Protein AF-A0A9D2D618-F1 (afdb_monomer_lite)

pLDDT: mean 86.27, std 17.92, range [31.86, 98.94]

InterPro domains:
  IPR006626 Parallel beta-helix repeat [SM00710] (247-271)
  IPR006626 Parallel beta-helix repeat [SM00710] (276-297)
  IPR006626 Parallel beta-helix repeat [SM00710] (299-325)
  IPR006626 Parallel beta-helix repeat [SM00710] (326-348)
  IPR011050 Pectin lyase fold/virulence factor [SSF51126] (237-393)
  IPR012334 Pectin lyase fold [G3DSA:2.160.20.10] (155-409)
  IPR039448 Right handed beta helix domain [PF13229] (243-393)

Sequence (414 aa):
MAENDGIAHGVLLPAGAEEAAGAAVGEVAACVVLHMQESAGNEYQGAFVGEGGFAVVLKATQNVEGAENELKTGVAVSGLAGMEGQTFATVEEAYEAGRQILLAAGVDDGDTLGQGPISDDEEFDALYTDGGILTWTIYGEQTLNEGVRYLTFGRASNRYSSRRSVTEINVVGGNSGARLELGDVALPYAWWNDAEDALTVTFSGLKLVSLRADEDIRCSRAYGAPLNVAFDGCDIQGRIYHYFNGEGSIAVSNCNFTDDGNVGYAFFVQGSETDPLNIVFTDNTVTGYTRGINIQQRTAVVTVTGNVIRSTNNEPDRGALQLTDCATALVENNVIDVNAGNALWFHEAAKNTEVQYTIRGNTFIAPYLANDDTSFGIQSHIVSSGNDVSGITYPGMCMEKEATEASESTVTLG

Foldseek 3Di:
DDDPPRDDFDDDDDPPDDDDPPDDGDDDDDDDDDDDDPPCACVCQQPADDPDDDGDHDPDHDDDPPVVLQPDAFKQKAQFPPRPPDGDNALVRSLQSLLVLCVVLQQACPDPQLQGDDADVVSVCNGGVPQLAMEMEGHAEYEDDPPAQSQNSRRQAQDHHPQGGNAETEYEYSHQRAEYEYAENEDHADDPQDPNQHHEYEYEPYAYAHNDPQGEDEYDYPHYDDYEYEYYLYEYEYAHEYEEAAEYEYEYENYEYDYQQPAAENYEYYYHQPHEYEYYAELYEHENHNAYYAYHHAAYEEEAYNYEQEHADAPAAHENYEDAHYQEYEAAQYEQAYEHFEPYEHACNYPPPNYAYEHENYEYAYQHHYDHNHPNACQVRYDAYHYHPVNHNDPQWGHHHPDPDIDGDPHDHD

Secondary structure (DSSP, 8-state):
---TTS------PPTTPPPPTT---------------TT-TTTTTT--SSSSS-----------TTHHHHT--EEEEESSTTTTT--BSSHHHHHHHHHHHHHHTT--TTSTTS--S---HHHHHHH-TTTTEEEEEEESEEEE-TT--GGGTT-SBSBSSSS-B--EEEEEESSTT-EEEESEEEPPB-SS--GGG-EEEEEES-EEEESSTT-EEEEE-SS-S-EEEEEES-EEESEEEEEESSSEEEEEES-EEE--S--S-SEEEEE-SSS-EEEEEES-EEES-SS-EEEE-TT-EEEEES-EEEE-S--TT-EEEEEEE-SEEEEES-EEEESSSEEEEE-TT---TT-EEEEES-EEEESEEEEE--SS-SGGGEEEES-EEEEESSTTEE--TT-SS-EE------

Structure (mmCIF, N/CA/C/O backbone):
data_AF-A0A9D2D618-F1
#
_entry.id   AF-A0A9D2D618-F1
#
loop_
_atom_site.group_PDB
_atom_site.id
_atom_site.type_symbol
_atom_site.label_atom_id
_atom_site.label_alt_id
_atom_site.label_comp_id
_atom_site.label_asym_id
_atom_site.label_entity_id
_atom_site.label_seq_id
_atom_site.pdbx_PDB_ins_code
_atom_site.Cartn_x
_atom_site.Cartn_y
_atom_site.Cartn_z
_atom_site.occupancy
_atom_site.B_iso_or_equiv
_atom_site.auth_seq_id
_atom_site.auth_comp_id
_atom_site.auth_asym_id
_atom_site.auth_atom_id
_atom_site.pdbx_PDB_model_num
ATOM 1 N N . MET A 1 1 ? -24.294 35.336 -9.040 1.00 32.50 1 MET A N 1
ATOM 2 C CA . MET A 1 1 ? -22.985 34.670 -8.885 1.00 32.50 1 MET A CA 1
ATOM 3 C C . MET A 1 1 ? -23.113 33.832 -7.636 1.00 32.50 1 MET A C 1
ATOM 5 O O . MET A 1 1 ? -23.521 34.393 -6.631 1.00 32.50 1 MET A O 1
ATOM 9 N N . ALA A 1 2 ? -22.939 32.518 -7.735 1.00 31.86 2 ALA A N 1
ATOM 10 C CA . ALA A 1 2 ? -22.974 31.667 -6.551 1.00 31.86 2 ALA A CA 1
ATOM 11 C C . ALA A 1 2 ? -21.685 31.914 -5.761 1.00 31.86 2 ALA A C 1
ATOM 13 O O . ALA A 1 2 ? -20.603 31.878 -6.350 1.00 31.86 2 ALA A O 1
ATOM 14 N N . GLU A 1 3 ? -21.809 32.233 -4.477 1.00 35.06 3 GLU A N 1
ATOM 15 C CA . GLU A 1 3 ? -20.679 32.183 -3.555 1.00 35.06 3 GLU A CA 1
ATOM 16 C C . GLU A 1 3 ? -20.516 30.739 -3.044 1.00 35.06 3 GLU A C 1
ATOM 18 O O . GLU A 1 3 ? -21.370 29.878 -3.268 1.00 35.06 3 GLU A O 1
ATOM 23 N N . ASN A 1 4 ? -19.369 30.449 -2.425 1.00 38.59 4 ASN A N 1
ATOM 24 C CA . ASN A 1 4 ? -18.913 29.101 -2.046 1.00 38.59 4 ASN A CA 1
ATOM 25 C C . ASN A 1 4 ? -19.741 28.416 -0.931 1.00 38.59 4 ASN A C 1
ATOM 27 O O . ASN A 1 4 ? -19.278 27.443 -0.342 1.00 38.59 4 ASN A O 1
ATOM 31 N N . ASP A 1 5 ? -20.944 28.900 -0.629 1.00 42.31 5 ASP A N 1
ATOM 32 C CA . ASP A 1 5 ? -21.875 28.319 0.344 1.00 42.31 5 ASP A CA 1
ATOM 33 C C . ASP A 1 5 ? -23.011 27.505 -0.305 1.00 42.31 5 ASP A C 1
ATOM 35 O O . ASP A 1 5 ? -23.811 26.885 0.394 1.00 42.31 5 ASP A O 1
ATOM 39 N N . GLY A 1 6 ? -23.085 27.475 -1.641 1.00 38.22 6 GLY A N 1
ATOM 40 C CA . GLY A 1 6 ? -24.135 26.762 -2.371 1.00 38.22 6 GLY A CA 1
ATOM 41 C C . GLY A 1 6 ? -25.493 27.473 -2.369 1.00 38.22 6 GLY A C 1
ATOM 42 O O . GLY A 1 6 ? -26.479 26.889 -2.826 1.00 38.22 6 GLY A O 1
ATOM 43 N N . ILE A 1 7 ? -25.567 28.726 -1.904 1.00 39.91 7 ILE A N 1
ATOM 44 C CA . ILE A 1 7 ? -26.799 29.515 -1.850 1.00 39.91 7 ILE A CA 1
ATOM 45 C C . ILE A 1 7 ? -26.830 30.510 -3.019 1.00 39.91 7 ILE A C 1
ATOM 47 O O . ILE A 1 7 ? -25.946 31.342 -3.227 1.00 39.91 7 ILE A O 1
ATOM 51 N N . ALA A 1 8 ? -27.885 30.430 -3.833 1.00 41.94 8 ALA A N 1
ATOM 52 C CA . ALA A 1 8 ? -28.117 31.385 -4.909 1.00 41.94 8 ALA A CA 1
ATOM 53 C C . ALA A 1 8 ? -28.825 32.636 -4.365 1.00 41.94 8 ALA A C 1
ATOM 55 O O . ALA A 1 8 ? -30.027 32.617 -4.103 1.00 41.94 8 ALA A O 1
ATOM 56 N N . HIS A 1 9 ? -28.092 33.744 -4.240 1.00 43.03 9 HIS A N 1
ATOM 57 C CA . HIS A 1 9 ? -28.661 35.048 -3.896 1.00 43.03 9 HIS A CA 1
ATOM 58 C C . HIS A 1 9 ? -29.122 35.793 -5.159 1.00 43.03 9 HIS A C 1
ATOM 60 O O . HIS A 1 9 ? -28.346 35.984 -6.100 1.00 43.03 9 HIS A O 1
ATOM 66 N N . GLY A 1 10 ? -30.383 36.235 -5.192 1.00 51.38 10 GLY A N 1
ATOM 67 C CA . GLY A 1 10 ? -30.927 37.004 -6.311 1.00 51.38 10 GLY A CA 1
ATOM 68 C C . GLY A 1 10 ? -32.309 37.597 -6.034 1.00 51.38 10 GLY A C 1
ATOM 69 O O . GLY A 1 10 ? -33.014 37.173 -5.122 1.00 51.38 10 GLY A O 1
ATOM 70 N N . VAL A 1 11 ? -32.698 38.586 -6.842 1.00 51.78 11 VAL A N 1
ATOM 71 C CA . VAL A 1 11 ? -34.022 39.220 -6.803 1.00 51.78 11 VAL A CA 1
ATOM 72 C C . VAL A 1 11 ? -34.855 38.669 -7.962 1.00 51.78 11 VAL A C 1
ATOM 74 O O . VAL A 1 11 ? -34.519 38.876 -9.127 1.00 51.78 11 VAL A O 1
ATOM 77 N N . LEU A 1 12 ? -35.945 37.956 -7.667 1.00 51.25 12 LEU A N 1
ATOM 78 C CA . LEU A 1 12 ? -36.894 37.521 -8.697 1.00 51.25 12 LEU A CA 1
ATOM 79 C C . LEU A 1 12 ? -37.794 38.695 -9.091 1.00 51.25 12 LEU A C 1
ATOM 81 O O . LEU A 1 12 ? -38.624 39.146 -8.300 1.00 51.25 12 LEU A O 1
ATOM 85 N N . LEU A 1 13 ? -37.642 39.176 -10.324 1.00 51.12 13 LEU A N 1
ATOM 86 C CA . LEU A 1 13 ? -38.474 40.236 -10.887 1.00 51.12 13 LEU A CA 1
ATOM 87 C C . LEU A 1 13 ? -39.541 39.654 -11.830 1.00 51.12 13 LEU A C 1
ATOM 89 O O . LEU A 1 13 ? -39.260 38.707 -12.569 1.00 51.12 13 LEU A O 1
ATOM 93 N N . PRO A 1 14 ? -40.766 40.215 -11.854 1.00 46.09 14 PRO A N 1
ATOM 94 C CA . PRO A 1 14 ? -41.749 39.900 -12.885 1.00 46.09 14 PRO A CA 1
ATOM 95 C C . PRO A 1 14 ? -41.194 40.165 -14.290 1.00 46.09 14 PRO A C 1
ATOM 97 O O . PRO A 1 14 ? -40.387 41.074 -14.490 1.00 46.09 14 PRO A O 1
ATOM 100 N N . ALA A 1 15 ? -41.667 39.405 -15.280 1.00 43.41 15 ALA A N 1
ATOM 101 C CA . ALA A 1 15 ? -41.231 39.560 -16.665 1.00 43.41 15 ALA A CA 1
ATOM 102 C C . ALA A 1 15 ? -41.422 41.009 -17.159 1.00 43.41 15 ALA A C 1
ATOM 104 O O . ALA A 1 15 ? -42.542 41.521 -17.189 1.00 43.41 15 ALA A O 1
ATOM 105 N N . GLY A 1 16 ? -40.319 41.654 -17.554 1.00 56.59 16 GLY A N 1
ATOM 106 C CA . GLY A 1 16 ? -40.297 43.033 -18.055 1.00 56.59 16 GLY A CA 1
ATOM 107 C C . GLY A 1 16 ? -40.018 44.119 -17.010 1.00 56.59 16 GLY A C 1
ATOM 108 O O . GLY A 1 16 ? -40.099 45.296 -17.354 1.00 56.59 16 GLY A O 1
ATOM 109 N N . ALA A 1 17 ? -39.696 43.764 -15.763 1.00 57.75 17 ALA A N 1
ATOM 110 C CA . ALA A 1 17 ? -39.264 44.722 -14.744 1.00 57.75 17 ALA A CA 1
ATOM 111 C C . ALA A 1 17 ? -37.728 44.828 -14.664 1.00 57.75 17 ALA A C 1
ATOM 113 O O . ALA A 1 17 ? -37.026 43.826 -14.789 1.00 57.75 17 ALA A O 1
ATOM 114 N N . GLU A 1 18 ? -37.223 46.041 -14.423 1.00 61.97 18 GLU A N 1
ATOM 115 C CA . GLU A 1 18 ? -35.805 46.311 -14.153 1.00 61.97 18 GLU A CA 1
ATOM 116 C C . GLU A 1 18 ? -35.559 46.496 -12.650 1.00 61.97 18 GLU A C 1
ATOM 118 O O . GLU A 1 18 ? -36.421 46.984 -11.913 1.00 61.97 18 GLU A O 1
ATOM 123 N N . GLU A 1 19 ? -34.374 46.096 -12.194 1.00 59.12 19 GLU A N 1
ATOM 124 C CA . GLU A 1 19 ? -33.970 46.194 -10.794 1.00 59.12 19 GLU A CA 1
ATOM 125 C C . GLU A 1 19 ? -33.787 47.663 -10.384 1.00 59.12 19 GLU A C 1
ATOM 127 O O . GLU A 1 19 ? -32.987 48.401 -10.962 1.00 59.12 19 GLU A O 1
ATOM 132 N N . ALA A 1 20 ? -34.536 48.112 -9.374 1.00 62.09 20 ALA A N 1
ATOM 133 C CA . ALA A 1 20 ? -34.365 49.452 -8.827 1.00 62.09 20 ALA A CA 1
ATOM 134 C C . ALA A 1 20 ? -33.089 49.509 -7.973 1.00 62.09 20 ALA A C 1
ATOM 136 O O . ALA A 1 20 ? -32.919 48.714 -7.047 1.00 62.09 20 ALA A O 1
ATOM 137 N N . ALA A 1 21 ? -32.212 50.480 -8.245 1.00 49.84 21 ALA A N 1
ATOM 138 C CA . ALA A 1 21 ? -30.980 50.672 -7.484 1.00 49.84 21 ALA A CA 1
ATOM 139 C C . ALA A 1 21 ? -31.282 50.862 -5.982 1.00 49.84 21 ALA A C 1
ATOM 141 O O . ALA A 1 21 ? -31.873 51.867 -5.583 1.00 49.84 21 ALA A O 1
ATOM 142 N N . GLY A 1 22 ? -30.872 49.890 -5.158 1.00 58.00 22 GLY A N 1
ATOM 143 C CA . GLY A 1 22 ? -31.074 49.890 -3.704 1.00 58.00 22 GLY A CA 1
ATOM 144 C C . GLY A 1 22 ? -32.267 49.071 -3.193 1.00 58.00 22 GLY A C 1
ATOM 145 O O . GLY A 1 22 ? -32.648 49.241 -2.034 1.00 58.00 22 GLY A O 1
ATOM 146 N N . ALA A 1 23 ? -32.871 48.203 -4.012 1.00 55.59 23 ALA A N 1
ATOM 147 C CA . ALA A 1 23 ? -33.875 47.250 -3.536 1.00 55.59 23 ALA A CA 1
ATOM 148 C C . ALA A 1 23 ? -33.270 46.281 -2.499 1.00 55.59 23 ALA A C 1
ATOM 150 O O . ALA A 1 23 ? -32.191 45.729 -2.702 1.00 55.59 23 ALA A O 1
ATOM 151 N N . ALA A 1 24 ? -33.957 46.083 -1.370 1.00 49.97 24 ALA A N 1
ATOM 152 C CA . ALA A 1 24 ? -33.517 45.143 -0.343 1.00 49.97 24 ALA A CA 1
ATOM 153 C C . ALA A 1 24 ? -33.631 43.702 -0.867 1.00 49.97 24 ALA A C 1
ATOM 155 O O . ALA A 1 24 ? -34.719 43.266 -1.247 1.00 49.97 24 ALA A O 1
ATOM 156 N N . VAL A 1 25 ? -32.516 42.970 -0.875 1.00 48.84 25 VAL A N 1
ATOM 157 C CA . VAL A 1 25 ? -32.479 41.545 -1.223 1.00 48.84 25 VAL A CA 1
ATOM 158 C C . VAL A 1 25 ? -33.099 40.767 -0.062 1.00 48.84 25 VAL A C 1
ATOM 160 O O . VAL A 1 25 ? -32.548 40.745 1.036 1.00 48.84 25 VAL A O 1
ATOM 163 N N . GLY A 1 26 ? -34.284 40.194 -0.273 1.00 49.31 26 GLY A N 1
ATOM 164 C CA . GLY A 1 26 ? -34.910 39.278 0.682 1.00 49.31 26 GLY A CA 1
ATOM 165 C C . GLY A 1 26 ? -34.484 37.833 0.424 1.00 49.31 26 GLY A C 1
ATOM 166 O O . GLY A 1 26 ? -34.250 37.456 -0.723 1.00 49.31 26 GLY A O 1
ATOM 167 N N . GLU A 1 27 ? -34.419 37.014 1.473 1.00 42.81 27 GLU A N 1
ATOM 168 C CA . GLU A 1 27 ? -34.295 35.560 1.335 1.00 42.81 27 GLU A CA 1
ATOM 169 C C . GLU A 1 27 ? -35.622 34.974 0.845 1.00 42.81 27 GLU A C 1
ATOM 171 O O . GLU A 1 27 ? -36.665 35.128 1.484 1.00 42.81 27 GLU A O 1
ATOM 176 N N . VAL A 1 28 ? -35.590 34.282 -0.293 1.00 44.47 28 VAL A N 1
ATOM 177 C CA . VAL A 1 28 ? -36.714 33.476 -0.770 1.00 44.47 28 VAL A CA 1
ATOM 178 C C . VAL A 1 28 ? -36.265 32.024 -0.769 1.00 44.47 28 VAL A C 1
ATOM 180 O O . VAL A 1 28 ? -35.454 31.617 -1.595 1.00 44.47 28 VAL A O 1
ATOM 183 N N . ALA A 1 29 ? -36.803 31.230 0.155 1.00 41.75 29 ALA A N 1
ATOM 184 C CA . ALA A 1 29 ? -36.644 29.785 0.111 1.00 41.75 29 ALA A CA 1
ATOM 185 C C . ALA A 1 29 ? -37.494 29.224 -1.041 1.00 41.75 29 ALA A C 1
ATOM 187 O O . ALA A 1 29 ? -38.723 29.315 -1.020 1.00 41.75 29 ALA A O 1
ATOM 188 N N . ALA A 1 30 ? -36.850 28.645 -2.054 1.00 45.41 30 ALA A N 1
ATOM 189 C CA . ALA A 1 30 ? -37.532 27.841 -3.060 1.00 45.41 30 ALA A CA 1
ATOM 190 C C . ALA A 1 30 ? -37.651 26.399 -2.545 1.00 45.41 30 ALA A C 1
ATOM 192 O O . ALA A 1 30 ? -36.649 25.751 -2.257 1.00 45.41 30 ALA A O 1
ATOM 193 N N . CYS A 1 31 ? -38.878 25.890 -2.425 1.00 39.06 31 CYS A N 1
ATOM 194 C CA . CYS A 1 31 ? -39.128 24.480 -2.138 1.00 39.06 31 CYS A CA 1
ATOM 195 C C . CYS A 1 31 ? -39.426 23.759 -3.455 1.00 39.06 31 CYS A C 1
ATOM 197 O O . CYS A 1 31 ? -40.399 24.086 -4.136 1.00 39.06 31 CYS A O 1
ATOM 199 N N . VAL A 1 32 ? -38.592 22.785 -3.817 1.00 51.12 32 VAL A N 1
ATOM 200 C CA . VAL A 1 32 ? -38.869 21.874 -4.931 1.00 51.12 32 VAL A CA 1
ATOM 201 C C . VAL A 1 32 ? -39.509 20.620 -4.344 1.00 51.12 32 VAL A C 1
ATOM 203 O O . VAL A 1 32 ? -38.846 19.840 -3.666 1.00 51.12 32 VAL A O 1
ATOM 206 N N . VAL A 1 33 ? -40.806 20.431 -4.589 1.00 45.56 33 VAL A N 1
ATOM 207 C CA . VAL A 1 33 ? -41.518 19.202 -4.216 1.00 45.56 33 VAL A CA 1
ATOM 208 C C . VAL A 1 33 ? -41.568 18.299 -5.438 1.00 45.56 33 VAL A C 1
ATOM 210 O O . VAL A 1 33 ? -42.243 18.606 -6.420 1.00 45.56 33 VAL A O 1
ATOM 213 N N . LEU A 1 34 ? -40.842 17.188 -5.378 1.00 55.00 34 LEU A N 1
ATOM 214 C CA . LEU A 1 34 ? -40.833 16.172 -6.424 1.00 55.00 34 LEU A CA 1
ATOM 215 C C . LEU A 1 34 ? -41.740 15.022 -5.999 1.00 55.00 34 LEU A C 1
ATOM 217 O O . LEU A 1 34 ? -41.584 14.468 -4.914 1.00 55.00 34 LEU A O 1
ATOM 221 N N . HIS A 1 35 ? -42.692 14.671 -6.859 1.00 53.66 35 HIS A N 1
ATOM 222 C CA . HIS A 1 35 ? -43.563 13.519 -6.671 1.00 53.66 35 HIS A CA 1
ATOM 223 C C . HIS A 1 35 ? -43.273 12.509 -7.781 1.00 53.66 35 HIS A C 1
ATOM 225 O O . HIS A 1 35 ? -43.524 12.789 -8.954 1.00 53.66 35 HIS A O 1
ATOM 231 N N . MET A 1 36 ? -42.710 11.357 -7.415 1.00 60.22 36 MET A N 1
ATOM 232 C CA . MET A 1 36 ? -42.484 10.246 -8.339 1.00 60.22 36 MET A CA 1
ATOM 233 C C . MET A 1 36 ? -43.732 9.365 -8.395 1.00 60.22 36 MET A C 1
ATOM 235 O O . MET A 1 36 ? -44.350 9.096 -7.367 1.00 60.22 36 MET A O 1
ATOM 239 N N . GLN A 1 37 ? -44.099 8.895 -9.588 1.00 67.81 37 GLN A N 1
ATOM 240 C CA . GLN A 1 37 ? -45.161 7.898 -9.718 1.00 67.81 37 GLN A CA 1
ATOM 241 C C . GLN A 1 37 ? -44.676 6.546 -9.180 1.00 67.81 37 GLN A C 1
ATOM 243 O O . GLN A 1 37 ? -43.623 6.058 -9.586 1.00 67.81 37 GLN A O 1
ATOM 248 N N . GLU A 1 38 ? -45.469 5.915 -8.310 1.00 64.25 38 GLU A N 1
ATOM 249 C CA . GLU A 1 38 ? -45.112 4.657 -7.629 1.00 64.25 38 GLU A CA 1
ATOM 250 C C . GLU A 1 38 ? -44.830 3.486 -8.595 1.00 64.25 38 GLU A C 1
ATOM 252 O O . GLU A 1 38 ? -44.119 2.544 -8.245 1.00 64.25 38 GLU A O 1
ATOM 257 N N . SER A 1 39 ? -45.345 3.550 -9.828 1.00 72.31 39 SER A N 1
ATOM 258 C CA . SER A 1 39 ? -45.189 2.519 -10.863 1.00 72.31 39 SER A CA 1
ATOM 259 C C . SER A 1 39 ? -44.130 2.821 -11.931 1.00 72.31 39 SER A C 1
ATOM 261 O O . SER A 1 39 ? -44.035 2.069 -12.897 1.00 72.31 39 SER A O 1
ATOM 263 N N . ALA A 1 40 ? -43.369 3.913 -11.815 1.00 63.84 40 ALA A N 1
ATOM 264 C CA . ALA A 1 40 ? -42.492 4.388 -12.893 1.00 63.84 40 ALA A CA 1
ATOM 265 C C . ALA A 1 40 ? -41.198 3.572 -13.091 1.00 63.84 40 ALA A C 1
ATOM 267 O O . ALA A 1 40 ? -40.521 3.715 -14.108 1.00 63.84 40 ALA A O 1
ATOM 268 N N . GLY A 1 41 ? -40.811 2.718 -12.138 1.00 67.06 41 GLY A N 1
ATOM 269 C CA . GLY A 1 41 ? -39.533 2.000 -12.208 1.00 67.06 41 GLY A CA 1
ATOM 270 C C . GLY A 1 41 ? -38.345 2.962 -12.382 1.00 67.06 41 GLY A C 1
ATOM 271 O O . GLY A 1 41 ? -38.224 3.935 -11.641 1.00 67.06 41 GLY A O 1
ATOM 272 N N . ASN A 1 42 ? -37.494 2.720 -13.388 1.00 62.66 42 ASN A N 1
ATOM 273 C CA . ASN A 1 42 ? -36.296 3.531 -13.675 1.00 62.66 42 ASN A CA 1
ATOM 274 C C . ASN A 1 42 ? -36.542 4.698 -14.652 1.00 62.66 42 ASN A C 1
ATOM 276 O O . ASN A 1 42 ? -35.588 5.303 -15.136 1.00 62.66 42 ASN A O 1
ATOM 280 N N . GLU A 1 43 ? -37.796 5.020 -14.975 1.00 65.38 43 GLU A N 1
ATOM 281 C CA . GLU A 1 43 ? -38.148 6.006 -16.010 1.00 65.38 43 GLU A CA 1
ATOM 282 C C . GLU A 1 43 ? -37.546 7.401 -15.768 1.00 65.38 43 GLU A C 1
ATOM 284 O O . GLU A 1 43 ? -37.246 8.123 -16.716 1.00 65.38 43 GLU A O 1
ATOM 289 N N . TYR A 1 44 ? -37.314 7.769 -14.506 1.00 63.12 44 TYR A N 1
ATOM 290 C CA . TYR A 1 44 ? -36.776 9.080 -14.134 1.00 63.12 44 TYR A CA 1
ATOM 291 C C . TYR A 1 44 ? -35.251 9.108 -13.944 1.00 63.12 44 TYR A C 1
ATOM 293 O O . TYR A 1 44 ? -34.700 10.155 -13.596 1.00 63.12 44 TYR A O 1
ATOM 301 N N . GLN A 1 45 ? -34.542 7.994 -14.155 1.00 58.66 45 GLN A N 1
ATOM 302 C CA . GLN A 1 45 ? -33.090 7.950 -13.984 1.00 58.66 45 GLN A CA 1
ATOM 303 C C . GLN A 1 45 ? -32.397 8.847 -15.023 1.00 58.66 45 GLN A C 1
ATOM 305 O O . GLN A 1 45 ? -32.552 8.663 -16.227 1.00 58.66 45 GLN A O 1
ATOM 310 N N . GLY A 1 46 ? -31.621 9.828 -14.554 1.00 55.62 46 GLY A N 1
ATOM 311 C CA . GLY A 1 46 ? -30.951 10.803 -15.424 1.00 55.62 46 GLY A CA 1
ATOM 312 C C . GLY A 1 46 ? -31.865 11.908 -15.970 1.00 55.62 46 GLY A C 1
ATOM 313 O O . GLY A 1 46 ? -31.427 12.683 -16.818 1.00 55.62 46 GLY A O 1
ATOM 314 N N . ALA A 1 47 ? -33.113 12.002 -15.498 1.00 58.44 47 ALA A N 1
ATOM 315 C CA . ALA A 1 47 ? -34.000 13.112 -15.824 1.00 58.44 47 ALA A CA 1
ATOM 316 C C . ALA A 1 47 ? -33.597 14.386 -15.061 1.00 58.44 47 ALA A C 1
ATOM 318 O O . ALA A 1 47 ? -33.162 14.335 -13.910 1.00 58.44 47 ALA A O 1
ATOM 319 N N . PHE A 1 48 ? -33.778 15.539 -15.705 1.00 57.88 48 PHE A N 1
ATOM 320 C CA . PHE A 1 48 ? -33.449 16.849 -15.147 1.00 57.88 48 PHE A CA 1
ATOM 321 C C . PHE A 1 48 ? -34.719 17.616 -14.787 1.00 57.88 48 PHE A C 1
ATOM 323 O O . PHE A 1 48 ? -35.713 17.584 -15.516 1.00 57.88 48 PHE A O 1
ATOM 330 N N . VAL A 1 49 ? -34.675 18.345 -13.674 1.00 56.44 49 VAL A N 1
ATOM 331 C CA . VAL A 1 49 ? -35.730 19.292 -13.306 1.00 56.44 49 VAL A CA 1
ATOM 332 C C . VAL A 1 49 ? -35.372 20.655 -13.894 1.00 56.44 49 VAL A C 1
ATOM 334 O O . VAL A 1 49 ? -34.527 21.365 -13.359 1.00 56.44 49 VAL A O 1
ATOM 337 N N . GLY A 1 50 ? -36.036 21.009 -14.995 1.00 54.31 50 GLY A N 1
ATOM 338 C CA . GLY A 1 50 ? -35.859 22.280 -15.703 1.00 54.31 50 GLY A CA 1
ATOM 339 C C . GLY A 1 50 ? -34.878 22.211 -16.879 1.00 54.31 50 GLY A C 1
ATOM 340 O O . GLY A 1 50 ? -33.966 21.389 -16.911 1.00 54.31 50 GLY A O 1
ATOM 341 N N . GLU A 1 51 ? -35.070 23.091 -17.865 1.00 51.62 51 GLU A N 1
ATOM 342 C CA . GLU A 1 51 ? -34.121 23.287 -18.965 1.00 51.62 51 GLU A CA 1
ATOM 343 C C . GLU A 1 51 ? -33.105 24.383 -18.595 1.00 51.62 51 GLU A C 1
ATOM 345 O O . GLU A 1 51 ? -33.469 25.540 -18.390 1.00 51.62 51 GLU A O 1
ATOM 350 N N . GLY A 1 52 ? -31.816 24.024 -18.543 1.00 52.75 52 GLY A N 1
ATOM 351 C CA . GLY A 1 52 ? -30.717 24.965 -18.794 1.00 52.75 52 GLY A CA 1
ATOM 352 C C . GLY A 1 52 ? -30.261 25.914 -17.675 1.00 52.75 52 GLY A C 1
ATOM 353 O O . GLY A 1 52 ? -29.791 26.999 -18.011 1.00 52.75 52 GLY A O 1
ATOM 354 N N . GLY A 1 53 ? -30.318 25.561 -16.381 1.00 49.16 53 GLY A N 1
ATOM 355 C CA . GLY A 1 53 ? -29.796 26.492 -15.357 1.00 49.16 53 GLY A CA 1
ATOM 356 C C . GLY A 1 53 ? -29.390 25.960 -13.982 1.00 49.16 53 GLY A C 1
ATOM 357 O O . GLY A 1 53 ? -28.564 26.593 -13.332 1.00 49.16 53 GLY A O 1
ATOM 358 N N . PHE A 1 54 ? -29.899 24.814 -13.529 1.00 46.25 54 PHE A N 1
ATOM 359 C CA . PHE A 1 54 ? -29.441 24.173 -12.293 1.00 46.25 54 PHE A CA 1
ATOM 360 C C . PHE A 1 54 ? -29.633 22.658 -12.411 1.00 46.25 54 PHE A C 1
ATOM 362 O O . PHE A 1 54 ? -30.718 22.183 -12.739 1.00 46.25 54 PHE A O 1
ATOM 369 N N . ALA A 1 55 ? -28.564 21.888 -12.217 1.00 45.84 55 ALA A N 1
ATOM 370 C CA . ALA A 1 55 ? -28.615 20.434 -12.302 1.00 45.84 55 ALA A CA 1
ATOM 371 C C . ALA A 1 55 ? -28.898 19.857 -10.910 1.00 45.84 55 ALA A C 1
ATOM 373 O O . ALA A 1 55 ? -28.000 19.778 -10.078 1.00 45.84 55 ALA A O 1
ATOM 374 N N . VAL A 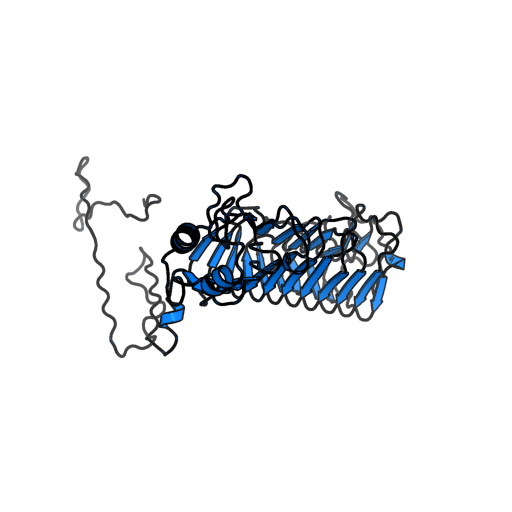1 56 ? -30.138 19.437 -10.653 1.00 46.72 56 VAL A N 1
ATOM 375 C CA . VAL A 1 56 ? -30.419 18.489 -9.564 1.00 46.72 56 VAL A CA 1
ATOM 376 C C . VAL A 1 56 ? -30.328 17.095 -10.166 1.00 46.72 56 VAL A C 1
ATOM 378 O O . VAL A 1 56 ? -31.197 16.696 -10.939 1.00 46.72 56 VAL A O 1
ATOM 381 N N . VAL A 1 57 ? -29.259 16.365 -9.852 1.00 43.25 57 VAL A N 1
ATOM 382 C CA . VAL A 1 57 ? -29.121 14.964 -10.266 1.00 43.25 57 VAL A CA 1
ATOM 383 C C . VAL A 1 57 ? -29.906 14.107 -9.281 1.00 43.25 57 VAL A C 1
ATOM 385 O O . VAL A 1 57 ? -29.464 13.879 -8.156 1.00 43.25 57 VAL A O 1
ATOM 388 N N . LEU A 1 58 ? -31.080 13.631 -9.696 1.00 40.47 58 LEU A N 1
ATOM 389 C CA . LEU A 1 58 ? -31.845 12.668 -8.911 1.00 40.47 58 LEU A CA 1
ATOM 390 C C . LEU A 1 58 ? -31.184 11.284 -9.019 1.00 40.47 58 LEU A C 1
ATOM 392 O O . LEU A 1 58 ? -31.236 10.643 -10.070 1.00 40.47 58 LEU A O 1
ATOM 396 N N . LYS A 1 59 ? -30.574 10.808 -7.931 1.00 41.50 59 LYS A N 1
ATOM 397 C CA . LYS A 1 59 ? -30.185 9.399 -7.770 1.00 41.50 59 LYS A CA 1
ATOM 398 C C . LYS A 1 59 ? -31.263 8.694 -6.949 1.00 41.50 59 LYS A C 1
ATOM 400 O O . LYS A 1 59 ? -31.149 8.594 -5.734 1.00 41.50 59 LYS A O 1
ATOM 405 N N . ALA A 1 60 ? -32.342 8.277 -7.605 1.00 42.53 60 ALA A N 1
ATOM 406 C CA . ALA A 1 60 ? -33.404 7.498 -6.975 1.00 42.53 60 ALA A CA 1
ATOM 407 C C . ALA A 1 60 ? -33.337 6.050 -7.468 1.00 42.53 60 ALA A C 1
ATOM 409 O O . ALA A 1 60 ? -33.393 5.805 -8.672 1.00 42.53 60 ALA A O 1
ATOM 410 N N . THR A 1 61 ? -33.247 5.109 -6.532 1.00 42.03 61 THR A N 1
ATOM 411 C CA . THR A 1 61 ? -33.351 3.670 -6.793 1.00 42.03 61 THR A CA 1
ATOM 412 C C . THR A 1 61 ? -34.601 3.175 -6.076 1.00 42.03 61 THR A C 1
ATOM 414 O O . THR A 1 61 ? -34.774 3.439 -4.887 1.00 42.03 61 THR A O 1
ATOM 417 N N . GLN A 1 62 ? -35.505 2.497 -6.786 1.00 42.78 62 GLN A N 1
ATOM 418 C CA . GLN A 1 62 ? -36.653 1.858 -6.143 1.00 42.78 62 GLN A CA 1
ATOM 419 C C . GLN A 1 62 ? -36.136 0.714 -5.261 1.00 42.78 62 GLN A C 1
ATOM 421 O O . GLN A 1 62 ? -35.250 -0.022 -5.687 1.00 42.78 62 GLN A O 1
ATOM 426 N N . ASN A 1 63 ? -36.657 0.612 -4.035 1.00 44.69 63 ASN A N 1
ATOM 427 C CA . ASN A 1 63 ? -36.175 -0.271 -2.971 1.00 44.69 63 ASN A CA 1
ATOM 428 C C . ASN A 1 63 ? -36.264 -1.759 -3.388 1.00 44.69 63 ASN A C 1
ATOM 430 O O . ASN A 1 63 ? -37.256 -2.440 -3.133 1.00 44.69 63 ASN A O 1
ATOM 434 N N . VAL A 1 64 ? -35.244 -2.251 -4.092 1.00 50.09 64 VAL A N 1
ATOM 435 C CA . VAL A 1 64 ? -34.923 -3.677 -4.206 1.00 50.09 64 VAL A CA 1
ATOM 436 C C . VAL A 1 64 ? -34.165 -4.066 -2.944 1.00 50.09 64 VAL A C 1
ATOM 438 O O . VAL A 1 64 ? -33.365 -3.283 -2.441 1.00 50.09 64 VAL A O 1
ATOM 441 N N . GLU A 1 65 ? -34.437 -5.253 -2.416 1.00 47.00 65 GLU A N 1
ATOM 442 C CA . GLU A 1 65 ? -33.763 -5.815 -1.241 1.00 47.00 65 GLU A CA 1
ATOM 443 C C . GLU A 1 65 ? -32.232 -5.607 -1.355 1.00 47.00 65 GLU A C 1
ATOM 445 O O . GLU A 1 65 ? -31.611 -6.096 -2.297 1.00 47.00 65 GLU A O 1
ATOM 450 N N . GLY A 1 66 ? -31.645 -4.792 -0.463 1.00 51.69 66 GLY A N 1
ATOM 451 C CA . GLY A 1 66 ? -30.231 -4.368 -0.505 1.00 51.69 66 GLY A CA 1
ATOM 452 C C . GLY A 1 66 ? -29.965 -2.895 -0.872 1.00 51.69 66 GLY A C 1
ATOM 453 O O . GLY A 1 66 ? -28.902 -2.377 -0.535 1.00 51.69 66 GLY A O 1
ATOM 454 N N . ALA A 1 67 ? -30.921 -2.176 -1.473 1.00 58.16 67 ALA A N 1
ATOM 455 C CA . ALA A 1 67 ? -30.759 -0.768 -1.872 1.00 58.16 67 ALA A CA 1
ATOM 456 C C . ALA A 1 67 ? -30.640 0.210 -0.685 1.00 58.16 67 ALA A C 1
ATOM 458 O O . ALA A 1 67 ? -29.976 1.238 -0.800 1.00 58.16 67 ALA A O 1
ATOM 459 N N . GLU A 1 68 ? -31.232 -0.116 0.470 1.00 64.50 68 GLU A N 1
ATOM 460 C CA . GLU A 1 68 ? -31.097 0.692 1.693 1.00 64.50 68 GLU A CA 1
ATOM 461 C C . GLU A 1 68 ? -29.646 0.757 2.179 1.00 64.50 68 GLU A C 1
ATOM 463 O O . GLU A 1 68 ? -29.201 1.794 2.670 1.00 64.50 68 GLU A O 1
ATOM 468 N N . ASN A 1 69 ? -28.886 -0.329 1.999 1.00 73.88 69 ASN A N 1
ATOM 469 C CA . ASN A 1 69 ? -27.487 -0.376 2.404 1.00 73.88 69 ASN A CA 1
ATOM 470 C C . ASN A 1 69 ? -26.603 0.477 1.482 1.00 73.88 69 ASN A C 1
ATOM 472 O O . ASN A 1 69 ? -25.690 1.147 1.955 1.00 73.88 69 ASN A O 1
ATOM 476 N N . GLU A 1 70 ? -26.921 0.533 0.186 1.00 81.25 70 GLU A N 1
ATOM 477 C CA . GLU A 1 70 ? -26.209 1.370 -0.792 1.00 81.25 70 GLU A CA 1
ATOM 478 C C . GLU A 1 70 ? -26.404 2.876 -0.581 1.00 81.25 70 GLU A C 1
ATOM 480 O O . GLU A 1 70 ? -25.549 3.672 -0.959 1.00 81.25 70 GLU A O 1
ATOM 485 N N . LEU A 1 71 ? -27.505 3.279 0.056 1.00 79.25 71 LEU A N 1
ATOM 486 C CA . LEU A 1 71 ? -27.778 4.678 0.408 1.00 79.25 71 LEU A CA 1
ATOM 487 C C . LEU A 1 71 ? -27.334 5.042 1.825 1.00 79.25 71 LEU A C 1
ATOM 489 O O . LEU A 1 71 ? -27.410 6.209 2.213 1.00 79.25 71 LEU A O 1
ATOM 493 N N . LYS A 1 72 ? -26.898 4.055 2.612 1.00 86.00 72 LYS A N 1
ATOM 494 C CA . LYS A 1 72 ? -26.439 4.282 3.976 1.00 86.00 72 LYS A CA 1
ATOM 495 C C . LYS A 1 72 ? -25.221 5.206 3.960 1.00 86.00 72 LYS A C 1
ATOM 497 O O . LYS A 1 72 ? -24.329 5.081 3.121 1.00 86.00 72 LYS A O 1
ATOM 502 N N . THR A 1 73 ? -25.179 6.114 4.925 1.00 93.19 73 THR A N 1
ATOM 503 C CA . THR A 1 73 ? -24.018 6.956 5.219 1.00 93.19 73 THR A CA 1
ATOM 504 C C . THR A 1 73 ? -23.698 6.861 6.701 1.00 93.19 73 THR A C 1
ATOM 506 O O . THR A 1 73 ? -24.610 6.701 7.516 1.00 93.19 73 THR A O 1
ATOM 509 N N . GLY A 1 74 ? -22.425 6.985 7.052 1.00 95.81 74 GLY A N 1
ATOM 510 C CA . GLY A 1 74 ? -21.951 6.947 8.426 1.00 95.81 74 GLY A CA 1
ATOM 511 C C . GLY A 1 74 ? -20.988 5.798 8.681 1.00 95.81 74 GLY A C 1
ATOM 512 O O . GLY A 1 74 ? -20.377 5.248 7.767 1.00 95.81 74 GLY A O 1
ATOM 513 N N . VAL A 1 75 ? -20.844 5.437 9.949 1.00 98.31 75 VAL A N 1
ATOM 514 C CA . VAL A 1 75 ? -19.826 4.496 10.416 1.00 98.31 75 VAL A CA 1
ATOM 515 C C . VAL A 1 75 ? -20.442 3.531 11.409 1.00 98.31 75 VAL A C 1
ATOM 517 O O . VAL A 1 75 ? -21.160 3.946 12.313 1.00 98.31 75 VAL A O 1
ATOM 520 N N . ALA A 1 76 ? -20.157 2.245 11.264 1.00 98.19 76 ALA A N 1
ATOM 521 C CA . ALA A 1 76 ? -20.446 1.247 12.287 1.00 98.19 76 ALA A CA 1
ATOM 522 C C . ALA A 1 76 ? -19.132 0.666 12.805 1.00 98.19 76 ALA A C 1
ATOM 524 O O . ALA A 1 76 ? -18.193 0.500 12.027 1.00 98.19 76 ALA A O 1
ATOM 525 N N . VAL A 1 77 ? -19.070 0.350 14.098 1.00 98.50 77 VAL A N 1
ATOM 526 C CA . VAL A 1 77 ? -17.892 -0.281 14.699 1.00 98.50 77 VAL A CA 1
ATOM 527 C C . VAL A 1 77 ? -18.311 -1.526 15.467 1.00 98.50 77 VAL A C 1
ATOM 529 O O . VAL A 1 77 ? -19.250 -1.466 16.260 1.00 98.50 77 VAL A O 1
ATOM 532 N N . SER A 1 78 ? -17.618 -2.636 15.234 1.00 98.38 78 SER A N 1
ATOM 533 C CA . SER A 1 78 ? -17.773 -3.889 15.980 1.00 98.38 78 SER A CA 1
ATOM 534 C C . SER A 1 78 ? -16.456 -4.307 16.631 1.00 98.38 78 SER A C 1
ATOM 536 O O . SER A 1 78 ? -15.383 -3.831 16.246 1.00 98.38 78 SER A O 1
ATOM 538 N N . GLY A 1 79 ? -16.545 -5.192 17.622 1.00 97.38 79 GLY A N 1
ATOM 539 C CA . GLY A 1 79 ? -15.408 -5.645 18.426 1.00 97.38 79 GLY A CA 1
ATOM 540 C C . GLY A 1 79 ? -15.215 -4.866 19.730 1.00 97.38 79 GLY A C 1
ATOM 541 O O . GLY A 1 79 ? -14.307 -5.183 20.496 1.00 97.38 79 GLY A O 1
ATOM 542 N N . LEU A 1 80 ? -16.071 -3.873 20.007 1.00 96.44 80 LEU A N 1
ATOM 543 C CA . LEU A 1 80 ? -16.122 -3.140 21.275 1.00 96.44 80 LEU A CA 1
ATOM 544 C C . LEU A 1 80 ? -17.538 -3.215 21.862 1.00 96.44 80 LEU A C 1
ATOM 546 O O . LEU A 1 80 ? -18.515 -2.766 21.250 1.00 96.44 80 LEU A O 1
ATOM 550 N N . ALA A 1 81 ? -17.649 -3.747 23.077 1.00 96.19 81 ALA A N 1
ATOM 551 C CA . ALA A 1 81 ? -18.902 -3.833 23.809 1.00 96.19 81 ALA A CA 1
ATOM 552 C C . ALA A 1 81 ? -19.536 -2.443 23.950 1.00 96.19 81 ALA A C 1
ATOM 554 O O . ALA A 1 81 ? -18.906 -1.492 24.403 1.00 96.19 81 ALA A O 1
ATOM 555 N N . GLY A 1 82 ? -20.807 -2.328 23.566 1.00 95.69 82 GLY A N 1
ATOM 556 C CA . GLY A 1 82 ? -21.527 -1.055 23.577 1.00 95.69 82 GLY A CA 1
ATOM 557 C C . GLY A 1 82 ? -21.463 -0.263 22.270 1.00 95.69 82 GLY A C 1
ATOM 558 O O . GLY A 1 82 ? -22.196 0.712 22.170 1.00 95.69 82 GLY A O 1
ATOM 559 N N . MET A 1 83 ? -20.690 -0.691 21.264 1.00 97.31 83 MET A N 1
ATOM 560 C CA . MET A 1 83 ? -20.745 -0.149 19.891 1.00 97.31 83 MET A CA 1
ATOM 561 C C . MET A 1 83 ? -21.572 -1.029 18.939 1.00 97.31 83 MET A C 1
ATOM 563 O O . MET A 1 83 ? -22.066 -0.558 17.915 1.00 97.31 83 MET A O 1
ATOM 567 N N . GLU A 1 84 ? -21.762 -2.301 19.298 1.00 96.19 84 GLU A N 1
ATOM 568 C CA . GLU A 1 84 ? -22.371 -3.317 18.436 1.00 96.19 84 GLU A CA 1
ATOM 569 C C . GLU A 1 84 ? -23.763 -2.932 17.917 1.00 96.19 84 GLU A C 1
ATOM 571 O O . GLU A 1 84 ? -24.652 -2.528 18.672 1.00 96.19 84 GLU A O 1
ATOM 576 N N . GLY A 1 85 ? -23.959 -3.094 16.605 1.00 91.00 85 GLY A N 1
ATOM 577 C CA . GLY A 1 85 ? -25.224 -2.806 15.925 1.00 91.00 85 GLY A CA 1
ATOM 578 C C . GLY A 1 85 ? -25.574 -1.319 15.807 1.00 91.00 85 GLY A C 1
ATOM 579 O O . GLY A 1 85 ? -26.647 -0.995 15.297 1.00 91.00 85 GLY A O 1
ATOM 580 N N . GLN A 1 86 ? -24.699 -0.412 16.249 1.00 95.12 86 GLN A N 1
ATOM 581 C CA . GLN A 1 86 ? -24.911 1.029 16.130 1.00 95.12 86 GLN A CA 1
ATOM 582 C C . GLN A 1 86 ? -24.328 1.577 14.829 1.00 95.12 86 GLN A C 1
ATOM 584 O O . GLN A 1 86 ? -23.461 0.987 14.184 1.00 95.12 86 GLN A O 1
ATOM 589 N N . THR A 1 87 ? -24.851 2.721 14.402 1.00 95.25 87 THR A N 1
ATOM 590 C CA . THR A 1 87 ? -24.293 3.502 13.299 1.00 95.25 87 THR A CA 1
ATOM 591 C C . THR A 1 87 ? -24.235 4.957 13.737 1.00 95.25 87 THR A C 1
ATOM 593 O O . THR A 1 87 ? -25.217 5.492 14.248 1.00 95.25 87 THR A O 1
ATOM 596 N N . PHE A 1 88 ? -23.080 5.569 13.531 1.00 97.69 88 PHE A N 1
ATOM 597 C CA . PHE A 1 88 ? -22.759 6.955 13.847 1.00 97.69 88 PHE A CA 1
ATOM 598 C C . PHE A 1 88 ? -22.730 7.765 12.555 1.00 97.69 88 PHE A C 1
ATOM 600 O O . PHE A 1 88 ? -22.450 7.204 11.493 1.00 97.69 88 PHE A O 1
ATOM 607 N N . ALA A 1 89 ? -23.012 9.067 12.610 1.00 96.69 89 ALA A N 1
ATOM 608 C CA . ALA A 1 89 ? -23.024 9.878 11.395 1.00 96.69 89 ALA A CA 1
ATOM 609 C C . ALA A 1 89 ? -21.608 10.079 10.838 1.00 96.69 89 ALA A C 1
ATOM 611 O O . ALA A 1 89 ? -21.430 10.171 9.621 1.00 96.69 89 ALA A O 1
ATOM 612 N N . THR A 1 90 ? -20.603 10.112 11.719 1.00 98.00 90 THR A N 1
ATOM 613 C CA . THR A 1 90 ? -19.205 10.331 11.345 1.00 98.00 90 THR A CA 1
ATOM 614 C C . THR A 1 90 ? -18.236 9.407 12.083 1.00 98.00 90 THR A C 1
ATOM 616 O O . THR A 1 90 ? -18.553 8.860 13.144 1.00 98.00 90 THR A O 1
ATOM 619 N N . VAL A 1 91 ? -17.016 9.271 11.550 1.00 98.06 91 VAL A N 1
ATOM 620 C CA . VAL A 1 91 ? -15.901 8.615 12.258 1.00 98.06 91 VAL A CA 1
ATOM 621 C C . VAL A 1 91 ? -15.608 9.310 13.591 1.00 98.06 91 VAL A C 1
ATOM 623 O O . VAL A 1 91 ? -15.315 8.635 14.572 1.00 98.06 91 VAL A O 1
ATOM 626 N N . GLU A 1 92 ? -15.726 10.638 13.664 1.00 97.56 92 GLU A N 1
ATOM 627 C CA . GLU A 1 92 ? -15.484 11.395 14.898 1.00 97.56 92 GLU A CA 1
ATOM 628 C C . GLU A 1 92 ? -16.518 11.097 15.991 1.00 97.56 92 GLU A C 1
ATOM 630 O O . GLU A 1 92 ? -16.149 10.907 17.150 1.00 97.56 92 GLU A O 1
ATOM 635 N N . GLU A 1 93 ? -17.795 10.964 15.628 1.00 98.12 93 GLU A N 1
ATOM 636 C CA . GLU A 1 93 ? -18.837 10.549 16.571 1.00 98.12 93 GLU A CA 1
ATOM 637 C C . GLU A 1 93 ? -18.618 9.116 17.072 1.00 98.12 93 GLU A C 1
ATOM 639 O O . GLU A 1 93 ? -18.710 8.865 18.274 1.00 98.12 93 GLU A O 1
ATOM 644 N N . ALA A 1 94 ? -18.288 8.183 16.171 1.00 98.44 94 ALA A N 1
ATOM 645 C CA . ALA A 1 94 ? -17.963 6.805 16.543 1.00 98.44 94 ALA A CA 1
ATOM 646 C C . ALA A 1 94 ? -16.724 6.739 17.453 1.00 98.44 94 ALA A C 1
ATOM 648 O O . ALA A 1 94 ? -16.702 5.994 18.434 1.00 98.44 94 ALA A O 1
ATOM 649 N N . TYR A 1 95 ? -15.707 7.545 17.147 1.00 97.75 95 TYR A N 1
ATOM 650 C CA . TYR A 1 95 ? -14.503 7.690 17.953 1.00 97.75 95 TYR A CA 1
ATOM 651 C C . TYR A 1 95 ? -14.819 8.166 19.367 1.00 97.75 95 TYR A C 1
ATOM 653 O O . TYR A 1 95 ? -14.380 7.537 20.327 1.00 97.75 95 TYR A O 1
ATOM 661 N N . GLU A 1 96 ? -15.596 9.240 19.512 1.00 96.88 96 GLU A N 1
ATOM 662 C CA . GLU A 1 96 ? -15.910 9.792 20.828 1.00 96.88 96 GLU A CA 1
ATOM 663 C C . GLU A 1 96 ? -16.802 8.833 21.628 1.00 96.88 96 GLU A C 1
ATOM 665 O O . GLU A 1 96 ? -16.573 8.643 22.820 1.00 96.88 96 GLU A O 1
ATOM 670 N N . ALA A 1 97 ? -17.751 8.145 20.984 1.00 97.62 97 ALA A N 1
ATOM 671 C CA . ALA A 1 97 ? -18.562 7.115 21.635 1.00 97.62 97 ALA A CA 1
ATOM 672 C C . ALA A 1 97 ? -17.705 5.959 22.182 1.00 97.62 97 ALA A C 1
ATOM 674 O O . ALA A 1 97 ? -17.807 5.620 23.364 1.00 97.62 97 ALA A O 1
ATOM 675 N N . GLY A 1 98 ? -16.813 5.396 21.358 1.00 96.12 98 GLY A N 1
ATOM 676 C CA . GLY A 1 98 ? -15.894 4.343 21.793 1.00 96.12 98 GLY A CA 1
ATOM 677 C C . GLY A 1 98 ? -14.919 4.827 22.866 1.00 96.12 98 GLY A C 1
ATOM 678 O O . GLY A 1 98 ? -14.664 4.124 23.842 1.00 96.12 98 GLY A O 1
ATOM 679 N N . ARG A 1 99 ? -14.450 6.073 22.770 1.00 93.81 99 ARG A N 1
ATOM 680 C CA . ARG A 1 99 ? -13.582 6.688 23.779 1.00 93.81 99 ARG A CA 1
ATOM 681 C C . ARG A 1 99 ? -14.282 6.816 25.129 1.00 93.81 99 ARG A C 1
ATOM 683 O O . ARG A 1 99 ? -13.677 6.511 26.151 1.00 93.81 99 ARG A O 1
ATOM 690 N N . GLN A 1 100 ? -15.555 7.212 25.159 1.00 93.19 100 GLN A N 1
ATOM 691 C CA . GLN A 1 100 ? -16.328 7.262 26.404 1.00 93.19 100 GLN A CA 1
ATOM 692 C C . GLN A 1 100 ? -16.523 5.872 27.022 1.00 93.19 100 GLN A C 1
ATOM 694 O O . GLN A 1 100 ? -16.491 5.744 28.246 1.00 93.19 100 GLN A O 1
ATOM 699 N N . ILE A 1 101 ? -16.667 4.826 26.201 1.00 92.88 101 ILE A N 1
ATOM 700 C CA . ILE A 1 101 ? -16.702 3.435 26.675 1.00 92.88 101 ILE A CA 1
ATOM 701 C C . ILE A 1 101 ? -15.368 3.061 27.337 1.00 92.88 101 ILE A C 1
ATOM 703 O O . ILE A 1 101 ? -15.371 2.553 28.459 1.00 92.88 101 ILE A O 1
ATOM 707 N N . LEU A 1 102 ? -14.234 3.368 26.694 1.00 89.69 102 LEU A N 1
ATOM 708 C CA . LEU A 1 102 ? -12.904 3.117 27.261 1.00 89.69 102 LEU A CA 1
ATOM 709 C C . LEU A 1 102 ? -12.694 3.871 28.586 1.00 89.69 102 LEU A C 1
ATOM 711 O O . LEU A 1 102 ? -12.290 3.266 29.580 1.00 89.69 102 LEU A O 1
ATOM 715 N N . LEU A 1 103 ? -13.058 5.156 28.641 1.00 86.75 103 LEU A N 1
ATOM 716 C CA . LEU A 1 103 ? -12.968 5.971 29.857 1.00 86.75 103 LEU A CA 1
ATOM 717 C C . LEU A 1 103 ? -13.838 5.419 30.994 1.00 86.75 103 LEU A C 1
ATOM 719 O O . LEU A 1 103 ? -13.397 5.366 32.142 1.00 86.75 103 LEU A O 1
ATOM 723 N N . ALA A 1 104 ? -15.063 4.981 30.692 1.00 86.50 104 ALA A N 1
ATOM 724 C CA . ALA A 1 104 ? -15.961 4.380 31.677 1.00 86.50 104 ALA A CA 1
ATOM 725 C C . ALA A 1 104 ? -15.435 3.036 32.211 1.00 86.50 104 ALA A C 1
ATOM 727 O O . ALA A 1 104 ? -15.679 2.706 33.372 1.00 86.50 104 ALA A O 1
ATOM 728 N N . ALA A 1 105 ? -14.685 2.297 31.391 1.00 82.81 105 ALA A N 1
ATOM 729 C CA . ALA A 1 105 ? -13.981 1.079 31.784 1.00 82.81 105 ALA A CA 1
ATOM 730 C C . ALA A 1 105 ? -12.673 1.352 32.556 1.00 82.81 105 ALA A C 1
ATOM 732 O O . ALA A 1 105 ? -11.964 0.417 32.911 1.00 82.81 105 ALA A O 1
ATOM 733 N N . GLY A 1 106 ? -12.335 2.619 32.828 1.00 77.81 106 GLY A N 1
ATOM 734 C CA . GLY A 1 106 ? -11.099 2.996 33.518 1.00 77.81 106 GLY A CA 1
ATOM 735 C C . GLY A 1 106 ? -9.852 2.958 32.631 1.00 77.81 106 GLY A C 1
ATOM 736 O O . GLY A 1 106 ? -8.750 3.165 33.133 1.00 77.81 106 GLY A O 1
ATOM 737 N N . VAL A 1 107 ? -10.010 2.747 31.322 1.00 72.12 107 VAL A N 1
ATOM 738 C CA . VAL A 1 107 ? -8.941 2.845 30.323 1.00 72.12 107 VAL A CA 1
ATOM 739 C C . VAL A 1 107 ? -8.807 4.312 29.928 1.00 72.12 107 VAL A C 1
ATOM 741 O O . VAL A 1 107 ? -9.379 4.762 28.938 1.00 72.12 107 VAL A O 1
ATOM 744 N N . ASP A 1 108 ? -8.096 5.083 30.743 1.00 63.84 108 ASP A N 1
ATOM 745 C CA . ASP A 1 108 ? -7.761 6.473 30.427 1.00 63.84 108 ASP A CA 1
ATOM 746 C C . ASP A 1 108 ? -6.316 6.585 29.919 1.00 63.84 108 ASP A C 1
ATOM 748 O O . ASP A 1 108 ? -5.411 5.928 30.436 1.00 63.84 108 ASP A O 1
ATOM 752 N N . ASP A 1 109 ? -6.091 7.493 28.967 1.00 58.47 109 ASP A N 1
ATOM 753 C CA . ASP A 1 109 ? -4.759 7.948 28.546 1.00 58.47 109 ASP A CA 1
ATOM 754 C C . ASP A 1 109 ? -4.104 8.868 29.604 1.00 58.47 109 ASP A C 1
ATOM 756 O O . ASP A 1 109 ? -3.094 9.520 29.349 1.00 58.47 109 ASP A O 1
ATOM 760 N N . GLY A 1 110 ? -4.693 8.962 30.800 1.00 52.31 110 GLY A N 1
ATOM 761 C CA . GLY A 1 110 ? -4.257 9.820 31.899 1.00 52.31 110 GLY A CA 1
ATOM 762 C C . GLY A 1 110 ? -2.937 9.407 32.558 1.00 52.31 110 GLY A C 1
ATOM 763 O O . GLY A 1 110 ? -2.403 10.168 33.371 1.00 52.31 110 GLY A O 1
ATOM 764 N N . ASP A 1 111 ? -2.384 8.235 32.224 1.00 56.34 111 ASP A N 1
ATOM 765 C CA . ASP A 1 111 ? -0.989 7.922 32.536 1.00 56.34 111 ASP A CA 1
ATOM 766 C C . ASP A 1 111 ? -0.038 8.492 31.471 1.00 56.34 111 ASP A C 1
ATOM 768 O O . ASP A 1 111 ? -0.397 8.738 30.324 1.00 56.34 111 ASP A O 1
ATOM 772 N N . THR A 1 112 ? 1.224 8.716 31.837 1.00 54.25 112 THR A N 1
ATOM 773 C CA . THR A 1 112 ? 2.226 9.297 30.924 1.00 54.25 112 THR A CA 1
ATOM 774 C C . THR A 1 112 ? 2.498 8.466 29.664 1.00 54.25 112 THR A C 1
ATOM 776 O O . THR A 1 112 ? 3.239 8.923 28.796 1.00 54.25 112 THR A O 1
ATOM 779 N N . LEU A 1 113 ? 1.974 7.240 29.580 1.00 55.88 113 LEU A N 1
ATOM 780 C CA . LEU A 1 113 ? 2.226 6.279 28.514 1.00 55.88 113 LEU A CA 1
ATOM 781 C C . LEU A 1 113 ? 0.977 6.010 27.652 1.00 55.88 113 LEU A C 1
ATOM 783 O O . LEU A 1 113 ? 1.101 5.302 26.653 1.00 55.88 113 LEU A O 1
ATOM 787 N N . GLY A 1 114 ? -0.194 6.559 27.986 1.00 58.78 114 GLY A N 1
ATOM 788 C CA . GLY A 1 114 ? -1.459 6.249 27.316 1.00 58.78 114 GLY A CA 1
ATOM 789 C C . GLY A 1 114 ? -1.824 4.759 27.379 1.00 58.78 114 GLY A C 1
ATOM 790 O O . GLY A 1 114 ? -2.254 4.180 26.377 1.00 58.78 114 GLY A O 1
ATOM 791 N N . GLN A 1 115 ? -1.520 4.092 28.500 1.00 63.69 115 GLN A N 1
ATOM 792 C CA . GLN A 1 115 ? -1.799 2.663 28.687 1.00 63.69 115 GLN A CA 1
ATOM 793 C C . GLN A 1 115 ? -3.121 2.460 29.426 1.00 63.69 115 GLN A C 1
ATOM 795 O O . GLN A 1 115 ? -3.963 1.699 28.948 1.00 63.69 115 GLN A O 1
ATOM 800 N N . GLY A 1 116 ? -3.339 3.167 30.534 1.00 62.34 116 GLY A N 1
ATOM 801 C CA . GLY A 1 116 ? -4.546 3.036 31.345 1.00 62.34 116 GLY A CA 1
ATOM 802 C C . GLY A 1 116 ? -4.665 1.646 32.006 1.00 62.34 116 GLY A C 1
ATOM 803 O O . GLY A 1 116 ? -4.204 0.637 31.467 1.00 62.34 116 GLY A O 1
ATOM 804 N N . PRO A 1 117 ? -5.249 1.539 33.208 1.00 59.78 117 PRO A N 1
ATOM 805 C CA . PRO A 1 117 ? -5.311 0.273 33.932 1.00 59.78 117 PRO A CA 1
ATOM 806 C C . PRO A 1 117 ? -6.490 -0.607 33.480 1.00 59.78 117 PRO A C 1
ATOM 808 O O . PRO A 1 117 ? -7.554 -0.560 34.080 1.00 59.78 117 PRO A O 1
ATOM 811 N N . ILE A 1 118 ? -6.274 -1.482 32.496 1.00 63.28 118 ILE A N 1
ATOM 812 C CA . ILE A 1 118 ? -6.937 -2.800 32.458 1.00 63.28 118 ILE A CA 1
ATOM 813 C C . ILE A 1 118 ? -5.832 -3.835 32.292 1.00 63.28 118 ILE A C 1
ATOM 815 O O . ILE A 1 118 ? -5.289 -4.006 31.205 1.00 63.28 118 ILE A O 1
ATOM 819 N N . SER A 1 119 ? -5.468 -4.484 33.395 1.00 63.56 119 SER A N 1
ATOM 820 C CA . SER A 1 119 ? -4.498 -5.585 33.423 1.00 63.56 119 SER A CA 1
ATOM 821 C C . SER A 1 119 ? -5.153 -6.944 33.681 1.00 63.56 119 SER A C 1
ATOM 823 O O . SER A 1 119 ? -4.447 -7.955 33.707 1.00 63.56 119 SER A O 1
ATOM 825 N N . ASP A 1 120 ? -6.479 -6.966 33.861 1.00 75.88 120 ASP A N 1
ATOM 826 C CA . ASP A 1 120 ? -7.281 -8.179 33.975 1.00 75.88 120 ASP A CA 1
ATOM 827 C C . ASP A 1 120 ? -7.786 -8.611 32.592 1.00 75.88 120 ASP A C 1
ATOM 829 O O . ASP A 1 120 ? -8.413 -7.843 31.860 1.00 75.88 120 ASP A O 1
ATOM 833 N N . ASP A 1 121 ? -7.501 -9.860 32.233 1.00 86.44 121 ASP A N 1
ATOM 834 C CA . ASP A 1 121 ? -7.918 -10.428 30.955 1.00 86.44 121 ASP A CA 1
ATOM 835 C C . ASP A 1 121 ? -9.446 -10.575 30.877 1.00 86.44 121 ASP A C 1
ATOM 837 O O . ASP A 1 121 ? -10.000 -10.465 29.787 1.00 86.44 121 ASP A O 1
ATOM 841 N N . GLU A 1 122 ? -10.138 -10.789 32.007 1.00 88.31 122 GLU A N 1
ATOM 842 C CA . GLU A 1 122 ? -11.605 -10.904 32.033 1.00 88.31 122 GLU A CA 1
ATOM 843 C C . GLU A 1 122 ? -12.284 -9.564 31.713 1.00 88.31 122 GLU A C 1
ATOM 845 O O . GLU A 1 122 ? -13.280 -9.528 30.990 1.00 88.31 122 GLU A O 1
ATOM 850 N N . GLU A 1 123 ? -11.726 -8.454 32.204 1.00 87.69 123 GLU A N 1
ATOM 851 C CA . GLU A 1 123 ? -12.208 -7.105 31.891 1.00 87.69 123 GLU A CA 1
ATOM 852 C C . GLU A 1 123 ? -11.947 -6.750 30.424 1.00 87.69 123 GLU A C 1
ATOM 854 O O . GLU A 1 123 ? -12.818 -6.177 29.766 1.00 87.69 123 GLU A O 1
ATOM 859 N N . PHE A 1 124 ? -10.788 -7.143 29.883 1.00 90.69 124 PHE A N 1
ATOM 860 C CA . PHE A 1 124 ? -10.512 -7.003 28.455 1.00 90.69 124 PHE A CA 1
ATOM 861 C C . PHE A 1 124 ? -11.505 -7.807 27.610 1.00 90.69 124 PHE A C 1
ATOM 863 O O . PHE A 1 124 ? -12.080 -7.246 26.686 1.00 90.69 124 PHE A O 1
ATOM 870 N N . ASP A 1 125 ? -11.737 -9.083 27.926 1.00 92.50 125 ASP A N 1
ATOM 871 C CA . ASP A 1 125 ? -12.631 -9.958 27.151 1.00 92.50 125 ASP A CA 1
ATOM 872 C C . ASP A 1 125 ? -14.102 -9.500 27.238 1.00 92.50 125 ASP A C 1
ATOM 874 O O . ASP A 1 125 ? -14.889 -9.729 26.319 1.00 92.50 125 ASP A O 1
ATOM 878 N N . ALA A 1 126 ? -14.488 -8.824 28.325 1.00 91.88 126 ALA A N 1
ATOM 879 C CA . ALA A 1 126 ? -15.799 -8.188 28.447 1.00 91.88 126 ALA A CA 1
ATOM 880 C C . ALA A 1 126 ? -15.917 -6.901 27.613 1.00 91.88 126 ALA A C 1
ATOM 882 O O . ALA A 1 126 ? -17.004 -6.585 27.126 1.00 91.88 126 ALA A O 1
ATOM 883 N N . LEU A 1 127 ? -14.820 -6.153 27.469 1.00 92.94 127 LEU A N 1
ATOM 884 C CA . LEU A 1 127 ? -14.765 -4.892 26.732 1.00 92.94 127 LEU A CA 1
ATOM 885 C C . LEU A 1 127 ? -14.605 -5.110 25.222 1.00 92.94 127 LEU A C 1
ATOM 887 O O . LEU A 1 127 ? -15.309 -4.482 24.436 1.00 92.94 127 LEU A O 1
ATOM 891 N N . TYR A 1 128 ? -13.706 -6.006 24.820 1.00 94.50 128 TYR A N 1
ATOM 892 C CA . TYR A 1 128 ? -13.401 -6.348 23.436 1.00 94.50 128 TYR A CA 1
ATOM 893 C C . TYR A 1 128 ? -14.047 -7.677 23.062 1.00 94.50 128 TYR A C 1
ATOM 895 O O . TYR A 1 128 ? -13.507 -8.756 23.304 1.00 94.50 128 TYR A O 1
ATOM 903 N N . THR A 1 129 ? -15.215 -7.579 22.437 1.00 95.69 129 THR A N 1
ATOM 904 C CA . THR A 1 129 ? -16.128 -8.697 22.152 1.00 95.69 129 THR A CA 1
ATOM 905 C C . THR A 1 129 ? -15.600 -9.692 21.123 1.00 95.69 129 THR A C 1
ATOM 907 O O . THR A 1 129 ? -16.146 -10.789 21.016 1.00 95.69 129 THR A O 1
ATOM 910 N N . ASP A 1 130 ? -14.541 -9.329 20.399 1.00 95.50 130 ASP A N 1
ATOM 911 C CA . ASP A 1 130 ? -13.912 -10.151 19.364 1.00 95.50 130 ASP A CA 1
ATOM 912 C C . ASP A 1 130 ? -12.398 -10.300 19.590 1.00 95.50 130 ASP A C 1
ATOM 914 O O . ASP A 1 130 ? -11.582 -10.169 18.685 1.00 95.50 130 ASP A O 1
ATOM 918 N N . GLY A 1 131 ? -11.987 -10.490 20.849 1.00 91.62 131 GLY A N 1
ATOM 919 C CA . GLY A 1 131 ? -10.605 -10.860 21.179 1.00 91.62 131 GLY A CA 1
ATOM 920 C C . GLY A 1 131 ? -9.548 -9.815 20.804 1.00 91.62 131 GLY A C 1
ATOM 921 O O . GLY A 1 131 ? -8.404 -10.177 20.543 1.00 91.62 131 GLY A O 1
ATOM 922 N N . GLY A 1 132 ? -9.922 -8.532 20.780 1.00 93.12 132 GLY A N 1
ATOM 923 C CA . GLY A 1 132 ? -9.036 -7.434 20.381 1.00 93.12 132 GLY A CA 1
ATOM 924 C C . GLY A 1 132 ? -9.028 -7.131 18.882 1.00 93.12 132 GLY A C 1
ATOM 925 O O . GLY A 1 132 ? -8.150 -6.402 18.423 1.00 93.12 132 GLY A O 1
ATOM 926 N N . ILE A 1 133 ? -9.987 -7.663 18.125 1.00 97.81 133 ILE A N 1
ATOM 927 C CA . ILE A 1 133 ? -10.235 -7.285 16.733 1.00 97.81 133 ILE A CA 1
ATOM 928 C C . ILE A 1 133 ? -11.249 -6.140 16.716 1.00 97.81 133 ILE A C 1
ATOM 930 O O . ILE A 1 133 ? -12.318 -6.242 17.313 1.00 97.81 133 ILE A O 1
ATOM 934 N N . LEU A 1 134 ? -10.928 -5.048 16.024 1.00 98.56 134 LEU A N 1
ATOM 935 C CA . LEU A 1 134 ? -11.844 -3.932 15.786 1.00 98.56 134 LEU A CA 1
ATOM 936 C C . LEU A 1 134 ? -12.176 -3.843 14.301 1.00 98.56 134 LEU A C 1
ATOM 938 O O . LEU A 1 134 ? -11.273 -3.824 13.469 1.00 98.56 134 LEU A O 1
ATOM 942 N N . THR A 1 135 ? -13.458 -3.727 13.957 1.00 98.81 135 THR A N 1
ATOM 943 C CA . THR A 1 135 ? -13.882 -3.518 12.565 1.00 98.81 135 THR A CA 1
ATOM 944 C C . THR A 1 135 ? -14.670 -2.225 12.425 1.00 98.81 135 THR A C 1
ATOM 946 O O . THR A 1 135 ? -15.747 -2.078 12.993 1.00 98.81 135 THR A O 1
ATOM 949 N N . TRP A 1 136 ? -14.143 -1.305 11.626 1.00 98.81 136 TRP A N 1
ATOM 950 C CA . TRP A 1 136 ? -14.745 -0.044 11.220 1.00 98.81 136 TRP A CA 1
ATOM 951 C C . TRP A 1 136 ? -15.380 -0.214 9.841 1.00 98.81 136 TRP A C 1
ATOM 953 O O . TRP A 1 136 ? -14.686 -0.331 8.836 1.00 98.81 136 TRP A O 1
ATOM 963 N N . THR A 1 137 ? -16.707 -0.221 9.777 1.00 98.75 137 THR A N 1
ATOM 964 C CA . THR A 1 137 ? -17.446 -0.277 8.511 1.00 98.75 137 THR A CA 1
ATOM 965 C C . THR A 1 137 ? -17.847 1.126 8.079 1.00 98.75 137 THR A C 1
ATOM 967 O O . THR A 1 137 ? -18.603 1.800 8.783 1.00 98.75 137 THR A O 1
ATOM 970 N N . ILE A 1 138 ? -17.359 1.554 6.917 1.00 98.62 138 ILE A N 1
ATOM 971 C CA . ILE A 1 138 ? -17.570 2.889 6.355 1.00 98.62 138 ILE A CA 1
ATOM 972 C C . ILE A 1 138 ? -18.709 2.852 5.338 1.00 98.62 138 ILE A C 1
ATOM 974 O O . ILE A 1 138 ? -18.696 2.044 4.415 1.00 98.62 138 ILE A O 1
ATOM 978 N N . TYR A 1 139 ? -19.673 3.753 5.478 1.00 97.00 139 TYR A N 1
ATOM 979 C CA . TYR A 1 139 ? -20.762 3.956 4.530 1.00 97.00 139 TYR A CA 1
ATOM 980 C C . TYR A 1 139 ? -20.734 5.406 4.047 1.00 97.00 139 TYR A C 1
ATOM 982 O O . TYR A 1 139 ? -20.776 6.338 4.855 1.00 97.00 139 TYR A O 1
ATOM 990 N N . GLY A 1 140 ? -20.701 5.623 2.733 1.00 93.50 140 GLY A N 1
ATOM 991 C CA . GLY A 1 140 ? -20.552 6.976 2.195 1.00 93.50 140 GLY A CA 1
ATOM 992 C C . GLY A 1 140 ? -19.194 7.611 2.526 1.00 93.50 140 GLY A C 1
ATOM 993 O O . GLY A 1 140 ? -18.218 6.922 2.818 1.00 93.50 140 GLY A O 1
ATOM 994 N N . GLU A 1 141 ? -19.141 8.939 2.466 1.00 97.00 141 GLU A N 1
ATOM 995 C CA . GLU A 1 141 ? -17.915 9.718 2.650 1.00 97.00 141 GLU A CA 1
ATOM 996 C C . GLU A 1 141 ? -17.594 9.983 4.122 1.00 97.00 141 GLU A C 1
ATOM 998 O O . GLU A 1 141 ? -18.471 10.375 4.891 1.00 97.00 141 GLU A O 1
ATOM 1003 N N . GLN A 1 142 ? -16.332 9.772 4.494 1.00 98.31 142 GLN A N 1
ATOM 1004 C CA . GLN A 1 142 ? -15.779 9.963 5.831 1.00 98.31 142 GLN A CA 1
ATOM 1005 C C . GLN A 1 142 ? -14.330 10.465 5.758 1.00 98.31 142 GLN A C 1
ATOM 1007 O O . GLN A 1 142 ? -13.657 10.294 4.741 1.00 98.31 142 GLN A O 1
ATOM 1012 N N . THR A 1 143 ? -13.823 11.010 6.865 1.00 97.56 143 THR A N 1
ATOM 1013 C CA . THR A 1 143 ? -12.461 11.561 6.950 1.00 97.56 143 THR A CA 1
ATOM 1014 C C . THR A 1 143 ? -11.759 11.096 8.226 1.00 97.56 143 THR A C 1
ATOM 1016 O O . THR A 1 143 ? -12.332 11.163 9.315 1.00 97.56 143 THR A O 1
ATOM 1019 N N . LEU A 1 144 ? -10.503 10.661 8.102 1.00 96.56 144 LEU A N 1
ATOM 1020 C CA . LEU A 1 144 ? -9.566 10.480 9.211 1.00 96.56 144 LEU A CA 1
ATOM 1021 C C . LEU A 1 144 ? -8.575 11.644 9.220 1.00 96.56 144 LEU A C 1
ATOM 1023 O O . LEU A 1 144 ? -7.672 11.712 8.388 1.00 96.56 144 LEU A O 1
ATOM 1027 N N . ASN A 1 145 ? -8.728 12.549 10.182 1.00 92.69 145 ASN A N 1
ATOM 1028 C CA . ASN A 1 145 ? -7.760 13.624 10.384 1.00 92.69 145 ASN A CA 1
ATOM 1029 C C . ASN A 1 145 ? -6.432 13.088 10.940 1.00 92.69 145 ASN A C 1
ATOM 1031 O O . ASN A 1 145 ? -6.408 12.185 11.781 1.00 92.69 145 ASN A O 1
ATOM 1035 N N . GLU A 1 146 ? -5.326 13.699 10.516 1.00 90.12 146 GLU A N 1
ATOM 1036 C CA . GLU A 1 146 ? -3.993 13.382 11.031 1.00 90.12 146 GLU A CA 1
ATOM 1037 C C . GLU A 1 146 ? -3.873 13.630 12.545 1.00 90.12 146 GLU A C 1
ATOM 1039 O O . GLU A 1 146 ? -4.531 14.496 13.128 1.00 90.12 146 GLU A O 1
ATOM 1044 N N . GLY A 1 147 ? -2.967 12.892 13.192 1.00 86.69 147 GLY A N 1
ATOM 1045 C CA . GLY A 1 147 ? -2.615 13.094 14.602 1.00 86.69 147 GLY A CA 1
ATOM 1046 C C . GLY A 1 147 ? -3.626 12.542 15.611 1.00 86.69 147 GLY A C 1
ATOM 1047 O O . GLY A 1 147 ? -3.357 12.572 16.813 1.00 86.69 147 GLY A O 1
ATOM 1048 N N . VAL A 1 148 ? -4.747 11.989 15.146 1.00 92.00 148 VAL A N 1
ATOM 1049 C CA . VAL A 1 148 ? -5.767 11.356 15.987 1.00 92.00 148 VAL A CA 1
ATOM 1050 C C . VAL A 1 148 ? -5.733 9.843 15.786 1.00 92.00 148 VAL A C 1
ATOM 1052 O O . VAL A 1 148 ? -5.776 9.342 14.664 1.00 92.00 148 VAL A O 1
ATOM 1055 N N . ARG A 1 149 ? -5.700 9.087 16.889 1.00 94.50 149 ARG A N 1
ATOM 1056 C CA . ARG A 1 149 ? -5.806 7.619 16.867 1.00 94.50 149 ARG A CA 1
ATOM 1057 C C . ARG A 1 149 ? -7.265 7.191 16.784 1.00 94.50 149 ARG A C 1
ATOM 1059 O O . ARG A 1 149 ? -7.805 6.618 17.729 1.00 94.50 149 ARG A O 1
ATOM 1066 N N . TYR A 1 150 ? -7.911 7.515 15.664 1.00 96.56 150 TYR A N 1
ATOM 1067 C CA . TYR A 1 150 ? -9.331 7.224 15.453 1.00 96.56 150 TYR A CA 1
ATOM 1068 C C . TYR A 1 150 ? -9.639 5.743 15.673 1.00 96.56 150 TYR A C 1
ATOM 1070 O O . TYR A 1 150 ? -10.522 5.398 16.453 1.00 96.56 150 TYR A O 1
ATOM 1078 N N . LEU A 1 151 ? -8.840 4.878 15.046 1.00 97.50 151 LEU A N 1
ATOM 1079 C CA . LEU A 1 151 ? -9.115 3.445 14.963 1.00 97.50 151 LEU A CA 1
ATOM 1080 C C . LEU A 1 151 ? -8.956 2.689 16.293 1.00 97.50 151 LEU A C 1
ATOM 1082 O O . LEU A 1 151 ? -9.368 1.536 16.382 1.00 97.50 151 LEU A O 1
ATOM 1086 N N . THR A 1 152 ? -8.398 3.338 17.320 1.00 94.94 152 THR A N 1
ATOM 1087 C CA . THR A 1 152 ? -8.265 2.815 18.691 1.00 94.94 152 THR A CA 1
ATOM 1088 C C . THR A 1 152 ? -8.880 3.737 19.739 1.00 94.94 152 THR A C 1
ATOM 1090 O O . THR A 1 152 ? -8.522 3.670 20.915 1.00 94.94 152 THR A O 1
ATOM 1093 N N . PHE A 1 153 ? -9.795 4.618 19.324 1.00 94.75 153 PHE A N 1
ATOM 1094 C CA . PHE A 1 153 ? -10.534 5.506 20.227 1.00 94.75 153 PHE A CA 1
ATOM 1095 C C . PHE A 1 153 ? -9.631 6.395 21.102 1.00 94.75 153 PHE A C 1
ATOM 1097 O O . PHE A 1 153 ? -9.975 6.745 22.229 1.00 94.75 153 PHE A O 1
ATOM 1104 N N . GLY A 1 154 ? -8.455 6.751 20.578 1.00 91.19 154 GLY A N 1
ATOM 1105 C CA . GLY A 1 154 ? -7.479 7.638 21.213 1.00 91.19 154 GLY A CA 1
ATOM 1106 C C . GLY A 1 154 ? -6.300 6.891 21.823 1.00 91.19 154 GLY A C 1
ATOM 1107 O O . GLY A 1 154 ? -5.201 7.447 21.887 1.00 91.19 154 GLY A O 1
ATOM 1108 N N . ARG A 1 155 ? -6.487 5.606 22.144 1.00 88.69 155 ARG A N 1
ATOM 1109 C CA . ARG A 1 155 ? -5.523 4.843 22.928 1.00 88.69 155 ARG A CA 1
ATOM 1110 C C . ARG A 1 155 ? -4.174 4.730 22.235 1.00 88.69 155 ARG A C 1
ATOM 1112 O O . ARG A 1 155 ? -4.085 4.316 21.074 1.00 88.69 155 ARG A O 1
ATOM 1119 N N . ALA A 1 156 ? -3.120 5.069 22.973 1.00 89.12 156 ALA A N 1
ATOM 1120 C CA . ALA A 1 156 ? -1.763 5.112 22.446 1.00 89.12 156 ALA A CA 1
ATOM 1121 C C . ALA A 1 156 ? -1.091 3.737 22.363 1.00 89.12 156 ALA A C 1
ATOM 1123 O O . ALA A 1 156 ? -0.346 3.502 21.415 1.00 89.12 156 ALA A O 1
ATOM 1124 N N . SER A 1 157 ? -1.336 2.845 23.324 1.00 89.19 157 SER A N 1
ATOM 1125 C CA . SER A 1 157 ? -0.851 1.458 23.303 1.00 89.19 157 SER A CA 1
ATOM 1126 C C . SER A 1 157 ? -1.883 0.533 22.648 1.00 89.19 157 SER A C 1
ATOM 1128 O O . SER A 1 157 ? -3.082 0.812 22.711 1.00 89.19 157 SER A O 1
ATOM 1130 N N . ASN A 1 158 ? -1.473 -0.593 22.060 1.00 91.19 158 ASN A N 1
ATOM 1131 C CA . ASN A 1 158 ? -2.408 -1.676 21.716 1.00 91.19 158 ASN A CA 1
ATOM 1132 C C . ASN A 1 158 ? -2.450 -2.756 22.798 1.00 91.19 158 ASN A C 1
ATOM 1134 O O . ASN A 1 158 ? -3.437 -3.476 22.894 1.00 91.19 158 ASN A O 1
ATOM 1138 N N . ARG A 1 159 ? -1.430 -2.828 23.656 1.00 88.31 159 ARG A N 1
ATOM 1139 C CA . ARG A 1 159 ? -1.331 -3.822 24.726 1.00 88.31 159 ARG A CA 1
ATOM 1140 C C . ARG A 1 159 ? -2.106 -3.412 25.967 1.00 88.31 159 ARG A C 1
ATOM 1142 O O . ARG A 1 159 ? -1.977 -2.267 26.406 1.00 88.31 159 ARG A O 1
ATOM 1149 N N . TYR A 1 160 ? -2.853 -4.346 26.538 1.00 85.38 160 TYR A N 1
ATOM 1150 C CA . TYR A 1 160 ? -3.611 -4.203 27.785 1.00 85.38 160 TYR A CA 1
ATOM 1151 C C . TYR A 1 160 ? -2.995 -5.034 28.915 1.00 85.38 160 TYR A C 1
ATOM 1153 O O . TYR A 1 160 ? -2.726 -4.524 29.998 1.00 85.38 160 TYR A O 1
ATOM 1161 N N . SER A 1 161 ? -2.653 -6.291 28.636 1.00 83.06 161 SER A N 1
ATOM 1162 C CA . SER A 1 161 ? -1.987 -7.182 29.588 1.00 83.06 161 SER A CA 1
ATOM 1163 C C . SER A 1 161 ? -0.845 -7.944 28.915 1.00 83.06 161 SER A C 1
ATOM 1165 O O . SER A 1 161 ? -0.546 -7.751 27.737 1.00 83.06 161 SER A O 1
ATOM 1167 N N . SER A 1 162 ? -0.186 -8.853 29.638 1.00 81.25 162 SER A N 1
ATOM 1168 C CA . SER A 1 162 ? 0.798 -9.739 29.009 1.00 81.25 162 SE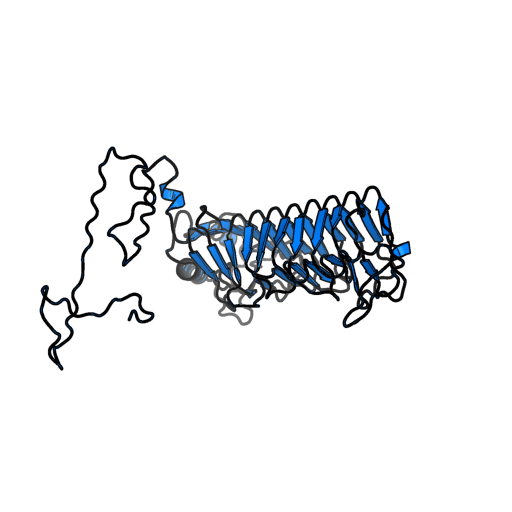R A CA 1
ATOM 1169 C C . SER A 1 162 ? 0.187 -10.709 27.990 1.00 81.25 162 SER A C 1
ATOM 1171 O O . SER A 1 162 ? 0.944 -11.304 27.232 1.00 81.25 162 SER A O 1
ATOM 1173 N N . ARG A 1 163 ? -1.145 -10.868 27.979 1.00 84.88 163 ARG A N 1
ATOM 1174 C CA . ARG A 1 163 ? -1.898 -11.843 27.172 1.00 84.88 163 ARG A CA 1
ATOM 1175 C C . ARG A 1 163 ? -3.014 -11.219 26.328 1.00 84.88 163 ARG A C 1
ATOM 1177 O O . ARG A 1 163 ? -3.730 -11.962 25.653 1.00 84.88 163 ARG A O 1
ATOM 1184 N N . ARG A 1 164 ? -3.215 -9.901 26.409 1.00 88.19 164 ARG A N 1
ATOM 1185 C CA . ARG A 1 164 ? -4.312 -9.181 25.751 1.00 88.19 164 ARG A CA 1
ATOM 1186 C C . ARG A 1 164 ? -3.830 -7.894 25.110 1.00 88.19 164 ARG A C 1
ATOM 1188 O O . ARG A 1 164 ? -3.229 -7.050 25.779 1.00 88.19 164 ARG A O 1
ATOM 1195 N N . SER A 1 165 ? -4.173 -7.747 23.838 1.00 90.56 165 SER A N 1
ATOM 1196 C CA . SER A 1 165 ? -3.891 -6.584 23.010 1.00 90.56 165 SER A CA 1
ATOM 1197 C C . SER A 1 165 ? -4.990 -6.421 21.969 1.00 90.56 165 SER A C 1
ATOM 1199 O O . SER A 1 165 ? -5.640 -7.395 21.599 1.00 90.56 165 SER A O 1
ATOM 1201 N N . VAL A 1 166 ? -5.142 -5.209 21.444 1.00 93.75 166 VAL A N 1
ATOM 1202 C CA . VAL A 1 166 ? -5.750 -5.018 20.126 1.00 93.75 166 VAL A CA 1
ATOM 1203 C C . VAL A 1 166 ? -4.736 -5.480 19.083 1.00 93.75 166 VAL A C 1
ATOM 1205 O O . VAL A 1 166 ? -3.648 -4.910 18.968 1.00 93.75 166 VAL A O 1
ATOM 1208 N N . THR A 1 167 ? -5.061 -6.546 18.367 1.00 95.44 167 THR A N 1
ATOM 1209 C CA . THR A 1 167 ? -4.144 -7.213 17.428 1.00 95.44 167 THR A CA 1
ATOM 1210 C C . THR A 1 167 ? -4.538 -6.992 15.976 1.00 95.44 167 THR A C 1
ATOM 1212 O O . THR A 1 167 ? -3.699 -7.141 15.088 1.00 95.44 167 THR A O 1
ATOM 1215 N N . GLU A 1 168 ? -5.784 -6.590 15.721 1.00 98.25 168 GLU A N 1
ATOM 1216 C CA . GLU A 1 168 ? -6.300 -6.415 14.370 1.00 98.25 168 GLU A CA 1
ATOM 1217 C C . GLU A 1 168 ? -7.277 -5.243 14.280 1.00 98.25 168 GLU A C 1
ATOM 1219 O O . GLU A 1 168 ? -8.142 -5.048 15.136 1.00 98.25 168 GLU A O 1
ATOM 1224 N N . ILE A 1 169 ? -7.125 -4.455 13.220 1.00 98.81 169 ILE A N 1
ATOM 1225 C CA . ILE A 1 169 ? -7.999 -3.341 12.881 1.00 98.81 169 ILE A CA 1
ATOM 1226 C C . ILE A 1 169 ? -8.390 -3.481 11.412 1.00 98.81 169 ILE A C 1
ATOM 1228 O O . ILE A 1 169 ? -7.558 -3.339 10.519 1.00 98.81 169 ILE A O 1
ATOM 1232 N N . ASN A 1 170 ? -9.672 -3.699 11.158 1.00 98.88 170 ASN A N 1
ATOM 1233 C CA . ASN A 1 170 ? -10.231 -3.776 9.817 1.00 98.88 170 ASN A CA 1
ATOM 1234 C C . ASN A 1 170 ? -11.021 -2.504 9.518 1.00 98.88 170 ASN A C 1
ATOM 1236 O O . ASN A 1 170 ? -11.889 -2.113 10.291 1.00 98.88 170 ASN A O 1
ATOM 1240 N N . VAL A 1 171 ? -10.746 -1.859 8.392 1.00 98.88 171 VAL A N 1
ATOM 1241 C CA . VAL A 1 171 ? -11.507 -0.725 7.864 1.00 98.88 171 VAL A CA 1
ATOM 1242 C C . VAL A 1 171 ? -12.101 -1.166 6.534 1.00 98.88 171 VAL A C 1
ATOM 1244 O O . VAL A 1 171 ? -11.383 -1.415 5.568 1.00 98.88 171 VAL A O 1
ATOM 1247 N N . VAL A 1 172 ? -13.417 -1.330 6.493 1.00 98.75 172 VAL A N 1
ATOM 1248 C CA . VAL A 1 172 ? -14.103 -2.021 5.397 1.00 98.75 172 VAL A CA 1
ATOM 1249 C C . VAL A 1 172 ? -15.180 -1.136 4.783 1.00 98.75 172 VAL A C 1
ATOM 1251 O O . VAL A 1 172 ? -15.901 -0.429 5.491 1.00 98.75 172 VAL A O 1
ATOM 1254 N N . GLY A 1 173 ? -15.303 -1.166 3.459 1.00 98.44 173 GLY A N 1
ATOM 1255 C CA . GLY A 1 173 ? -16.406 -0.529 2.754 1.00 98.44 173 GLY A CA 1
ATOM 1256 C C . GLY A 1 173 ? -17.710 -1.278 3.003 1.00 98.44 173 GLY A C 1
ATOM 1257 O O . GLY A 1 173 ? -17.831 -2.464 2.711 1.00 98.44 173 GLY A O 1
ATOM 1258 N N . GLY A 1 174 ? -18.702 -0.588 3.556 1.00 96.50 174 GLY A N 1
ATOM 1259 C CA . GLY A 1 174 ? -20.035 -1.132 3.804 1.00 96.50 174 GLY A CA 1
ATOM 1260 C C . GLY A 1 174 ? -20.969 -1.060 2.594 1.00 96.50 174 GLY A C 1
ATOM 1261 O O . GLY A 1 174 ? -22.004 -1.727 2.595 1.00 96.50 174 GLY A O 1
ATOM 1262 N N . ASN A 1 175 ? -20.628 -0.250 1.586 1.00 93.75 175 ASN A N 1
ATOM 1263 C CA . ASN A 1 175 ? -21.370 -0.076 0.336 1.00 93.75 175 ASN A CA 1
ATOM 1264 C C . ASN A 1 175 ? -20.496 0.526 -0.779 1.00 93.75 175 ASN A C 1
ATOM 1266 O O . ASN A 1 175 ? -19.354 0.915 -0.539 1.00 93.75 175 ASN A O 1
ATOM 1270 N N . SER A 1 176 ? -21.040 0.662 -1.994 1.00 91.75 176 SER A N 1
ATOM 1271 C CA . SER A 1 176 ? -20.308 1.243 -3.135 1.00 91.75 176 SER A CA 1
ATOM 1272 C C . SER A 1 176 ? -19.973 2.735 -2.986 1.00 91.75 176 SER A C 1
ATOM 1274 O O . SER A 1 176 ? -19.126 3.257 -3.708 1.00 91.75 176 SER A O 1
ATOM 1276 N N . GLY A 1 177 ? -20.635 3.433 -2.059 1.00 91.94 177 GLY A N 1
ATOM 1277 C CA . GLY A 1 177 ? -20.361 4.830 -1.730 1.00 91.94 177 GLY A CA 1
ATOM 1278 C C . GLY A 1 177 ? -19.254 5.022 -0.693 1.00 91.94 177 GLY A C 1
ATOM 1279 O O . GLY A 1 177 ? -18.921 6.170 -0.401 1.00 91.94 177 GLY A O 1
ATOM 1280 N N . ALA A 1 178 ? -18.712 3.944 -0.117 1.00 98.06 178 ALA A N 1
ATOM 1281 C CA . ALA A 1 178 ? -17.742 4.008 0.965 1.00 98.06 178 ALA A CA 1
ATOM 1282 C C . ALA A 1 178 ? -16.444 4.687 0.507 1.00 98.06 178 ALA A C 1
ATOM 1284 O O . ALA A 1 178 ? -15.662 4.146 -0.280 1.00 98.06 178 ALA A O 1
ATOM 1285 N N . ARG A 1 179 ? -16.220 5.895 1.018 1.00 98.31 179 ARG A N 1
ATOM 1286 C CA . ARG A 1 179 ? -15.080 6.743 0.690 1.00 98.31 179 ARG A CA 1
ATOM 1287 C C . ARG A 1 179 ? -14.434 7.238 1.972 1.00 98.31 179 ARG A C 1
ATOM 1289 O O . ARG A 1 179 ? -15.120 7.762 2.844 1.00 98.31 179 ARG A O 1
ATOM 1296 N N . LEU A 1 180 ? -13.117 7.116 2.052 1.00 98.44 180 LEU A N 1
ATOM 1297 C CA . LEU A 1 180 ? -12.331 7.580 3.182 1.00 98.44 180 LEU A CA 1
ATOM 1298 C C . LEU A 1 180 ? -11.242 8.538 2.703 1.00 98.44 180 LEU A C 1
ATOM 1300 O O . LEU A 1 180 ? -10.396 8.171 1.887 1.00 98.44 180 LEU A O 1
ATOM 1304 N N . GLU A 1 181 ? -11.270 9.761 3.216 1.00 98.19 181 GLU A N 1
ATOM 1305 C CA . GLU A 1 181 ? -10.166 10.710 3.102 1.00 98.19 181 GLU A CA 1
ATOM 1306 C C . GLU A 1 181 ? -9.202 10.514 4.270 1.00 98.19 181 GLU A C 1
ATOM 1308 O O . GLU A 1 181 ? -9.621 10.525 5.430 1.00 98.19 181 GLU A O 1
ATOM 1313 N N . LEU A 1 182 ? -7.921 10.301 3.983 1.00 97.62 182 LEU A N 1
ATOM 1314 C CA . LEU A 1 182 ? -6.918 9.992 4.997 1.00 97.62 182 LEU A CA 1
ATOM 1315 C C . LEU A 1 182 ? -5.507 10.363 4.541 1.00 97.62 182 LEU A C 1
ATOM 1317 O O . LEU A 1 182 ? -5.202 10.381 3.351 1.00 97.62 182 LEU A O 1
ATOM 1321 N N . GLY A 1 183 ? -4.656 10.650 5.517 1.00 96.31 183 GLY A N 1
ATOM 1322 C CA . GLY A 1 183 ? -3.222 10.847 5.342 1.00 96.31 183 GLY A CA 1
ATOM 1323 C C . GLY A 1 183 ? -2.449 9.835 6.175 1.00 96.31 183 GLY A C 1
ATOM 1324 O O . GLY A 1 183 ? -2.581 8.621 5.991 1.00 96.31 183 GLY A O 1
ATOM 1325 N N . ASP A 1 184 ? -1.698 10.338 7.154 1.00 95.81 184 ASP A N 1
ATOM 1326 C CA . ASP A 1 184 ? -1.018 9.511 8.147 1.00 95.81 184 ASP A CA 1
ATOM 1327 C C . ASP A 1 184 ? -1.973 8.992 9.238 1.00 95.81 184 ASP A C 1
ATOM 1329 O O . ASP A 1 184 ? -2.373 9.713 10.159 1.00 95.81 184 ASP A O 1
ATOM 1333 N N . VAL A 1 185 ? -2.320 7.707 9.157 1.00 96.81 185 VAL A N 1
ATOM 1334 C CA . VAL A 1 185 ? -3.121 7.015 10.169 1.00 96.81 185 VAL A CA 1
ATOM 1335 C C . VAL A 1 185 ? -2.239 6.661 11.363 1.00 96.81 185 VAL A C 1
ATOM 1337 O O . VAL A 1 185 ? -1.389 5.768 11.297 1.00 96.81 185 VAL A O 1
ATOM 1340 N N . ALA A 1 186 ? -2.478 7.338 12.487 1.00 95.25 186 ALA A N 1
ATOM 1341 C CA . ALA A 1 186 ? -1.780 7.074 13.737 1.00 95.25 186 ALA A CA 1
ATOM 1342 C C . ALA A 1 186 ? -2.224 5.731 14.340 1.00 95.25 186 ALA A C 1
ATOM 1344 O O . ALA A 1 186 ? -3.358 5.586 14.802 1.00 95.25 186 ALA A O 1
ATOM 1345 N N . LEU A 1 187 ? -1.307 4.763 14.374 1.00 95.81 187 LEU A N 1
ATOM 1346 C CA . LEU A 1 187 ? -1.521 3.451 14.977 1.00 95.81 187 LEU A CA 1
ATOM 1347 C C . LEU A 1 187 ? -1.046 3.408 16.439 1.00 95.81 187 LEU A C 1
ATOM 1349 O O . LEU A 1 187 ? -0.172 4.186 16.852 1.00 95.81 187 LEU A O 1
ATOM 1353 N N . PRO A 1 188 ? -1.601 2.490 17.246 1.00 93.12 188 PRO A N 1
ATOM 1354 C CA . PRO A 1 188 ? -1.120 2.257 18.599 1.00 93.12 188 PRO A CA 1
ATOM 1355 C C . PRO A 1 188 ? 0.281 1.612 18.613 1.00 93.12 188 PRO A C 1
ATOM 1357 O O . PRO A 1 188 ? 0.625 0.789 17.764 1.00 93.12 188 PRO A O 1
ATOM 1360 N N . TYR A 1 189 ? 1.106 1.963 19.599 1.00 91.38 189 TYR A N 1
ATOM 1361 C CA . TYR A 1 189 ? 2.441 1.395 19.793 1.00 91.38 189 TYR A CA 1
ATOM 1362 C C . TYR A 1 189 ? 2.404 0.126 20.673 1.00 91.38 189 TYR A C 1
ATOM 1364 O O . TYR A 1 189 ? 1.463 -0.078 21.437 1.00 91.38 189 TYR A O 1
ATOM 1372 N N . ALA A 1 190 ? 3.475 -0.676 20.634 1.00 87.31 190 ALA A N 1
ATOM 1373 C CA . ALA A 1 190 ? 3.833 -1.631 21.692 1.00 87.31 190 ALA A CA 1
ATOM 1374 C C . ALA A 1 190 ? 5.335 -1.580 22.015 1.00 87.31 190 ALA A C 1
ATOM 1376 O O . ALA A 1 190 ? 6.143 -1.326 21.129 1.00 87.31 190 ALA A O 1
ATOM 1377 N N . TRP A 1 191 ? 5.724 -1.834 23.269 1.00 80.94 191 TRP A N 1
ATOM 1378 C CA . TRP A 1 191 ? 7.131 -1.750 23.693 1.00 80.94 191 TRP A CA 1
ATOM 1379 C C . TRP A 1 191 ? 7.907 -3.058 23.594 1.00 80.94 191 TRP A C 1
ATOM 1381 O O . TRP A 1 191 ? 9.121 -3.027 23.397 1.00 80.94 191 TRP A O 1
ATOM 1391 N N . TR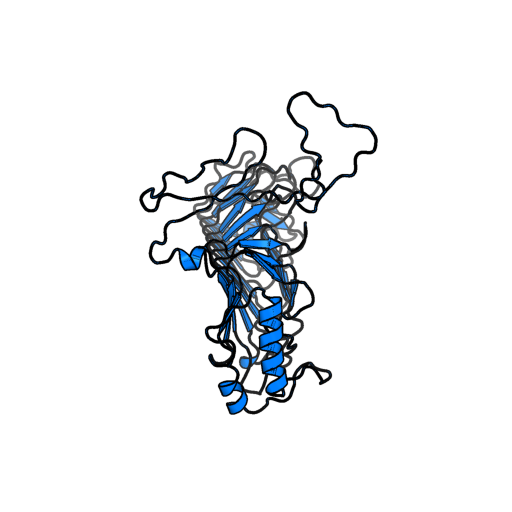P A 1 192 ? 7.243 -4.187 23.827 1.00 72.00 192 TRP A N 1
ATOM 1392 C CA . TRP A 1 192 ? 7.938 -5.427 24.161 1.00 72.00 192 TRP A CA 1
ATOM 1393 C C . TRP A 1 192 ? 8.265 -6.274 22.929 1.00 72.00 192 TRP A C 1
ATOM 1395 O O . TRP A 1 192 ? 9.136 -7.133 23.027 1.00 72.00 192 TRP A O 1
ATOM 1405 N N . ASN A 1 193 ? 7.666 -5.961 21.769 1.00 67.94 193 ASN A N 1
ATOM 1406 C CA . ASN A 1 193 ? 7.805 -6.723 20.521 1.00 67.94 193 ASN A CA 1
ATOM 1407 C C . ASN A 1 193 ? 7.515 -8.221 20.738 1.00 67.94 193 ASN A C 1
ATOM 1409 O O . ASN A 1 193 ? 8.132 -9.078 20.106 1.00 67.94 193 ASN A O 1
ATOM 1413 N N . ASP A 1 194 ? 6.615 -8.529 21.676 1.00 74.31 194 ASP A N 1
ATOM 1414 C CA . ASP A 1 194 ? 6.139 -9.890 21.894 1.00 74.31 194 ASP A CA 1
ATOM 1415 C C . ASP A 1 194 ? 5.166 -10.277 20.764 1.00 74.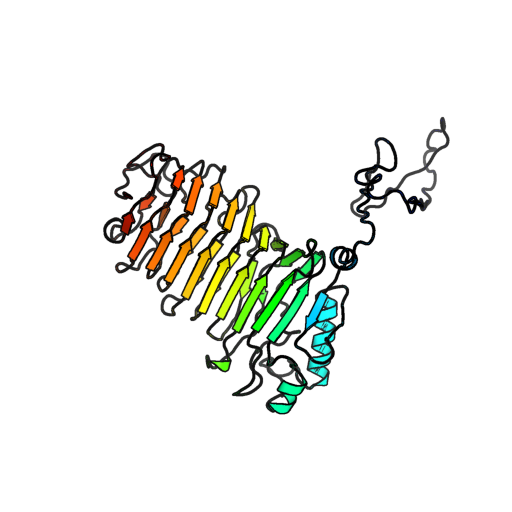31 194 ASP A C 1
ATOM 1417 O O . ASP A 1 194 ? 4.631 -9.416 20.066 1.00 74.31 194 ASP A O 1
ATOM 1421 N N . ALA A 1 195 ? 4.873 -11.568 20.585 1.00 69.38 195 ALA A N 1
ATOM 1422 C CA . ALA A 1 195 ? 3.905 -11.999 19.568 1.00 69.38 195 ALA A CA 1
ATOM 1423 C C . ALA A 1 195 ? 2.516 -11.361 19.782 1.00 69.38 195 ALA A C 1
ATOM 1425 O O . ALA A 1 195 ? 1.810 -11.037 18.830 1.00 69.38 195 ALA A O 1
ATOM 1426 N N . GLU A 1 196 ? 2.152 -11.127 21.041 1.00 73.00 196 GLU A N 1
ATOM 1427 C CA . GLU A 1 196 ? 0.938 -10.449 21.488 1.00 73.00 196 GLU A CA 1
ATOM 1428 C C . GLU A 1 196 ? 0.917 -8.950 21.141 1.00 73.00 196 GLU A C 1
ATOM 1430 O O . GLU A 1 196 ? -0.129 -8.312 21.243 1.00 73.00 196 GLU A O 1
ATOM 1435 N N . ASP A 1 197 ? 2.048 -8.376 20.732 1.00 78.94 197 ASP A N 1
ATOM 1436 C CA . ASP A 1 197 ? 2.186 -6.977 20.331 1.00 78.94 197 ASP A CA 1
ATOM 1437 C C . ASP A 1 197 ? 2.058 -6.783 18.807 1.00 78.94 197 ASP A C 1
ATOM 1439 O O . ASP A 1 197 ? 2.069 -5.639 18.329 1.00 78.94 197 ASP A O 1
ATOM 1443 N N . ALA A 1 198 ? 1.923 -7.871 18.041 1.00 92.06 198 ALA A N 1
ATOM 1444 C CA . ALA A 1 198 ? 1.640 -7.826 16.612 1.00 92.06 198 ALA A CA 1
ATOM 1445 C C . ALA A 1 198 ? 0.380 -6.996 16.332 1.00 92.06 198 ALA A C 1
ATOM 1447 O O . ALA A 1 198 ? -0.613 -7.086 17.055 1.00 92.06 198 ALA A O 1
ATOM 1448 N N . LEU A 1 199 ? 0.420 -6.196 15.268 1.00 96.69 199 LEU A N 1
ATOM 1449 C CA . LEU A 1 199 ? -0.741 -5.444 14.808 1.00 96.69 199 LEU A CA 1
ATOM 1450 C C . LEU A 1 199 ? -0.935 -5.652 13.312 1.00 96.69 199 LEU A C 1
ATOM 1452 O O . LEU A 1 199 ? -0.020 -5.403 12.525 1.00 96.69 199 LEU A O 1
ATOM 1456 N N . THR A 1 200 ? -2.141 -6.056 12.938 1.00 98.19 200 THR A N 1
ATOM 1457 C CA . THR A 1 200 ? -2.592 -6.125 11.551 1.00 98.19 200 THR A CA 1
ATOM 1458 C C . THR A 1 200 ? -3.612 -5.024 11.296 1.00 98.19 200 THR A C 1
ATOM 1460 O O . THR A 1 200 ? -4.538 -4.839 12.081 1.00 98.19 200 THR A O 1
ATOM 1463 N N . VAL A 1 201 ? -3.442 -4.276 10.211 1.00 98.75 201 VAL A N 1
ATOM 1464 C CA . VAL A 1 201 ? -4.374 -3.228 9.789 1.00 98.75 201 VAL A CA 1
ATOM 1465 C C . VAL A 1 201 ? -4.752 -3.453 8.336 1.00 98.75 201 VAL A C 1
ATOM 1467 O O . VAL A 1 201 ? -3.877 -3.469 7.473 1.00 98.75 201 VAL A O 1
ATOM 1470 N N . THR A 1 202 ? -6.043 -3.591 8.058 1.00 98.88 202 THR A N 1
ATOM 1471 C CA . THR A 1 202 ? -6.547 -3.864 6.708 1.00 98.88 202 THR A CA 1
ATOM 1472 C C . THR A 1 202 ? -7.524 -2.785 6.274 1.00 98.88 202 THR A C 1
ATOM 1474 O O . THR A 1 202 ? -8.448 -2.458 7.010 1.00 98.88 202 THR A O 1
ATOM 1477 N N . PHE A 1 203 ? -7.366 -2.278 5.056 1.00 98.94 203 PHE A N 1
ATOM 1478 C CA . PHE A 1 203 ? -8.345 -1.449 4.359 1.00 98.94 203 PHE A CA 1
ATOM 1479 C C . PHE A 1 203 ? -8.909 -2.252 3.189 1.00 98.94 203 PHE A C 1
ATOM 1481 O O . PHE A 1 203 ? -8.133 -2.737 2.367 1.00 98.94 203 PHE A O 1
ATOM 1488 N N . SER A 1 204 ? -10.229 -2.410 3.093 1.00 98.81 204 SER A N 1
ATOM 1489 C CA . SER A 1 204 ? -10.818 -3.200 2.003 1.00 98.81 204 SER A CA 1
ATOM 1490 C C . SER A 1 204 ? -12.110 -2.632 1.437 1.00 98.81 204 SER A C 1
ATOM 1492 O O . SER A 1 204 ? -12.959 -2.141 2.179 1.00 98.81 204 SER A O 1
ATOM 1494 N N . GLY A 1 205 ? -12.263 -2.708 0.113 1.00 98.44 205 GLY A N 1
ATOM 1495 C CA . GLY A 1 205 ? -13.486 -2.289 -0.580 1.00 98.44 205 GLY A CA 1
ATOM 1496 C C . GLY A 1 205 ? -13.803 -0.797 -0.444 1.00 98.44 205 GLY A C 1
ATOM 1497 O O . GLY A 1 205 ? -14.973 -0.425 -0.388 1.00 98.44 205 GLY A O 1
ATOM 1498 N N . LEU A 1 206 ? -12.781 0.055 -0.325 1.00 98.56 206 LEU A N 1
ATOM 1499 C CA . LEU A 1 206 ? -12.933 1.493 -0.087 1.00 98.56 206 LEU A CA 1
ATOM 1500 C C . LEU A 1 206 ? -12.448 2.310 -1.277 1.00 98.56 206 LEU A C 1
ATOM 1502 O O . LEU A 1 206 ? -11.434 1.984 -1.895 1.00 98.56 206 LEU A O 1
ATOM 1506 N N . LYS A 1 207 ? -13.085 3.462 -1.501 1.00 98.69 207 LYS A N 1
ATOM 1507 C CA . LYS A 1 207 ? -12.424 4.568 -2.189 1.00 98.69 207 LYS A CA 1
ATOM 1508 C C . LYS A 1 207 ? -11.550 5.335 -1.194 1.00 98.69 207 LYS A C 1
ATOM 1510 O O . LYS A 1 207 ? -12.071 6.053 -0.345 1.00 98.69 207 LYS A O 1
ATOM 1515 N N . LEU A 1 208 ? -10.235 5.218 -1.311 1.00 98.62 208 LEU A N 1
ATOM 1516 C CA . LEU A 1 208 ? -9.260 5.934 -0.492 1.00 98.62 208 LEU A CA 1
ATOM 1517 C C . LEU A 1 208 ? -8.759 7.170 -1.235 1.00 98.62 208 LEU A C 1
ATOM 1519 O O . LEU A 1 208 ? -8.367 7.087 -2.399 1.00 98.62 208 LEU A O 1
ATOM 1523 N N . VAL A 1 209 ? -8.767 8.318 -0.567 1.00 97.44 209 VAL A N 1
ATOM 1524 C CA . VAL A 1 209 ? -8.283 9.580 -1.138 1.00 97.44 209 VAL A CA 1
ATOM 1525 C C . VAL A 1 209 ? -7.308 10.231 -0.168 1.00 97.44 209 VAL A C 1
ATOM 1527 O O . VAL A 1 209 ? -7.611 10.331 1.021 1.00 97.44 209 VAL A O 1
ATOM 1530 N N . SER A 1 210 ? -6.156 10.682 -0.665 1.00 95.81 210 SER A N 1
ATOM 1531 C CA . SER A 1 210 ? -5.218 11.466 0.141 1.00 95.81 210 SER A CA 1
ATOM 1532 C C . SER A 1 210 ? -5.921 12.689 0.726 1.00 95.81 210 SER A C 1
ATOM 1534 O O . SER A 1 210 ? -6.614 13.417 0.013 1.00 95.81 210 SER A O 1
ATOM 1536 N N . LEU A 1 211 ? -5.729 12.926 2.024 1.00 93.62 211 LEU A N 1
ATOM 1537 C CA . LEU A 1 211 ? -6.361 14.030 2.752 1.00 93.62 211 LEU A CA 1
ATOM 1538 C C . LEU A 1 211 ? -6.036 15.402 2.139 1.00 93.62 211 LEU A C 1
ATOM 1540 O O . LEU A 1 211 ? -6.843 16.331 2.195 1.00 93.62 211 LEU A O 1
ATOM 1544 N N . ARG A 1 212 ? -4.843 15.540 1.553 1.00 89.56 212 ARG A N 1
ATOM 1545 C CA . ARG A 1 212 ? -4.389 16.735 0.837 1.00 89.56 212 ARG A CA 1
ATOM 1546 C C . ARG A 1 212 ? -3.647 16.333 -0.432 1.00 89.56 212 ARG A C 1
ATOM 1548 O O . ARG A 1 212 ? -3.159 15.211 -0.555 1.00 89.56 212 ARG A O 1
ATOM 1555 N N . ALA A 1 213 ? -3.543 17.279 -1.364 1.00 82.00 213 ALA A N 1
ATOM 1556 C CA . ALA A 1 213 ? -2.708 17.114 -2.549 1.00 82.00 213 ALA A CA 1
ATOM 1557 C C . ALA A 1 213 ? -1.267 16.767 -2.135 1.00 82.00 213 ALA A C 1
ATOM 1559 O O . ALA A 1 213 ? -0.727 17.382 -1.215 1.00 82.00 213 ALA A O 1
ATOM 1560 N N . ASP A 1 214 ? -0.680 15.776 -2.806 1.00 75.62 214 ASP A N 1
ATOM 1561 C CA . ASP A 1 214 ? 0.679 15.260 -2.580 1.00 75.62 214 ASP A CA 1
ATOM 1562 C C . ASP A 1 214 ? 0.943 14.603 -1.209 1.00 75.62 214 ASP A C 1
ATOM 1564 O O . ASP A 1 214 ? 2.085 14.239 -0.912 1.00 75.62 214 ASP A O 1
ATOM 1568 N N . GLU A 1 215 ? -0.084 14.421 -0.373 1.00 89.62 215 GLU A N 1
ATOM 1569 C CA . GLU A 1 215 ? 0.039 13.732 0.912 1.00 89.62 215 GLU A CA 1
ATOM 1570 C C . GLU A 1 215 ? -0.015 12.207 0.747 1.00 89.62 215 GLU A C 1
ATOM 1572 O O . GLU A 1 215 ? -0.742 11.664 -0.091 1.00 89.62 215 GLU A O 1
ATOM 1577 N N . ASP A 1 216 ? 0.760 11.514 1.578 1.00 95.31 216 ASP A N 1
ATOM 1578 C CA . ASP A 1 216 ? 0.828 10.060 1.602 1.00 95.31 216 ASP A CA 1
ATOM 1579 C C . ASP A 1 216 ? -0.317 9.441 2.395 1.00 95.31 216 ASP A C 1
ATOM 1581 O O . ASP A 1 216 ? -0.542 9.786 3.554 1.00 95.31 216 ASP A O 1
ATOM 1585 N N . ILE A 1 217 ? -0.949 8.426 1.813 1.00 97.62 217 ILE A N 1
ATOM 1586 C CA . ILE A 1 217 ? -1.759 7.469 2.558 1.00 97.62 217 ILE A CA 1
ATOM 1587 C C . ILE A 1 217 ? -0.787 6.492 3.214 1.00 97.62 217 ILE A C 1
ATOM 1589 O O . ILE A 1 217 ? -0.099 5.723 2.532 1.00 97.62 217 ILE A O 1
ATOM 1593 N N . ARG A 1 218 ? -0.706 6.520 4.543 1.00 96.25 218 ARG A N 1
ATOM 1594 C CA . ARG A 1 218 ? 0.192 5.637 5.292 1.00 96.25 218 ARG A CA 1
ATOM 1595 C C . ARG A 1 218 ? -0.346 5.293 6.668 1.00 96.25 218 ARG A C 1
ATOM 1597 O O . ARG A 1 218 ? -1.234 5.956 7.191 1.00 96.25 218 ARG A O 1
ATOM 1604 N N . CYS A 1 219 ? 0.236 4.265 7.272 1.00 96.69 219 CYS A N 1
ATOM 1605 C CA . CYS A 1 219 ? -0.020 3.915 8.661 1.00 96.69 219 CYS A CA 1
ATOM 1606 C C . CYS A 1 219 ? 1.282 4.001 9.451 1.00 96.69 219 CYS A C 1
ATOM 1608 O O . CYS A 1 219 ? 2.239 3.291 9.135 1.00 96.69 219 CYS A O 1
ATOM 1610 N N . SER A 1 220 ? 1.311 4.843 10.482 1.00 92.88 220 SER A N 1
ATOM 1611 C CA . SER A 1 220 ? 2.512 5.071 11.285 1.00 92.88 220 SER A CA 1
ATOM 1612 C C . SER A 1 220 ? 2.365 4.509 12.686 1.00 92.88 220 SER A C 1
ATOM 1614 O O . SER A 1 220 ? 1.438 4.840 13.428 1.00 92.88 220 SER A O 1
ATOM 1616 N N . ARG A 1 221 ? 3.347 3.696 13.074 1.00 91.19 221 ARG A N 1
ATOM 1617 C CA . ARG A 1 221 ? 3.473 3.097 14.402 1.00 91.19 221 ARG A CA 1
ATOM 1618 C C . ARG A 1 221 ? 4.836 3.455 14.987 1.00 91.19 221 ARG A C 1
ATOM 1620 O O . ARG A 1 221 ? 5.857 3.226 14.349 1.00 91.19 221 ARG A O 1
ATOM 1627 N N . ALA A 1 222 ? 4.856 4.015 16.198 1.00 87.25 222 ALA A N 1
ATOM 1628 C CA . ALA A 1 222 ? 6.102 4.471 16.827 1.00 87.25 222 ALA A CA 1
ATOM 1629 C C . ALA A 1 222 ? 7.006 3.313 17.291 1.00 87.25 222 ALA A C 1
ATOM 1631 O O . ALA A 1 222 ? 8.218 3.368 17.103 1.00 87.25 222 ALA A O 1
ATOM 1632 N N . TYR A 1 223 ? 6.411 2.278 17.892 1.00 87.56 223 TYR A N 1
ATOM 1633 C CA . TYR A 1 223 ? 7.094 1.090 18.412 1.00 87.56 223 TYR A CA 1
ATOM 1634 C C . TYR A 1 223 ? 6.195 -0.135 18.263 1.00 87.56 223 TYR A C 1
ATOM 1636 O O . TYR A 1 223 ? 4.969 0.010 18.282 1.00 87.56 223 TYR A O 1
ATOM 1644 N N . GLY A 1 224 ? 6.794 -1.322 18.197 1.00 88.44 224 GLY A N 1
ATOM 1645 C CA . GLY A 1 224 ? 6.079 -2.592 18.189 1.00 88.44 224 GLY A CA 1
ATOM 1646 C C . GLY A 1 224 ? 6.134 -3.265 16.828 1.00 88.44 224 GLY A C 1
ATOM 1647 O O . GLY A 1 224 ? 5.744 -2.667 15.828 1.00 88.44 224 GLY A O 1
ATOM 1648 N N . ALA A 1 225 ? 6.580 -4.513 16.807 1.00 89.50 225 ALA A N 1
ATOM 1649 C CA . ALA A 1 225 ? 6.603 -5.379 15.638 1.00 89.50 225 ALA A CA 1
ATOM 1650 C C . ALA A 1 225 ? 6.016 -6.762 16.004 1.00 89.50 225 ALA A C 1
ATOM 1652 O O . ALA A 1 225 ? 6.056 -7.124 17.182 1.00 89.50 225 ALA A O 1
ATOM 1653 N N . PRO A 1 226 ? 5.468 -7.520 15.036 1.00 93.75 226 PRO A N 1
ATOM 1654 C CA . PRO A 1 226 ? 5.311 -7.150 13.632 1.00 93.75 226 PRO A CA 1
ATOM 1655 C C . PRO A 1 226 ? 4.200 -6.115 13.390 1.00 93.75 226 PRO A C 1
ATOM 1657 O O . PRO A 1 226 ? 3.226 -6.026 14.144 1.00 93.75 226 PRO A O 1
ATOM 1660 N N . LEU A 1 227 ? 4.351 -5.330 12.321 1.00 95.88 227 LEU A N 1
ATOM 1661 C CA . LEU A 1 227 ? 3.280 -4.508 11.752 1.00 95.88 227 LEU A CA 1
ATOM 1662 C C . LEU A 1 227 ? 2.911 -5.046 10.367 1.00 95.88 227 LEU A C 1
ATOM 1664 O O . LEU A 1 227 ? 3.730 -5.033 9.451 1.00 95.88 227 LEU A O 1
ATOM 1668 N N . ASN A 1 228 ? 1.669 -5.491 10.214 1.00 97.94 228 ASN A N 1
ATOM 1669 C CA . ASN A 1 228 ? 1.124 -5.943 8.941 1.00 97.94 228 ASN A CA 1
ATOM 1670 C C . ASN A 1 228 ? 0.094 -4.928 8.452 1.00 97.94 228 ASN A C 1
ATOM 1672 O O . ASN A 1 228 ? -0.845 -4.609 9.177 1.00 97.94 228 ASN A O 1
ATOM 1676 N N . VAL A 1 229 ? 0.259 -4.421 7.235 1.00 98.75 229 VAL A N 1
ATOM 1677 C CA . VAL A 1 229 ? -0.684 -3.477 6.623 1.00 98.75 229 VAL A CA 1
ATOM 1678 C C . VAL A 1 229 ? -1.179 -4.044 5.301 1.00 98.75 229 VAL A C 1
ATOM 1680 O O . VAL A 1 229 ? -0.378 -4.467 4.473 1.00 98.75 229 VAL A O 1
ATOM 1683 N N . ALA A 1 230 ? -2.487 -4.048 5.078 1.00 98.81 230 ALA A N 1
ATOM 1684 C CA . ALA A 1 230 ? -3.085 -4.570 3.859 1.00 98.81 230 ALA A CA 1
ATOM 1685 C C . ALA A 1 230 ? -4.094 -3.591 3.248 1.00 98.81 230 ALA A C 1
ATOM 1687 O O . ALA A 1 230 ? -4.871 -2.954 3.955 1.00 98.81 230 ALA A O 1
ATOM 1688 N N . PHE A 1 231 ? -4.096 -3.513 1.921 1.00 98.94 231 PHE A N 1
ATOM 1689 C CA . PHE A 1 231 ? -5.097 -2.826 1.113 1.00 98.94 231 PHE A CA 1
ATOM 1690 C C . PHE A 1 231 ? -5.634 -3.827 0.088 1.00 98.94 231 PHE A C 1
ATOM 1692 O O . PHE A 1 231 ? -4.844 -4.367 -0.686 1.00 98.94 231 PHE A O 1
ATOM 1699 N N . ASP A 1 232 ? -6.938 -4.096 0.092 1.00 98.88 232 ASP A N 1
ATOM 1700 C CA . ASP A 1 232 ? -7.551 -5.093 -0.794 1.00 98.88 232 ASP A CA 1
ATOM 1701 C C . ASP A 1 232 ? -8.823 -4.574 -1.470 1.00 98.88 232 ASP A C 1
ATOM 1703 O O . ASP A 1 232 ? -9.776 -4.156 -0.811 1.00 98.88 232 ASP A O 1
ATOM 1707 N N . GLY A 1 233 ? -8.857 -4.602 -2.801 1.00 98.75 233 GLY A N 1
ATOM 1708 C CA . GLY A 1 233 ? -10.050 -4.207 -3.551 1.00 98.75 233 GLY A CA 1
ATOM 1709 C C . GLY A 1 233 ? -10.411 -2.725 -3.401 1.00 98.75 233 GLY A C 1
ATOM 1710 O O . GLY A 1 233 ? -11.593 -2.388 -3.384 1.00 98.75 233 GLY A O 1
ATOM 1711 N N . CYS A 1 234 ? -9.420 -1.845 -3.231 1.00 98.88 234 CYS A N 1
ATOM 1712 C CA . CYS A 1 234 ? -9.632 -0.408 -3.031 1.00 98.88 234 CYS A CA 1
ATOM 1713 C C . CYS A 1 234 ? -9.437 0.405 -4.322 1.00 98.88 234 CYS A C 1
ATOM 1715 O O . CYS A 1 234 ? -8.537 0.130 -5.115 1.00 98.88 234 CYS A O 1
ATOM 1717 N N . ASP A 1 235 ? -10.213 1.478 -4.475 1.00 98.75 235 ASP A N 1
ATOM 1718 C CA . ASP A 1 235 ? -9.955 2.549 -5.444 1.00 98.75 235 ASP A CA 1
ATOM 1719 C C . ASP A 1 235 ? -9.119 3.641 -4.766 1.00 98.75 235 ASP A C 1
ATOM 1721 O O . ASP A 1 235 ? -9.577 4.269 -3.813 1.00 98.75 235 ASP A O 1
ATOM 1725 N N . ILE A 1 236 ? -7.900 3.892 -5.232 1.00 98.62 236 ILE A N 1
ATOM 1726 C CA . ILE A 1 236 ? -6.924 4.745 -4.546 1.00 98.62 236 ILE A CA 1
ATOM 1727 C C . ILE A 1 236 ? -6.610 5.983 -5.390 1.00 98.62 236 ILE A C 1
ATOM 1729 O O . ILE A 1 236 ? -6.156 5.892 -6.532 1.00 98.62 236 ILE A O 1
ATOM 1733 N N . GLN A 1 237 ? -6.826 7.154 -4.793 1.00 96.50 237 GLN A N 1
ATOM 1734 C CA . GLN A 1 237 ? -6.463 8.466 -5.327 1.00 96.50 237 GLN A CA 1
ATOM 1735 C C . GLN A 1 237 ? -5.424 9.101 -4.403 1.00 96.50 237 GLN A C 1
ATOM 1737 O O . GLN A 1 237 ? -5.770 9.748 -3.415 1.00 96.50 237 GLN A O 1
ATOM 1742 N N . GLY A 1 238 ? -4.151 8.854 -4.698 1.00 94.62 238 GLY A N 1
ATOM 1743 C CA . GLY A 1 238 ? -3.031 9.224 -3.834 1.00 94.62 238 GLY A CA 1
ATOM 1744 C C . GLY A 1 238 ? -1.877 8.230 -3.918 1.00 94.62 238 GLY A C 1
ATOM 1745 O O . GLY A 1 238 ? -1.908 7.295 -4.719 1.00 94.62 238 GLY A O 1
ATOM 1746 N N . ARG A 1 239 ? -0.853 8.408 -3.084 1.00 96.94 239 ARG A N 1
ATOM 1747 C CA . ARG A 1 239 ? 0.256 7.452 -2.952 1.00 96.94 239 ARG A CA 1
ATOM 1748 C C . ARG A 1 239 ? 0.102 6.653 -1.668 1.00 96.94 239 ARG A C 1
ATOM 1750 O O . ARG A 1 239 ? -0.033 7.246 -0.603 1.00 96.94 239 ARG A O 1
ATOM 1757 N N . ILE A 1 240 ? 0.216 5.329 -1.7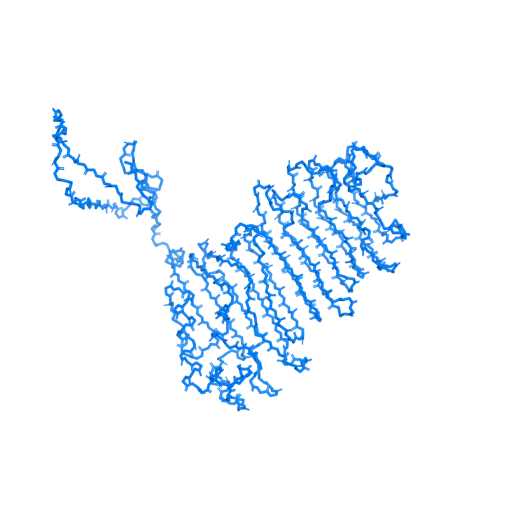50 1.00 98.44 240 ILE A N 1
ATOM 1758 C CA . ILE A 1 240 ? 0.508 4.521 -0.564 1.00 98.44 240 ILE A CA 1
ATOM 1759 C C . ILE A 1 240 ? 2.006 4.609 -0.292 1.00 98.44 240 ILE A C 1
ATOM 1761 O O . ILE A 1 240 ? 2.825 4.196 -1.119 1.00 98.44 240 ILE A O 1
ATOM 1765 N N . TYR A 1 241 ? 2.361 5.115 0.883 1.00 98.12 241 TYR A N 1
ATOM 1766 C CA . TYR A 1 241 ? 3.734 5.124 1.369 1.00 98.12 241 TYR A CA 1
ATOM 1767 C C . TYR A 1 241 ? 3.843 4.268 2.624 1.00 98.12 241 TYR A C 1
ATOM 1769 O O . TYR A 1 241 ? 3.096 4.443 3.581 1.00 98.12 241 TYR A O 1
ATOM 1777 N N . HIS A 1 242 ? 4.788 3.339 2.640 1.00 97.94 242 HIS A N 1
ATOM 1778 C CA . HIS A 1 242 ? 5.063 2.520 3.811 1.00 97.94 242 HIS A CA 1
ATOM 1779 C C . HIS A 1 242 ? 6.497 2.731 4.253 1.00 97.94 242 HIS A C 1
ATOM 1781 O O . HIS A 1 242 ? 7.433 2.404 3.525 1.00 97.94 242 HIS A O 1
ATOM 1787 N N . TYR A 1 243 ? 6.647 3.268 5.458 1.00 95.75 243 TYR A N 1
ATOM 1788 C CA . TYR A 1 243 ? 7.927 3.429 6.121 1.00 95.75 243 TYR A CA 1
ATOM 1789 C C . TYR A 1 243 ? 7.855 2.778 7.494 1.00 95.75 243 TYR A C 1
ATOM 1791 O O . TYR A 1 243 ? 7.194 3.299 8.394 1.00 95.75 243 TYR A O 1
ATOM 1799 N N . PHE A 1 244 ? 8.536 1.646 7.664 1.00 92.12 244 PHE A N 1
ATOM 1800 C CA . PHE A 1 244 ? 8.544 0.946 8.942 1.00 92.12 244 PHE A CA 1
ATOM 1801 C C . PHE A 1 244 ? 9.914 0.347 9.270 1.00 92.12 244 PHE A C 1
ATOM 1803 O O . PHE A 1 244 ? 10.510 -0.396 8.490 1.00 92.12 244 PHE A O 1
ATOM 1810 N N . ASN A 1 245 ? 10.421 0.690 10.456 1.00 91.00 245 ASN A N 1
ATOM 1811 C CA . ASN A 1 245 ? 11.716 0.240 10.964 1.00 91.00 245 ASN A CA 1
ATOM 1812 C C . ASN A 1 245 ? 11.549 -0.940 11.933 1.00 91.00 245 ASN A C 1
ATOM 1814 O O . ASN A 1 245 ? 11.938 -0.857 13.095 1.00 91.00 245 ASN A O 1
ATOM 1818 N N . GLY A 1 246 ? 10.929 -2.012 11.450 1.00 90.75 246 GLY A N 1
ATOM 1819 C CA . GLY A 1 246 ? 10.733 -3.264 12.174 1.00 90.75 246 GLY A CA 1
ATOM 1820 C C . GLY A 1 246 ? 10.254 -4.359 11.226 1.00 90.75 246 GLY A C 1
ATOM 1821 O O . GLY A 1 246 ? 10.072 -4.114 10.032 1.00 90.75 246 GLY A O 1
ATOM 1822 N N . GLU A 1 247 ? 10.057 -5.566 11.752 1.00 93.44 247 GLU A N 1
ATOM 1823 C CA . GLU A 1 247 ? 9.552 -6.679 10.946 1.00 93.44 247 GLU A CA 1
ATOM 1824 C C . GLU A 1 247 ? 8.053 -6.560 10.643 1.00 93.44 247 GLU A C 1
ATOM 1826 O O . GLU A 1 247 ? 7.294 -5.939 11.392 1.00 93.44 247 GLU A O 1
ATOM 1831 N N . GLY A 1 248 ? 7.603 -7.184 9.557 1.00 95.38 248 GLY A N 1
ATOM 1832 C CA . GLY A 1 248 ? 6.179 -7.240 9.239 1.00 95.38 248 GLY A CA 1
ATOM 1833 C C . GLY A 1 248 ? 5.883 -7.455 7.764 1.00 95.38 248 GLY A C 1
ATOM 1834 O O . GLY A 1 248 ? 6.642 -8.109 7.039 1.00 95.38 248 GLY A O 1
ATOM 1835 N N . SER A 1 249 ? 4.768 -6.890 7.308 1.00 98.00 249 SER A N 1
ATOM 1836 C CA . SER A 1 249 ? 4.359 -6.985 5.911 1.00 98.00 249 SER A CA 1
ATOM 1837 C C . SER A 1 249 ? 3.561 -5.781 5.429 1.00 98.00 249 SER A C 1
ATOM 1839 O O . SER A 1 249 ? 2.862 -5.120 6.197 1.00 98.00 249 SER A O 1
ATOM 1841 N N . ILE A 1 250 ? 3.641 -5.528 4.125 1.00 98.75 250 ILE A N 1
ATOM 1842 C CA . ILE A 1 250 ? 2.670 -4.697 3.425 1.00 98.75 250 ILE A CA 1
ATOM 1843 C C . ILE A 1 250 ? 2.150 -5.409 2.179 1.00 98.75 250 ILE A C 1
ATOM 1845 O O . ILE A 1 250 ? 2.929 -5.867 1.342 1.00 98.75 250 ILE A O 1
ATOM 1849 N N . ALA A 1 251 ? 0.828 -5.496 2.062 1.00 98.88 251 ALA A N 1
ATOM 1850 C CA . ALA A 1 251 ? 0.139 -6.099 0.933 1.00 98.88 251 ALA A CA 1
ATOM 1851 C C . ALA A 1 251 ? -0.818 -5.099 0.275 1.00 98.88 251 ALA A C 1
ATOM 1853 O O . ALA A 1 251 ? -1.603 -4.438 0.946 1.00 98.88 251 ALA A O 1
ATOM 1854 N N . VAL A 1 252 ? -0.776 -5.014 -1.049 1.00 98.94 252 VAL A N 1
ATOM 1855 C CA . VAL A 1 252 ? -1.712 -4.238 -1.863 1.00 98.94 252 VAL A CA 1
ATOM 1856 C C . VAL A 1 252 ? -2.205 -5.149 -2.978 1.00 98.94 252 VAL A C 1
ATOM 1858 O O . VAL A 1 252 ? -1.419 -5.556 -3.840 1.00 98.94 252 VAL A O 1
ATOM 1861 N N . SER A 1 253 ? -3.483 -5.509 -2.931 1.00 98.88 253 SER A N 1
ATOM 1862 C CA . SER A 1 253 ? -4.073 -6.498 -3.832 1.00 98.88 253 SER A CA 1
ATOM 1863 C C . SER A 1 253 ? -5.362 -5.984 -4.452 1.00 98.88 253 SER A C 1
ATOM 1865 O O . SER A 1 253 ? -6.152 -5.326 -3.782 1.00 98.88 253 SER A O 1
ATOM 1867 N N . ASN A 1 254 ? -5.607 -6.313 -5.720 1.00 98.81 254 ASN A N 1
ATOM 1868 C CA . ASN A 1 254 ? -6.878 -6.021 -6.395 1.00 98.81 254 ASN A CA 1
ATOM 1869 C C . ASN A 1 254 ? -7.276 -4.529 -6.384 1.00 98.81 254 ASN A C 1
ATOM 1871 O O . ASN A 1 254 ? -8.457 -4.204 -6.499 1.00 98.81 254 ASN A O 1
ATOM 1875 N N . CYS A 1 255 ? -6.322 -3.614 -6.214 1.00 98.94 255 CYS A N 1
ATOM 1876 C CA . CYS A 1 255 ? -6.594 -2.188 -6.110 1.00 98.94 255 CYS A CA 1
ATOM 1877 C C . CYS A 1 255 ? -6.484 -1.488 -7.467 1.00 98.94 255 CYS A C 1
ATOM 1879 O O . CYS A 1 255 ? -5.738 -1.892 -8.364 1.00 98.94 255 CYS A O 1
ATOM 1881 N N . ASN A 1 256 ? -7.187 -0.371 -7.591 1.00 98.75 256 ASN A N 1
ATOM 1882 C CA . ASN A 1 256 ? -7.140 0.505 -8.749 1.00 98.75 256 ASN A CA 1
ATOM 1883 C C . ASN A 1 256 ? -6.619 1.886 -8.337 1.00 98.75 256 ASN A C 1
ATOM 1885 O O . ASN A 1 256 ? -7.283 2.628 -7.622 1.00 98.75 256 ASN A O 1
ATOM 1889 N N . PHE A 1 257 ? -5.421 2.230 -8.796 1.00 98.56 257 PHE A N 1
ATOM 1890 C CA . PHE A 1 257 ? -4.761 3.503 -8.547 1.00 98.56 257 PHE A CA 1
ATOM 1891 C C . PHE A 1 257 ? -4.961 4.450 -9.730 1.00 98.56 257 PHE A C 1
ATOM 1893 O O . PHE A 1 257 ? -4.637 4.115 -10.879 1.00 98.56 257 PHE A O 1
ATOM 1900 N N . THR A 1 258 ? -5.420 5.665 -9.440 1.00 95.75 258 THR A N 1
ATOM 1901 C CA . THR A 1 258 ? -5.633 6.716 -10.442 1.00 95.75 258 THR A CA 1
ATOM 1902 C C . THR A 1 258 ? -5.057 8.046 -9.976 1.00 95.75 258 THR A C 1
ATOM 1904 O O . THR A 1 258 ? -5.421 8.521 -8.899 1.00 95.75 258 THR A O 1
ATOM 1907 N N . ASP A 1 259 ? -4.246 8.667 -10.826 1.00 93.50 259 ASP A N 1
ATOM 1908 C CA . ASP A 1 259 ? -3.709 10.018 -10.646 1.00 93.50 259 ASP A CA 1
ATOM 1909 C C . ASP A 1 259 ? -3.840 10.845 -11.938 1.00 93.50 259 ASP A C 1
ATOM 1911 O O . ASP A 1 259 ? -4.074 10.293 -13.017 1.00 93.50 259 ASP A O 1
ATOM 1915 N N . ASP A 1 260 ? -3.712 12.169 -11.842 1.00 88.81 260 ASP A N 1
ATOM 1916 C CA . ASP A 1 260 ? -3.792 13.099 -12.974 1.00 88.81 260 ASP A CA 1
ATOM 1917 C C . ASP A 1 260 ? -2.424 13.560 -13.518 1.00 88.81 260 ASP A C 1
ATOM 1919 O O . ASP A 1 260 ? -2.372 14.434 -14.386 1.00 88.81 260 ASP A O 1
ATOM 1923 N N . GLY A 1 261 ? -1.327 12.937 -13.077 1.00 88.06 261 GLY A N 1
ATOM 1924 C CA . GLY A 1 261 ? 0.033 13.199 -13.555 1.00 88.06 261 GLY A CA 1
ATOM 1925 C C . GLY A 1 261 ? 0.860 14.094 -12.643 1.00 88.06 261 GLY A C 1
ATOM 1926 O O . GLY A 1 261 ? 1.931 14.542 -13.054 1.00 88.06 261 GLY A O 1
ATOM 1927 N N . ASN A 1 262 ? 0.389 14.351 -11.425 1.00 86.50 262 ASN A N 1
ATOM 1928 C CA . ASN A 1 262 ? 1.075 15.191 -10.446 1.00 86.50 262 ASN A CA 1
ATOM 1929 C C . ASN A 1 262 ? 1.798 14.367 -9.373 1.00 86.50 262 ASN A C 1
ATOM 1931 O O . ASN A 1 262 ? 2.786 14.833 -8.801 1.00 86.50 262 ASN A O 1
ATOM 1935 N N . VAL A 1 263 ? 1.373 13.122 -9.141 1.00 89.44 263 VAL A N 1
ATOM 1936 C CA . VAL A 1 263 ? 1.974 12.241 -8.140 1.00 89.44 263 VAL A CA 1
ATOM 1937 C C . VAL A 1 263 ? 2.998 11.304 -8.782 1.00 89.44 263 VAL A C 1
ATOM 1939 O O . VAL A 1 263 ? 2.751 10.619 -9.776 1.00 89.44 263 VAL A O 1
ATOM 1942 N N . GLY A 1 264 ? 4.178 11.239 -8.156 1.00 90.44 264 GLY A N 1
ATOM 1943 C CA . GLY A 1 264 ? 5.287 10.401 -8.609 1.00 90.44 264 GLY A CA 1
ATOM 1944 C C . GLY A 1 264 ? 4.969 8.903 -8.595 1.00 90.44 264 GLY A C 1
ATOM 1945 O O . GLY A 1 264 ? 4.801 8.282 -9.639 1.00 90.44 264 GLY A O 1
ATOM 1946 N N . TYR A 1 265 ? 4.919 8.307 -7.404 1.00 95.06 265 TYR A N 1
ATOM 1947 C CA . TYR A 1 265 ? 4.682 6.870 -7.226 1.00 95.06 265 TYR A CA 1
ATOM 1948 C C . TYR A 1 265 ? 3.262 6.610 -6.721 1.00 95.06 265 TYR A C 1
ATOM 1950 O O . TYR A 1 265 ? 2.777 7.356 -5.879 1.00 95.06 265 TYR A O 1
ATOM 1958 N N . ALA A 1 266 ? 2.638 5.524 -7.165 1.00 97.31 266 ALA A N 1
ATOM 1959 C CA . ALA A 1 266 ? 1.412 4.974 -6.588 1.00 97.31 266 ALA A CA 1
ATOM 1960 C C . ALA A 1 266 ? 1.695 4.208 -5.292 1.00 97.31 266 ALA A C 1
ATOM 1962 O O . ALA A 1 266 ? 0.922 4.268 -4.338 1.00 97.31 266 ALA A O 1
ATOM 1963 N N . PHE A 1 267 ? 2.838 3.520 -5.249 1.00 98.56 267 PHE A N 1
ATOM 1964 C CA . PHE A 1 267 ? 3.261 2.709 -4.118 1.00 98.56 267 PHE A CA 1
ATOM 1965 C C . PHE A 1 267 ? 4.755 2.887 -3.864 1.00 98.56 267 PHE A C 1
ATOM 1967 O O . PHE A 1 267 ? 5.570 2.715 -4.773 1.00 98.56 267 PHE A O 1
ATOM 1974 N N . PHE A 1 268 ? 5.119 3.245 -2.635 1.00 98.19 268 PHE A N 1
ATOM 1975 C CA . PHE A 1 268 ? 6.509 3.425 -2.240 1.00 98.19 268 PHE A CA 1
ATOM 1976 C C . PHE A 1 268 ? 6.772 2.796 -0.870 1.00 98.19 268 PHE A C 1
ATOM 1978 O O . PHE A 1 268 ? 6.135 3.157 0.116 1.00 98.19 268 PHE A O 1
ATOM 1985 N N . VAL A 1 269 ? 7.729 1.870 -0.808 1.00 98.25 269 VAL A N 1
ATOM 1986 C CA . VAL A 1 269 ? 8.124 1.188 0.429 1.00 98.25 269 VAL A CA 1
ATOM 1987 C C . VAL A 1 269 ? 9.572 1.488 0.800 1.00 98.25 269 VAL A C 1
ATOM 1989 O O . VAL A 1 269 ? 10.470 1.380 -0.037 1.00 98.25 269 VAL A O 1
ATOM 1992 N N . GLN A 1 270 ? 9.784 1.816 2.073 1.00 95.88 270 GLN A N 1
ATOM 1993 C CA . GLN A 1 270 ? 11.069 2.037 2.735 1.00 95.88 270 GLN A CA 1
ATOM 1994 C C . GLN A 1 270 ? 11.057 1.449 4.155 1.00 95.88 270 GLN A C 1
ATOM 1996 O O . GLN A 1 270 ? 9.992 1.215 4.727 1.00 95.88 270 GLN A O 1
ATOM 2001 N N . GLY A 1 271 ? 12.225 1.221 4.760 1.00 93.31 271 GLY A N 1
ATOM 2002 C CA . GLY A 1 271 ? 12.255 0.780 6.156 1.00 93.31 271 GLY A CA 1
ATOM 2003 C C . GLY A 1 271 ? 13.598 0.290 6.687 1.00 93.31 271 GLY A C 1
ATOM 2004 O O . GLY A 1 271 ? 14.660 0.695 6.212 1.00 93.31 271 GLY A O 1
ATOM 2005 N N . SER A 1 272 ? 13.509 -0.594 7.689 1.00 92.12 272 SER A N 1
ATOM 2006 C CA . SER A 1 272 ? 14.636 -1.195 8.414 1.00 92.12 272 SER A CA 1
ATOM 2007 C C . SER A 1 272 ? 15.655 -1.861 7.502 1.00 92.12 272 SER A C 1
ATOM 2009 O O . SER A 1 272 ? 15.352 -2.820 6.805 1.00 92.12 272 SER A O 1
ATOM 2011 N N . GLU A 1 273 ? 16.914 -1.466 7.617 1.00 92.69 273 GLU A N 1
ATOM 2012 C CA . GLU A 1 273 ? 17.985 -2.167 6.928 1.00 92.69 273 GLU A CA 1
ATOM 2013 C C . GLU A 1 273 ? 18.200 -3.607 7.443 1.00 92.69 273 GLU A C 1
ATOM 2015 O O . GLU A 1 273 ? 18.846 -4.404 6.773 1.00 92.69 273 GLU A O 1
ATOM 2020 N N . THR A 1 274 ? 17.730 -3.979 8.634 1.00 94.56 274 THR A N 1
ATOM 2021 C CA . THR A 1 274 ? 18.061 -5.282 9.247 1.00 94.56 274 THR A CA 1
ATOM 2022 C C . THR A 1 274 ? 16.872 -6.198 9.462 1.00 94.56 274 THR A C 1
ATOM 2024 O O . THR A 1 274 ? 17.055 -7.414 9.436 1.00 94.56 274 THR A O 1
ATOM 2027 N N . ASP A 1 275 ? 15.678 -5.643 9.632 1.00 94.94 275 ASP A N 1
ATOM 2028 C CA . ASP A 1 275 ? 14.485 -6.425 9.947 1.00 94.94 275 ASP A CA 1
ATOM 2029 C C . ASP A 1 275 ? 13.744 -6.813 8.667 1.00 94.94 275 ASP A C 1
ATOM 2031 O O . ASP A 1 275 ? 13.653 -5.996 7.747 1.00 94.94 275 ASP A O 1
ATOM 2035 N N . PRO A 1 276 ? 13.236 -8.050 8.560 1.00 95.19 276 PRO A N 1
ATOM 2036 C CA . PRO A 1 276 ? 12.602 -8.540 7.344 1.00 95.19 276 PRO A CA 1
ATOM 2037 C C . PRO A 1 276 ? 11.241 -7.881 7.099 1.00 95.19 276 PRO A C 1
ATOM 2039 O O . PRO A 1 276 ? 10.433 -7.736 8.012 1.00 95.19 276 PRO A O 1
ATOM 2042 N N . LEU A 1 277 ? 10.947 -7.572 5.836 1.00 97.69 277 LEU A N 1
ATOM 2043 C CA . LEU A 1 277 ? 9.630 -7.104 5.406 1.00 97.69 277 LEU A CA 1
ATOM 2044 C C . LEU A 1 277 ? 9.131 -7.958 4.239 1.00 97.69 277 LEU A C 1
ATOM 2046 O O . LEU A 1 277 ? 9.840 -8.140 3.249 1.00 97.69 277 LEU A O 1
ATOM 2050 N N . ASN A 1 278 ? 7.907 -8.468 4.325 1.00 98.56 278 ASN A N 1
ATOM 2051 C CA . ASN A 1 278 ? 7.255 -9.082 3.172 1.00 98.56 278 ASN A CA 1
ATOM 2052 C C . ASN A 1 278 ? 6.438 -8.026 2.417 1.00 98.56 278 ASN A C 1
ATOM 2054 O O . ASN A 1 278 ? 5.552 -7.406 3.002 1.00 98.56 278 ASN A O 1
ATOM 2058 N N . ILE A 1 279 ? 6.719 -7.827 1.131 1.00 98.81 279 ILE A N 1
ATOM 2059 C CA . ILE A 1 279 ? 6.025 -6.847 0.289 1.00 98.81 279 ILE A CA 1
ATOM 2060 C C . ILE A 1 279 ? 5.261 -7.581 -0.811 1.00 98.81 279 ILE A C 1
ATOM 2062 O O . ILE A 1 279 ? 5.858 -8.311 -1.603 1.00 98.81 279 ILE A O 1
ATOM 2066 N N . VAL A 1 280 ? 3.952 -7.352 -0.892 1.00 98.88 280 VAL A N 1
ATOM 2067 C CA . VAL A 1 280 ? 3.075 -7.916 -1.925 1.00 98.88 280 VAL A CA 1
ATOM 2068 C C . VAL A 1 280 ? 2.355 -6.791 -2.658 1.00 98.88 280 VAL A C 1
ATOM 2070 O O . VAL A 1 280 ? 1.684 -5.970 -2.042 1.00 98.88 280 VAL A O 1
ATOM 2073 N N . PHE A 1 281 ? 2.474 -6.776 -3.980 1.00 98.94 281 PHE A N 1
ATOM 2074 C CA . PHE A 1 281 ? 1.746 -5.885 -4.874 1.00 98.94 281 PHE A CA 1
ATOM 2075 C C . PHE A 1 281 ? 1.183 -6.734 -6.021 1.00 98.94 281 PHE A C 1
ATOM 2077 O O . PHE A 1 281 ? 1.916 -7.067 -6.955 1.00 98.94 281 PHE A O 1
ATOM 2084 N N . THR A 1 282 ? -0.077 -7.169 -5.922 1.00 98.94 282 THR A N 1
ATOM 2085 C CA . THR A 1 282 ? -0.667 -8.137 -6.865 1.00 98.94 282 THR A CA 1
ATOM 2086 C C . THR A 1 282 ? -1.992 -7.686 -7.465 1.00 98.94 282 THR A C 1
ATOM 2088 O O . THR A 1 282 ? -2.819 -7.083 -6.789 1.00 98.94 282 THR A O 1
ATOM 2091 N N . ASP A 1 283 ? -2.200 -8.006 -8.739 1.00 98.88 283 ASP A N 1
ATOM 2092 C CA . ASP A 1 283 ? -3.474 -7.825 -9.445 1.00 98.88 283 ASP A CA 1
ATOM 2093 C C . ASP A 1 283 ? -4.016 -6.384 -9.390 1.00 98.88 283 ASP A C 1
ATOM 2095 O O . ASP A 1 283 ? -5.222 -6.144 -9.432 1.00 98.88 283 ASP A O 1
ATOM 2099 N N . ASN A 1 284 ? -3.114 -5.401 -9.299 1.00 98.88 284 ASN A N 1
ATOM 2100 C CA . ASN A 1 284 ? -3.467 -3.989 -9.251 1.00 98.88 284 ASN A CA 1
ATOM 2101 C C . ASN A 1 284 ? -3.462 -3.358 -10.643 1.00 98.88 284 ASN A C 1
ATOM 2103 O O . ASN A 1 284 ? -2.688 -3.733 -11.527 1.00 98.88 284 ASN A O 1
ATOM 2107 N N . THR A 1 285 ? -4.262 -2.309 -10.809 1.00 98.69 285 THR A N 1
ATOM 2108 C CA . THR A 1 285 ? -4.164 -1.383 -11.943 1.00 98.69 285 THR A CA 1
ATOM 2109 C C . THR A 1 285 ? -3.594 -0.055 -11.461 1.00 98.69 285 THR A C 1
ATOM 2111 O O . THR A 1 285 ? -4.088 0.507 -10.493 1.00 98.69 285 THR A O 1
ATOM 2114 N N . VAL A 1 286 ? -2.563 0.463 -12.125 1.00 98.50 286 VAL A N 1
ATOM 2115 C CA . VAL A 1 286 ? -1.945 1.763 -11.836 1.00 98.50 286 VAL A CA 1
ATOM 2116 C C . VAL A 1 286 ? -2.008 2.625 -13.082 1.00 98.50 286 VAL A C 1
ATOM 2118 O O . VAL A 1 286 ? -1.489 2.233 -14.126 1.00 98.50 286 VAL A O 1
ATOM 2121 N N . THR A 1 287 ? -2.636 3.796 -12.984 1.00 96.06 287 THR A N 1
ATOM 2122 C CA . THR A 1 287 ? -2.810 4.715 -14.115 1.00 96.06 287 THR A CA 1
ATOM 2123 C C . THR A 1 287 ? -2.536 6.161 -13.726 1.00 96.06 287 THR A C 1
ATOM 2125 O O . THR A 1 287 ? -2.936 6.614 -12.659 1.00 96.06 287 THR A O 1
ATOM 2128 N N . GLY A 1 288 ? -1.856 6.893 -14.608 1.00 92.69 288 GLY A N 1
ATOM 2129 C CA . GLY A 1 288 ? -1.721 8.349 -14.499 1.00 92.69 288 GLY A CA 1
ATOM 2130 C C . GLY A 1 288 ? -0.613 8.858 -13.574 1.00 92.69 288 GLY A C 1
ATOM 2131 O O . GLY A 1 288 ? -0.336 10.046 -13.600 1.00 92.69 288 GLY A O 1
ATOM 2132 N N . TYR A 1 289 ? 0.095 7.989 -12.849 1.00 94.00 289 TYR A N 1
ATOM 2133 C CA . TYR A 1 289 ? 1.279 8.359 -12.054 1.00 94.00 289 TYR A CA 1
ATOM 2134 C C . TYR A 1 289 ? 2.502 8.577 -12.939 1.00 94.00 289 TYR A C 1
ATOM 2136 O O . TYR A 1 289 ? 2.601 7.996 -14.024 1.00 94.00 289 TYR A O 1
ATOM 2144 N N . THR A 1 290 ? 3.477 9.369 -12.497 1.00 90.81 290 THR A N 1
ATOM 2145 C CA . THR A 1 290 ? 4.655 9.664 -13.330 1.00 90.81 290 THR A CA 1
ATOM 2146 C C . THR A 1 290 ? 5.791 8.634 -13.231 1.00 90.81 290 THR A C 1
ATOM 2148 O O . THR A 1 290 ? 6.600 8.553 -14.151 1.00 90.81 290 THR A O 1
ATOM 2151 N N . ARG A 1 291 ? 5.842 7.807 -12.171 1.00 86.88 291 ARG A N 1
ATOM 2152 C CA . ARG A 1 291 ? 6.933 6.842 -11.881 1.00 86.88 291 ARG A CA 1
ATOM 2153 C C . ARG A 1 291 ? 6.487 5.443 -11.414 1.00 86.88 291 ARG A C 1
ATOM 2155 O O . ARG A 1 291 ? 7.315 4.636 -11.017 1.00 86.88 291 ARG A O 1
ATOM 2162 N N . GLY A 1 292 ? 5.191 5.127 -11.430 1.00 93.19 292 GLY A N 1
ATOM 2163 C CA . GLY A 1 292 ? 4.667 3.800 -11.057 1.00 93.19 292 GLY A CA 1
ATOM 2164 C C . GLY A 1 292 ? 4.940 3.410 -9.594 1.00 93.19 292 GLY A C 1
ATOM 2165 O O . GLY A 1 292 ? 4.299 3.978 -8.715 1.00 93.19 292 GLY A O 1
ATOM 2166 N N . ILE A 1 293 ? 5.839 2.462 -9.293 1.00 97.69 293 ILE A N 1
ATOM 2167 C CA . ILE A 1 293 ? 6.129 2.012 -7.910 1.00 97.69 293 ILE A CA 1
ATOM 2168 C C . ILE A 1 293 ? 7.628 2.005 -7.570 1.00 97.69 293 ILE A C 1
ATOM 2170 O O . ILE A 1 293 ? 8.468 1.840 -8.454 1.00 97.69 293 ILE A O 1
ATOM 2174 N N . ASN A 1 294 ? 7.964 2.128 -6.280 1.00 98.06 294 ASN A N 1
ATOM 2175 C CA . ASN A 1 294 ? 9.340 2.056 -5.778 1.00 98.06 294 ASN A CA 1
ATOM 2176 C C . ASN A 1 294 ? 9.472 1.149 -4.547 1.00 98.06 294 ASN A C 1
ATOM 2178 O O . ASN A 1 294 ? 8.764 1.321 -3.555 1.00 98.06 294 ASN A O 1
ATOM 2182 N N . ILE A 1 295 ? 10.435 0.231 -4.589 1.00 98.25 295 ILE A N 1
ATOM 2183 C CA . ILE A 1 295 ? 10.788 -0.649 -3.477 1.00 98.25 295 ILE A CA 1
ATOM 2184 C C . ILE A 1 295 ? 12.219 -0.352 -3.033 1.00 98.25 295 ILE A C 1
ATOM 2186 O O . ILE A 1 295 ? 13.176 -0.643 -3.748 1.00 98.25 295 ILE A O 1
ATOM 2190 N N . GLN A 1 296 ? 12.367 0.231 -1.847 1.00 97.00 296 GLN A N 1
ATOM 2191 C CA . GLN A 1 296 ? 13.652 0.570 -1.243 1.00 97.00 296 GLN A CA 1
ATOM 2192 C C . GLN A 1 296 ? 13.725 -0.021 0.162 1.00 97.00 296 GLN A C 1
ATOM 2194 O O . GLN A 1 296 ? 13.714 0.694 1.163 1.00 97.00 296 GLN A O 1
ATOM 2199 N N . GLN A 1 297 ? 13.790 -1.346 0.238 1.00 95.81 297 GLN A N 1
ATOM 2200 C CA . GLN A 1 297 ? 13.901 -2.027 1.514 1.00 95.81 297 GLN A CA 1
ATOM 2201 C C . GLN A 1 297 ? 14.811 -3.251 1.422 1.00 95.81 297 GLN A C 1
ATOM 2203 O O . GLN A 1 297 ? 14.377 -4.319 1.011 1.00 95.81 297 GLN A O 1
ATOM 2208 N N . ARG A 1 298 ? 16.068 -3.101 1.854 1.00 95.75 298 ARG A N 1
ATOM 2209 C CA . ARG A 1 298 ? 17.180 -4.047 1.661 1.00 95.75 298 ARG A CA 1
ATOM 2210 C C . ARG A 1 298 ? 16.873 -5.498 2.037 1.00 95.75 298 ARG A C 1
ATOM 2212 O O . ARG A 1 298 ? 17.378 -6.415 1.400 1.00 95.75 298 ARG A O 1
ATOM 2219 N N . THR A 1 299 ? 16.091 -5.725 3.082 1.00 96.25 299 THR A N 1
ATOM 2220 C CA . THR A 1 299 ? 15.769 -7.066 3.603 1.00 96.25 299 THR A CA 1
ATOM 2221 C C . THR A 1 299 ? 14.510 -7.665 2.991 1.00 96.25 299 THR A C 1
ATOM 2223 O O . THR A 1 299 ? 14.169 -8.805 3.307 1.00 96.25 299 THR A O 1
ATOM 2226 N N . ALA A 1 300 ? 13.798 -6.914 2.147 1.00 97.88 300 ALA A N 1
ATOM 2227 C CA . ALA A 1 300 ? 12.466 -7.300 1.733 1.00 97.88 300 ALA A CA 1
ATOM 2228 C C . ALA A 1 300 ? 12.456 -8.537 0.833 1.00 97.88 300 ALA A C 1
ATOM 2230 O O . ALA A 1 300 ? 13.278 -8.683 -0.077 1.00 97.88 300 ALA A O 1
ATOM 2231 N N . VAL A 1 301 ? 11.453 -9.383 1.053 1.00 98.50 301 VAL A N 1
ATOM 2232 C CA . VAL A 1 301 ? 11.003 -10.383 0.084 1.00 98.50 301 VAL A CA 1
ATOM 2233 C C . VAL A 1 301 ? 9.819 -9.777 -0.655 1.00 98.50 301 VAL A C 1
ATOM 2235 O O . VAL A 1 301 ? 8.815 -9.425 -0.039 1.00 98.50 301 VAL A O 1
ATOM 2238 N N . VAL A 1 302 ? 9.964 -9.600 -1.965 1.00 98.88 302 VAL A N 1
ATOM 2239 C CA . VAL A 1 302 ? 9.049 -8.795 -2.778 1.00 98.88 302 VAL A CA 1
ATOM 2240 C C . VAL A 1 302 ? 8.328 -9.672 -3.796 1.00 98.88 302 VAL A C 1
ATOM 2242 O O . VAL A 1 302 ? 8.952 -10.456 -4.510 1.00 98.88 302 VAL A O 1
ATOM 2245 N N . THR A 1 303 ? 7.014 -9.500 -3.900 1.00 98.94 303 THR A N 1
ATOM 2246 C CA . THR A 1 303 ? 6.166 -10.112 -4.927 1.00 98.94 303 THR A CA 1
ATOM 2247 C C . THR A 1 303 ? 5.403 -9.020 -5.670 1.00 98.94 303 THR A C 1
ATOM 2249 O O . THR A 1 303 ? 4.589 -8.322 -5.071 1.00 98.94 303 THR A O 1
ATOM 2252 N N . VAL A 1 304 ? 5.662 -8.877 -6.970 1.00 98.94 304 VAL A N 1
ATOM 2253 C CA . VAL A 1 304 ? 4.962 -7.970 -7.888 1.00 98.94 304 VAL A CA 1
ATOM 2254 C C . VAL A 1 304 ? 4.357 -8.810 -9.010 1.00 98.94 304 VAL A C 1
ATOM 2256 O O . VAL A 1 304 ? 5.075 -9.221 -9.926 1.00 98.94 304 VAL A O 1
ATOM 2259 N N . THR A 1 305 ? 3.059 -9.112 -8.932 1.00 98.94 305 THR A N 1
ATOM 2260 C CA . THR A 1 305 ? 2.426 -10.089 -9.836 1.00 98.94 305 THR A CA 1
ATOM 2261 C C . THR A 1 305 ? 1.101 -9.656 -10.436 1.00 98.94 305 THR A C 1
ATOM 2263 O O . THR A 1 305 ? 0.274 -9.072 -9.755 1.00 98.94 305 THR A O 1
ATOM 2266 N N . GLY A 1 306 ? 0.869 -9.963 -11.713 1.00 98.81 306 GLY A N 1
ATOM 2267 C CA . GLY A 1 306 ? -0.446 -9.762 -12.340 1.00 98.81 306 GLY A CA 1
ATOM 2268 C C . GLY A 1 306 ? -0.885 -8.298 -12.481 1.00 98.81 306 GLY A C 1
ATOM 2269 O O . GLY A 1 306 ? -2.043 -8.034 -12.791 1.00 98.81 306 GLY A O 1
ATOM 2270 N N . ASN A 1 307 ? 0.007 -7.330 -12.252 1.00 98.88 307 ASN A N 1
ATOM 2271 C CA . ASN A 1 307 ? -0.357 -5.917 -12.263 1.00 98.88 307 ASN A CA 1
ATOM 2272 C C . ASN A 1 307 ? -0.377 -5.339 -13.677 1.00 98.88 307 ASN A C 1
ATOM 2274 O O . ASN A 1 307 ? 0.337 -5.786 -14.577 1.00 98.88 307 ASN A O 1
ATOM 2278 N N . VAL A 1 308 ? -1.118 -4.249 -13.836 1.00 98.69 308 VAL A N 1
ATOM 2279 C CA . VAL A 1 308 ? -1.089 -3.395 -15.019 1.00 98.69 308 VAL A CA 1
ATOM 2280 C C . VAL A 1 308 ? -0.636 -2.002 -14.601 1.00 98.69 308 VAL A C 1
ATOM 2282 O O . VAL A 1 308 ? -1.377 -1.285 -13.938 1.00 98.69 308 VAL A O 1
ATOM 2285 N N . ILE A 1 309 ? 0.568 -1.600 -15.002 1.00 98.06 309 ILE A N 1
ATOM 2286 C CA . ILE A 1 309 ? 1.149 -0.290 -14.695 1.00 98.06 309 ILE A CA 1
ATOM 2287 C C . ILE A 1 309 ? 1.216 0.519 -15.984 1.00 98.06 309 ILE A C 1
ATOM 2289 O O . ILE A 1 309 ? 1.988 0.194 -16.886 1.00 98.06 309 ILE A O 1
ATOM 2293 N N . ARG A 1 310 ? 0.397 1.570 -16.068 1.00 95.44 310 ARG A N 1
ATOM 2294 C CA . ARG A 1 310 ? 0.287 2.452 -17.228 1.00 95.44 310 ARG A CA 1
ATOM 2295 C C . ARG A 1 310 ? 0.580 3.901 -16.891 1.00 95.44 310 ARG A C 1
ATOM 2297 O O . ARG A 1 310 ? -0.041 4.482 -16.002 1.00 95.44 310 ARG A O 1
ATOM 2304 N N . SER A 1 311 ? 1.456 4.522 -17.671 1.00 89.12 311 SER A N 1
ATOM 2305 C CA . SER A 1 311 ? 1.699 5.961 -17.582 1.00 89.12 311 SER A CA 1
ATOM 2306 C C . SER A 1 311 ? 1.772 6.605 -18.956 1.00 89.12 311 SER A C 1
ATOM 2308 O O . SER A 1 311 ? 2.584 6.228 -19.798 1.00 89.12 311 SER A O 1
ATOM 2310 N N . THR A 1 312 ? 0.942 7.624 -19.172 1.00 83.88 312 THR A N 1
ATOM 2311 C CA . THR A 1 312 ? 1.015 8.497 -20.352 1.00 83.88 312 THR A CA 1
ATOM 2312 C C . THR A 1 312 ? 1.890 9.727 -20.117 1.00 83.88 312 THR A C 1
ATOM 2314 O O . THR A 1 312 ? 2.117 10.500 -21.051 1.00 83.88 312 THR A O 1
ATOM 2317 N N . ASN A 1 313 ? 2.375 9.920 -18.887 1.00 86.69 313 ASN A N 1
ATOM 2318 C CA . ASN A 1 313 ? 3.210 11.058 -18.527 1.00 86.69 313 ASN A CA 1
ATOM 2319 C C . ASN A 1 313 ? 4.571 10.978 -19.216 1.00 86.69 313 ASN A C 1
ATOM 2321 O O . ASN A 1 313 ? 5.063 9.901 -19.550 1.00 86.69 313 ASN A O 1
ATOM 2325 N N . ASN A 1 314 ? 5.175 12.143 -19.435 1.00 84.38 314 ASN A N 1
ATOM 2326 C CA . ASN A 1 314 ? 6.462 12.251 -20.107 1.00 84.38 314 ASN A CA 1
ATOM 2327 C C . ASN A 1 314 ? 7.590 12.517 -19.098 1.00 84.38 314 ASN A C 1
ATOM 2329 O O . ASN A 1 314 ? 8.067 13.646 -18.994 1.00 84.38 314 ASN A O 1
ATOM 2333 N N . GLU A 1 315 ? 8.001 11.485 -18.355 1.00 87.31 315 GLU A N 1
ATOM 2334 C CA . GLU A 1 315 ? 9.217 11.498 -17.526 1.00 87.31 315 GLU A CA 1
ATOM 2335 C C . GLU A 1 315 ? 10.302 10.606 -18.162 1.00 87.31 315 GLU A C 1
ATOM 2337 O O . GLU A 1 315 ? 10.388 9.415 -17.861 1.00 87.31 315 GLU A O 1
ATOM 2342 N N . PRO A 1 316 ? 11.119 11.146 -19.088 1.00 86.25 316 PRO A N 1
ATOM 2343 C CA . PRO A 1 316 ? 12.037 10.348 -19.900 1.00 86.25 316 PRO A CA 1
ATOM 2344 C C . PRO A 1 316 ? 13.215 9.756 -19.123 1.00 86.25 316 PRO A C 1
ATOM 2346 O O . PRO A 1 316 ? 13.866 8.855 -19.633 1.00 86.25 316 PRO A O 1
ATOM 2349 N N . ASP A 1 317 ? 13.507 10.244 -17.922 1.00 85.06 317 ASP A N 1
ATOM 2350 C CA . ASP A 1 317 ? 14.669 9.870 -17.118 1.00 85.06 317 ASP A CA 1
ATOM 2351 C C . ASP A 1 317 ? 14.270 9.118 -15.838 1.00 85.06 317 ASP A C 1
ATOM 2353 O O . ASP A 1 317 ? 14.956 9.208 -14.818 1.00 85.06 317 ASP A O 1
ATOM 2357 N N . ARG A 1 318 ? 13.130 8.411 -15.849 1.00 86.12 318 ARG A N 1
ATOM 2358 C CA . ARG A 1 318 ? 12.590 7.672 -14.692 1.00 86.12 318 ARG A CA 1
ATOM 2359 C C . ARG A 1 318 ? 12.072 6.288 -15.072 1.00 86.12 318 ARG A C 1
ATOM 2361 O O . ARG A 1 318 ? 11.971 5.955 -16.251 1.00 86.12 318 ARG A O 1
ATOM 2368 N N . GLY A 1 319 ? 11.834 5.463 -14.054 1.00 84.69 319 GLY A N 1
ATOM 2369 C CA . GLY A 1 319 ? 11.347 4.090 -14.181 1.00 84.69 319 GLY A CA 1
ATOM 2370 C C . GLY A 1 319 ? 9.900 3.947 -13.732 1.00 84.69 319 GLY A C 1
ATOM 2371 O O . GLY A 1 319 ? 9.495 4.648 -12.812 1.00 84.69 319 GLY A O 1
ATOM 2372 N N . ALA A 1 320 ? 9.150 3.022 -14.334 1.00 92.88 320 ALA A N 1
ATOM 2373 C CA . ALA A 1 320 ? 7.795 2.668 -13.896 1.00 92.88 320 ALA A CA 1
ATOM 2374 C C . ALA A 1 320 ? 7.789 1.673 -12.722 1.00 92.88 320 ALA A C 1
ATOM 2376 O O . ALA A 1 320 ? 6.934 1.722 -11.842 1.00 92.88 320 ALA A O 1
ATOM 2377 N N . LEU A 1 321 ? 8.738 0.740 -12.720 1.00 96.62 321 LEU A N 1
ATOM 2378 C CA . LEU A 1 321 ? 8.987 -0.184 -11.621 1.00 96.62 321 LEU A CA 1
ATOM 2379 C C . LEU A 1 321 ? 10.425 0.015 -11.151 1.00 96.62 321 LEU A C 1
ATOM 2381 O O . LEU A 1 321 ? 11.372 -0.480 -11.767 1.00 96.62 321 LEU A O 1
ATOM 2385 N N . GLN A 1 322 ? 10.585 0.761 -10.062 1.00 97.00 322 GLN A N 1
ATOM 2386 C CA . GLN A 1 322 ? 11.882 1.018 -9.457 1.00 97.00 322 GLN A CA 1
ATOM 2387 C C . GLN A 1 322 ? 12.159 0.016 -8.328 1.00 97.00 322 GLN A C 1
ATOM 2389 O O . GLN A 1 322 ? 11.496 -0.000 -7.292 1.00 97.00 322 GLN A O 1
ATOM 2394 N N . LEU A 1 323 ? 13.178 -0.813 -8.527 1.00 96.06 323 LEU A N 1
ATOM 2395 C CA . LEU A 1 323 ? 13.697 -1.768 -7.554 1.00 96.06 323 LEU A CA 1
ATOM 2396 C C . LEU A 1 323 ? 14.992 -1.183 -6.988 1.00 96.06 323 LEU A C 1
ATOM 2398 O O . LEU A 1 323 ? 16.089 -1.426 -7.487 1.00 96.06 323 LEU A O 1
ATOM 2402 N N . THR A 1 324 ? 14.838 -0.325 -5.980 1.00 96.31 324 THR A N 1
ATOM 2403 C CA . THR A 1 324 ? 15.952 0.396 -5.360 1.00 96.31 324 THR A CA 1
ATOM 2404 C C . THR A 1 324 ? 16.765 -0.507 -4.445 1.00 96.31 324 THR A C 1
ATOM 2406 O O . THR A 1 324 ? 17.983 -0.446 -4.498 1.00 96.31 324 THR A O 1
ATOM 2409 N N . ASP A 1 325 ? 16.137 -1.310 -3.585 1.00 96.75 325 ASP A N 1
ATOM 2410 C CA . ASP A 1 325 ? 16.839 -2.319 -2.780 1.00 96.75 325 ASP A CA 1
ATOM 2411 C C . ASP A 1 325 ? 15.853 -3.377 -2.263 1.00 96.75 325 ASP A C 1
ATOM 2413 O O . ASP A 1 325 ? 14.719 -3.041 -1.909 1.00 96.75 325 ASP A O 1
ATOM 2417 N N . CYS A 1 326 ? 16.283 -4.638 -2.220 1.00 97.62 326 CYS A N 1
ATOM 2418 C CA . CYS A 1 326 ? 15.541 -5.773 -1.660 1.00 97.62 326 CYS A CA 1
ATOM 2419 C C . CYS A 1 326 ? 16.452 -6.988 -1.454 1.00 97.62 326 CYS A C 1
ATOM 2421 O O . CYS A 1 326 ? 17.574 -7.028 -1.960 1.00 97.62 326 CYS A O 1
ATOM 2423 N N . ALA A 1 327 ? 15.973 -7.999 -0.725 1.00 97.94 327 ALA A N 1
ATOM 2424 C CA . ALA A 1 327 ? 16.658 -9.284 -0.621 1.00 97.94 327 ALA A CA 1
ATOM 2425 C C . ALA A 1 327 ? 16.340 -10.153 -1.839 1.00 97.94 327 ALA A C 1
ATOM 2427 O O . ALA A 1 327 ? 17.239 -10.683 -2.492 1.00 97.94 327 ALA A O 1
ATOM 2428 N N . THR A 1 328 ? 15.053 -10.269 -2.162 1.00 98.69 328 THR A N 1
ATOM 2429 C CA . THR A 1 328 ? 14.582 -10.969 -3.358 1.00 98.69 328 THR A CA 1
ATOM 2430 C C . THR A 1 328 ? 13.367 -10.269 -3.939 1.00 98.69 328 THR A C 1
ATOM 2432 O O . THR A 1 328 ? 12.569 -9.703 -3.190 1.00 98.69 328 THR A O 1
ATOM 2435 N N . ALA A 1 329 ? 13.191 -10.359 -5.254 1.00 98.75 329 ALA A N 1
ATOM 2436 C CA . ALA A 1 329 ? 11.971 -9.906 -5.903 1.00 98.75 329 ALA A CA 1
ATOM 2437 C C . ALA A 1 329 ? 11.516 -10.864 -7.005 1.00 98.75 329 ALA A C 1
ATOM 2439 O O . ALA A 1 329 ? 12.271 -11.195 -7.922 1.00 98.75 329 ALA A O 1
ATOM 2440 N N . LEU A 1 330 ? 10.255 -11.280 -6.920 1.00 98.88 330 LEU A N 1
ATOM 2441 C CA . LEU A 1 330 ? 9.515 -11.922 -7.996 1.00 98.88 330 LEU A CA 1
ATOM 2442 C C . LEU A 1 330 ? 8.700 -10.853 -8.728 1.00 98.88 330 LEU A C 1
ATOM 2444 O O . LEU A 1 330 ? 7.797 -10.261 -8.145 1.00 98.88 330 LEU A O 1
ATOM 2448 N N . VAL A 1 331 ? 9.005 -10.632 -10.004 1.00 98.88 331 VAL A N 1
ATOM 2449 C CA . VAL A 1 331 ? 8.250 -9.759 -10.909 1.00 98.88 331 VAL A CA 1
ATOM 2450 C C . VAL A 1 331 ? 7.666 -10.637 -12.007 1.00 98.88 331 VAL A C 1
ATOM 2452 O O . VAL A 1 331 ? 8.382 -11.065 -12.917 1.00 98.88 331 VAL A O 1
ATOM 2455 N N . GLU A 1 332 ? 6.382 -10.966 -11.902 1.00 98.88 332 GLU A N 1
ATOM 2456 C CA . GLU A 1 332 ? 5.767 -11.976 -12.761 1.00 98.88 332 GLU A CA 1
ATOM 2457 C C . GLU A 1 332 ? 4.411 -11.571 -13.355 1.00 98.88 332 GLU A C 1
ATOM 2459 O O . GLU A 1 332 ? 3.518 -11.103 -12.658 1.00 98.88 332 GLU A O 1
ATOM 2464 N N . ASN A 1 333 ? 4.229 -11.830 -14.652 1.00 98.88 333 ASN A N 1
ATOM 2465 C CA . ASN A 1 333 ? 2.951 -11.661 -15.357 1.00 98.88 333 ASN A CA 1
ATOM 2466 C C . ASN A 1 333 ? 2.361 -10.242 -15.271 1.00 98.88 333 ASN A C 1
ATOM 2468 O O . ASN A 1 333 ? 1.144 -10.074 -15.263 1.00 98.88 333 ASN A O 1
ATOM 2472 N N . ASN A 1 334 ? 3.212 -9.218 -15.206 1.00 98.88 334 ASN A N 1
ATOM 2473 C CA . ASN A 1 334 ? 2.781 -7.823 -15.214 1.00 98.88 334 ASN A CA 1
ATOM 2474 C C . ASN A 1 334 ? 2.747 -7.261 -16.641 1.00 98.88 334 ASN A C 1
ATOM 2476 O O . ASN A 1 334 ? 3.520 -7.676 -17.506 1.00 98.88 334 ASN A O 1
ATOM 2480 N N . VAL A 1 335 ? 1.907 -6.254 -16.865 1.00 98.81 335 VAL A N 1
ATOM 2481 C CA . VAL A 1 335 ? 1.953 -5.380 -18.042 1.00 98.81 335 VAL A CA 1
ATOM 2482 C C . VAL A 1 335 ? 2.494 -4.026 -17.604 1.00 98.81 335 VAL A C 1
ATOM 2484 O O . VAL A 1 335 ? 1.856 -3.340 -16.808 1.00 98.81 335 VAL A O 1
ATOM 2487 N N . ILE A 1 336 ? 3.655 -3.637 -18.125 1.00 98.25 336 ILE A N 1
ATOM 2488 C CA . ILE A 1 336 ? 4.266 -2.327 -17.879 1.00 98.25 336 ILE A CA 1
ATOM 2489 C C . ILE A 1 336 ? 4.271 -1.561 -19.195 1.00 98.25 336 ILE A C 1
ATOM 2491 O O . ILE A 1 336 ? 4.970 -1.936 -20.134 1.00 98.25 336 ILE A O 1
ATOM 2495 N N . ASP A 1 337 ? 3.462 -0.513 -19.257 1.00 96.94 337 ASP A N 1
ATOM 2496 C CA . ASP A 1 337 ? 3.148 0.224 -20.477 1.00 96.94 337 ASP A CA 1
ATOM 2497 C C . ASP A 1 337 ? 3.285 1.730 -20.220 1.00 96.94 337 ASP A C 1
ATOM 2499 O O . ASP A 1 337 ? 2.404 2.383 -19.657 1.00 96.94 337 ASP A O 1
ATOM 2503 N N . VAL A 1 338 ? 4.456 2.271 -20.554 1.00 93.69 338 VAL A N 1
ATOM 2504 C CA . VAL A 1 338 ? 4.831 3.656 -20.260 1.00 93.69 338 VAL A CA 1
ATOM 2505 C C . VAL A 1 338 ? 5.256 4.413 -21.508 1.00 93.69 338 VAL A C 1
ATOM 2507 O O . VAL A 1 338 ? 5.993 3.918 -22.355 1.00 93.69 338 VAL A O 1
ATOM 2510 N N . ASN A 1 339 ? 4.798 5.658 -21.607 1.00 91.81 339 ASN A N 1
ATOM 2511 C CA . ASN A 1 339 ? 5.039 6.525 -22.759 1.00 91.81 339 ASN A CA 1
ATOM 2512 C C . ASN A 1 339 ? 6.464 7.113 -22.790 1.00 91.81 339 ASN A C 1
ATOM 2514 O O . ASN A 1 339 ? 6.968 7.474 -23.852 1.00 91.81 339 ASN A O 1
ATOM 2518 N N . ALA A 1 340 ? 7.118 7.215 -21.632 1.00 91.75 340 ALA A N 1
ATOM 2519 C CA . ALA A 1 340 ? 8.441 7.805 -21.478 1.00 91.75 340 ALA A CA 1
ATOM 2520 C C . ALA A 1 340 ? 9.294 7.015 -20.478 1.00 91.75 340 ALA A C 1
ATOM 2522 O O . ALA A 1 340 ? 8.766 6.380 -19.568 1.00 91.75 340 ALA A O 1
ATOM 2523 N N . GLY A 1 341 ? 10.614 7.084 -20.652 1.00 94.25 341 GLY A N 1
ATOM 2524 C CA . GLY A 1 341 ? 11.575 6.523 -19.709 1.00 94.25 341 GLY A CA 1
ATOM 2525 C C . GLY A 1 341 ? 11.760 5.015 -19.807 1.00 94.25 341 GLY A C 1
ATOM 2526 O O . GLY A 1 341 ? 11.564 4.401 -20.861 1.00 94.25 341 GLY A O 1
ATOM 2527 N N . ASN A 1 342 ? 12.232 4.445 -18.703 1.00 96.56 342 ASN A N 1
ATOM 2528 C CA . ASN A 1 342 ? 12.544 3.030 -18.584 1.00 96.56 342 ASN A CA 1
ATOM 2529 C C . ASN A 1 342 ? 11.349 2.278 -17.985 1.00 96.56 342 ASN A C 1
ATOM 2531 O O . ASN A 1 342 ? 10.670 2.776 -17.087 1.00 96.56 342 ASN A O 1
ATOM 2535 N N . ALA A 1 343 ? 11.111 1.041 -18.413 1.00 97.31 343 ALA A N 1
ATOM 2536 C CA . ALA A 1 343 ? 10.131 0.199 -17.732 1.00 97.31 343 ALA A CA 1
ATOM 2537 C C . ALA A 1 343 ? 10.615 -0.193 -16.323 1.00 97.31 343 ALA A C 1
ATOM 2539 O O . ALA A 1 343 ? 9.860 -0.097 -15.355 1.00 97.31 343 ALA A O 1
ATOM 2540 N N . LEU A 1 344 ? 11.886 -0.585 -16.205 1.00 97.94 344 LEU A N 1
ATOM 2541 C CA . LEU A 1 344 ? 12.538 -0.970 -14.953 1.00 97.94 344 LEU A CA 1
ATOM 2542 C C . LEU A 1 344 ? 13.629 0.029 -14.555 1.00 97.94 344 LEU A C 1
ATOM 2544 O O . LEU A 1 344 ? 14.312 0.600 -15.407 1.00 97.94 344 LEU A O 1
ATOM 2548 N N . TRP A 1 345 ? 13.841 0.189 -13.251 1.00 97.00 345 TRP A N 1
ATOM 2549 C CA . TRP A 1 345 ? 14.955 0.975 -12.726 1.00 97.00 345 TRP A CA 1
ATOM 2550 C C . TRP A 1 345 ? 15.627 0.288 -11.546 1.00 97.00 345 TRP A C 1
ATOM 2552 O O . TRP A 1 345 ? 14.991 0.054 -10.518 1.00 97.00 345 TRP A O 1
ATOM 2562 N N . PHE A 1 346 ? 16.927 0.039 -11.670 1.00 97.56 346 PHE A N 1
ATOM 2563 C CA . PHE A 1 346 ? 17.785 -0.435 -10.590 1.00 97.56 346 PHE A CA 1
ATOM 2564 C C . PHE A 1 346 ? 18.679 0.724 -10.145 1.00 97.56 346 PHE A C 1
ATOM 2566 O O . PHE A 1 346 ? 19.533 1.187 -10.891 1.00 97.56 346 PHE A O 1
ATOM 2573 N N . HIS A 1 347 ? 18.405 1.276 -8.964 1.00 95.38 347 HIS A N 1
ATOM 2574 C CA . HIS A 1 347 ? 18.911 2.593 -8.557 1.00 95.38 347 HIS A CA 1
ATOM 2575 C C . HIS A 1 347 ? 20.273 2.507 -7.841 1.00 95.38 347 HIS A C 1
ATOM 2577 O O . HIS A 1 347 ? 20.530 1.554 -7.109 1.00 95.38 347 HIS A O 1
ATOM 2583 N N . GLU A 1 348 ? 21.099 3.560 -7.906 1.00 95.06 348 GLU A N 1
ATOM 2584 C CA . GLU A 1 348 ? 22.433 3.656 -7.255 1.00 95.06 348 GLU A CA 1
ATOM 2585 C C . GLU A 1 348 ? 22.418 3.498 -5.719 1.00 95.06 348 GLU A C 1
ATOM 2587 O O . GLU A 1 348 ? 23.443 3.297 -5.049 1.00 95.06 348 GLU A O 1
ATOM 2592 N N . ALA A 1 349 ? 21.226 3.610 -5.134 1.00 94.62 349 ALA A N 1
ATOM 2593 C CA . ALA A 1 349 ? 21.014 3.461 -3.704 1.00 94.62 349 ALA A CA 1
ATOM 2594 C C . ALA A 1 349 ? 20.967 1.986 -3.282 1.00 94.62 349 ALA A C 1
ATOM 2596 O O . ALA A 1 349 ? 21.127 1.733 -2.092 1.00 94.62 349 ALA A O 1
ATOM 2597 N N . ALA A 1 350 ? 20.843 1.042 -4.225 1.00 94.81 350 ALA A N 1
ATOM 2598 C CA . ALA A 1 350 ? 20.965 -0.387 -3.966 1.00 94.81 350 ALA A CA 1
ATOM 2599 C C . ALA A 1 350 ? 22.313 -0.694 -3.311 1.00 94.81 350 ALA A C 1
ATOM 2601 O O . ALA A 1 350 ? 23.370 -0.373 -3.867 1.00 94.81 350 ALA A O 1
ATOM 2602 N N . LYS A 1 351 ? 22.292 -1.313 -2.127 1.00 93.56 351 LYS A N 1
ATOM 2603 C CA . LYS A 1 351 ? 23.514 -1.763 -1.436 1.00 93.56 351 LYS A CA 1
ATOM 2604 C C . LYS A 1 351 ? 23.605 -3.275 -1.316 1.00 93.56 351 LYS A C 1
ATOM 2606 O O . LYS A 1 351 ? 24.691 -3.777 -1.028 1.00 93.56 351 LYS A O 1
ATOM 2611 N N . ASN A 1 352 ? 22.513 -4.003 -1.543 1.00 95.38 352 ASN A N 1
ATOM 2612 C CA . ASN A 1 352 ? 22.530 -5.453 -1.476 1.00 95.38 352 ASN A CA 1
ATOM 2613 C C . ASN A 1 352 ? 23.148 -6.089 -2.727 1.00 95.38 352 ASN A C 1
ATOM 2615 O O . ASN A 1 352 ? 22.465 -6.335 -3.717 1.00 95.38 352 ASN A O 1
ATOM 2619 N N . THR A 1 353 ? 24.432 -6.431 -2.653 1.00 96.44 353 THR A N 1
ATOM 2620 C CA . 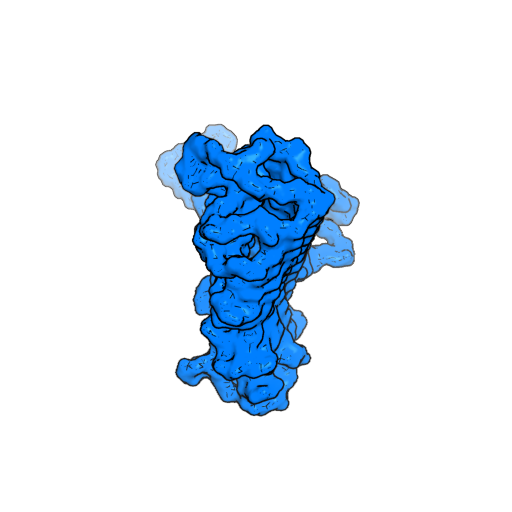THR A 1 353 ? 25.125 -7.172 -3.718 1.00 96.44 353 THR A CA 1
ATOM 2621 C C . THR A 1 353 ? 24.718 -8.642 -3.796 1.00 96.44 353 THR A C 1
ATOM 2623 O O . THR A 1 353 ? 25.147 -9.327 -4.710 1.00 96.44 353 THR A O 1
ATOM 2626 N N . GLU A 1 354 ? 23.917 -9.152 -2.857 1.00 97.00 354 GLU A N 1
ATOM 2627 C CA . GLU A 1 354 ? 23.426 -10.538 -2.850 1.00 97.00 354 GLU A CA 1
ATOM 2628 C C . GLU A 1 354 ? 21.970 -10.645 -3.329 1.00 97.00 354 GLU A C 1
ATOM 2630 O O . GLU A 1 354 ? 21.376 -11.722 -3.269 1.00 97.00 354 GLU A O 1
ATOM 2635 N N . VAL A 1 355 ? 21.382 -9.538 -3.798 1.00 98.00 355 VAL A N 1
ATOM 2636 C CA . VAL A 1 355 ? 19.998 -9.499 -4.281 1.00 98.00 355 VAL A CA 1
ATOM 2637 C C . VAL A 1 355 ? 19.764 -10.515 -5.400 1.00 98.00 355 VAL A C 1
ATOM 2639 O O . VAL A 1 355 ? 20.657 -10.795 -6.202 1.00 98.00 355 VAL A O 1
ATOM 2642 N N . GLN A 1 356 ? 18.553 -11.068 -5.460 1.00 98.19 356 GLN A N 1
ATOM 2643 C CA . GLN A 1 356 ? 18.125 -11.954 -6.542 1.00 98.19 356 GLN A CA 1
ATOM 2644 C C . GLN A 1 356 ? 16.762 -11.532 -7.088 1.00 98.19 356 GLN A C 1
ATOM 2646 O O . GLN A 1 356 ? 15.781 -11.418 -6.349 1.00 98.19 356 GLN A O 1
ATOM 2651 N N . TYR A 1 357 ? 16.688 -11.365 -8.404 1.00 98.62 357 TYR A N 1
ATOM 2652 C CA . TYR A 1 357 ? 15.475 -11.024 -9.133 1.00 98.62 357 TYR A CA 1
ATOM 2653 C C . TYR A 1 357 ? 15.032 -12.206 -9.988 1.00 98.62 357 TYR A C 1
ATOM 2655 O O . TYR A 1 357 ? 15.801 -12.737 -10.786 1.00 98.62 357 TYR A O 1
ATOM 2663 N N . THR A 1 358 ? 13.767 -12.593 -9.868 1.00 98.81 358 THR A N 1
ATOM 2664 C CA . THR A 1 358 ? 13.099 -13.472 -10.831 1.00 98.81 358 THR A CA 1
ATOM 2665 C C . THR A 1 358 ? 12.114 -12.635 -11.632 1.00 98.81 358 THR A C 1
ATOM 2667 O O . THR A 1 358 ? 11.125 -12.166 -11.078 1.00 98.81 358 THR A O 1
ATOM 2670 N N . ILE A 1 359 ? 12.375 -12.443 -12.926 1.00 98.88 359 ILE A N 1
ATOM 2671 C CA . ILE A 1 359 ? 11.565 -11.584 -13.804 1.00 98.88 359 ILE A CA 1
ATOM 2672 C C . ILE A 1 359 ? 11.025 -12.422 -14.962 1.00 98.88 359 ILE A C 1
ATOM 2674 O O . ILE A 1 359 ? 11.776 -12.781 -15.871 1.00 98.88 359 ILE A O 1
ATOM 2678 N N . ARG A 1 360 ? 9.736 -12.774 -14.951 1.00 98.81 360 ARG A N 1
ATOM 2679 C CA . ARG A 1 360 ? 9.180 -13.716 -15.938 1.00 98.81 360 ARG A CA 1
ATOM 2680 C C . ARG A 1 360 ? 7.755 -13.416 -16.382 1.00 98.81 360 ARG A C 1
ATOM 2682 O O . ARG A 1 360 ? 6.950 -12.927 -15.603 1.00 98.81 360 ARG A O 1
ATOM 2689 N N . GLY A 1 361 ? 7.427 -13.757 -17.625 1.00 98.81 361 GLY A N 1
ATOM 2690 C CA . GLY A 1 361 ? 6.054 -13.647 -18.134 1.00 98.81 361 GLY A CA 1
ATOM 2691 C C . GLY A 1 361 ? 5.515 -12.217 -18.251 1.00 98.81 361 GLY A C 1
ATOM 2692 O O . GLY A 1 361 ? 4.319 -12.038 -18.456 1.00 98.81 361 GLY A O 1
ATOM 2693 N N . ASN A 1 362 ? 6.355 -11.190 -18.093 1.00 98.88 362 ASN A N 1
ATOM 2694 C CA . ASN A 1 362 ? 5.910 -9.798 -18.146 1.00 98.88 362 ASN A CA 1
ATOM 2695 C C . ASN A 1 362 ? 5.825 -9.299 -19.593 1.00 98.88 362 ASN A C 1
ATOM 2697 O O . ASN A 1 362 ? 6.569 -9.759 -20.455 1.00 98.88 362 ASN A O 1
ATOM 2701 N N . THR A 1 363 ? 4.959 -8.320 -19.842 1.00 98.88 363 THR A N 1
ATOM 2702 C CA . THR A 1 363 ? 4.877 -7.579 -21.107 1.00 98.88 363 THR A CA 1
ATOM 2703 C C . THR A 1 363 ? 5.359 -6.152 -20.896 1.00 98.88 363 THR A C 1
ATOM 2705 O O . THR A 1 363 ? 4.836 -5.449 -20.031 1.00 98.88 363 THR A O 1
ATOM 2708 N N . PHE A 1 364 ? 6.332 -5.720 -21.696 1.00 98.62 364 PHE A N 1
ATOM 2709 C CA . PHE A 1 364 ? 6.931 -4.392 -21.609 1.00 98.62 364 PHE A CA 1
ATOM 2710 C C . PHE A 1 364 ? 6.667 -3.582 -22.879 1.00 98.62 364 PHE A C 1
ATOM 2712 O O . PHE A 1 364 ? 7.041 -3.982 -23.984 1.00 98.62 364 PHE A O 1
ATOM 2719 N N . ILE A 1 365 ? 6.059 -2.413 -22.702 1.00 97.94 365 ILE A N 1
ATOM 2720 C CA . ILE A 1 365 ? 5.801 -1.419 -23.742 1.00 97.94 365 ILE A CA 1
ATOM 2721 C C . ILE A 1 365 ? 6.384 -0.103 -23.229 1.00 97.94 365 ILE A C 1
ATOM 2723 O O . ILE A 1 365 ? 5.833 0.523 -22.331 1.00 97.94 365 ILE A O 1
ATOM 2727 N N . ALA A 1 366 ? 7.557 0.276 -23.727 1.00 97.12 366 ALA A N 1
ATOM 2728 C CA . ALA A 1 366 ? 8.280 1.447 -23.235 1.00 97.12 366 ALA A CA 1
ATOM 2729 C C . ALA A 1 366 ? 9.307 1.937 -24.264 1.00 97.12 366 ALA A C 1
ATOM 2731 O O . ALA A 1 366 ? 9.720 1.174 -25.146 1.00 97.12 366 ALA A O 1
ATOM 2732 N N . PRO A 1 367 ? 9.800 3.181 -24.154 1.00 97.38 367 PRO A N 1
ATOM 2733 C CA . PRO A 1 367 ? 10.969 3.595 -24.917 1.00 97.38 367 PRO A CA 1
ATOM 2734 C C . PRO A 1 367 ? 12.197 2.733 -24.610 1.00 97.38 367 PRO A C 1
ATOM 2736 O O . PRO A 1 367 ? 12.835 2.236 -25.539 1.00 97.38 367 PRO A O 1
ATOM 2739 N N . TYR A 1 368 ? 12.476 2.509 -23.324 1.00 98.00 368 TYR A N 1
ATOM 2740 C CA . TYR A 1 368 ? 13.650 1.783 -22.845 1.00 98.00 368 TYR A CA 1
ATOM 2741 C C . TYR A 1 368 ? 13.259 0.673 -21.871 1.00 98.00 368 TYR A C 1
ATOM 2743 O O . TYR A 1 368 ? 12.292 0.795 -21.118 1.00 98.00 368 TYR A O 1
ATOM 2751 N N . LEU A 1 369 ? 14.025 -0.419 -21.864 1.00 98.12 369 LEU A N 1
ATOM 2752 C CA . LEU A 1 369 ? 13.723 -1.561 -21.005 1.00 98.12 369 LEU A CA 1
ATOM 2753 C C . LEU A 1 369 ? 14.090 -1.287 -19.544 1.00 98.12 369 LEU A C 1
ATOM 2755 O O . LEU A 1 369 ? 13.228 -1.343 -18.671 1.00 98.12 369 LEU A O 1
ATOM 2759 N N . ALA A 1 370 ? 15.367 -1.026 -19.273 1.00 97.88 370 ALA A N 1
ATOM 2760 C CA . ALA A 1 370 ? 15.865 -0.942 -17.909 1.00 97.88 370 ALA A CA 1
ATOM 2761 C C . ALA A 1 370 ? 17.102 -0.054 -17.802 1.00 97.88 370 ALA A C 1
ATOM 2763 O O . ALA A 1 370 ? 18.031 -0.200 -18.600 1.00 97.88 370 ALA A O 1
ATOM 2764 N N . ASN A 1 371 ? 17.125 0.790 -16.772 1.00 97.19 371 ASN A N 1
ATOM 2765 C CA . ASN A 1 371 ? 18.331 1.474 -16.319 1.00 97.19 371 ASN A CA 1
ATOM 2766 C C . ASN A 1 371 ? 18.984 0.715 -15.153 1.00 97.19 371 ASN A C 1
ATOM 2768 O O . ASN A 1 371 ? 18.274 0.228 -14.266 1.00 97.19 371 ASN A O 1
ATOM 2772 N N . ASP A 1 372 ? 20.314 0.640 -15.153 1.00 96.94 372 ASP A N 1
ATOM 2773 C CA . ASP A 1 372 ? 21.118 0.030 -14.092 1.00 96.94 372 ASP A CA 1
ATOM 2774 C C . ASP A 1 372 ? 22.174 1.018 -13.587 1.00 96.94 372 ASP A C 1
ATOM 2776 O O . ASP A 1 372 ? 23.255 1.139 -14.156 1.00 96.94 372 ASP A O 1
ATOM 2780 N N . ASP A 1 373 ? 21.853 1.693 -12.485 1.00 95.44 373 ASP A N 1
ATOM 2781 C CA . ASP A 1 373 ? 22.766 2.596 -11.779 1.00 95.44 373 ASP A CA 1
ATOM 2782 C C . ASP A 1 373 ? 23.531 1.880 -10.651 1.00 95.44 373 ASP A C 1
ATOM 2784 O O . ASP A 1 373 ? 24.182 2.516 -9.814 1.00 95.44 373 ASP A O 1
ATOM 2788 N N . THR A 1 374 ? 23.413 0.556 -10.535 1.00 96.44 374 THR A N 1
ATOM 2789 C CA . THR A 1 374 ? 24.054 -0.172 -9.440 1.00 96.44 374 THR A CA 1
ATOM 2790 C C . THR A 1 374 ? 25.564 -0.265 -9.653 1.00 96.44 374 THR A C 1
ATOM 2792 O O . THR A 1 374 ? 26.066 -0.424 -10.763 1.00 96.44 374 THR A O 1
ATOM 2795 N N . SER A 1 375 ? 26.336 -0.221 -8.565 1.00 95.50 375 SER A N 1
ATOM 2796 C CA . SER A 1 375 ? 27.800 -0.338 -8.648 1.00 95.50 375 SER A CA 1
ATOM 2797 C C . SER A 1 375 ? 28.298 -1.767 -8.891 1.00 95.50 375 SER A C 1
ATOM 2799 O O . SER A 1 375 ? 29.485 -1.963 -9.154 1.00 95.50 375 SER A O 1
ATOM 2801 N N . PHE A 1 376 ? 27.419 -2.762 -8.755 1.00 95.38 376 PHE A N 1
ATOM 2802 C CA . PHE A 1 376 ? 27.746 -4.184 -8.862 1.00 95.38 376 PHE A CA 1
ATOM 2803 C C . PHE A 1 376 ? 27.272 -4.819 -10.176 1.00 95.38 376 PHE A C 1
ATOM 2805 O O . PHE A 1 376 ? 27.705 -5.927 -10.483 1.00 95.38 376 PHE A O 1
ATOM 2812 N N . GLY A 1 377 ? 26.469 -4.103 -10.970 1.00 95.88 377 GLY A N 1
ATOM 2813 C CA . GLY A 1 377 ? 25.900 -4.595 -12.219 1.00 95.88 377 GLY A CA 1
ATOM 2814 C C . GLY A 1 377 ? 24.773 -5.591 -11.960 1.00 95.88 377 GLY A C 1
ATOM 2815 O O . GLY A 1 377 ? 24.978 -6.678 -11.421 1.00 95.88 377 GLY A O 1
ATOM 2816 N N . ILE A 1 378 ? 23.560 -5.250 -12.372 1.00 97.25 378 ILE A N 1
ATOM 2817 C CA . ILE A 1 378 ? 22.362 -5.985 -11.966 1.00 97.25 378 ILE A CA 1
ATOM 2818 C C . ILE A 1 378 ? 22.123 -7.261 -12.773 1.00 97.25 378 ILE A C 1
ATOM 2820 O O . ILE A 1 378 ? 21.472 -8.189 -12.298 1.00 97.25 378 ILE A O 1
ATOM 2824 N N . GLN A 1 379 ? 22.658 -7.350 -13.993 1.00 97.56 379 GLN A N 1
ATOM 2825 C CA . GLN A 1 379 ? 22.340 -8.437 -14.922 1.00 97.56 379 GLN A CA 1
ATOM 2826 C C . GLN A 1 379 ? 22.649 -9.834 -14.353 1.00 97.56 379 GLN A C 1
ATOM 2828 O O . GLN A 1 379 ? 21.883 -10.768 -14.593 1.00 97.56 379 GLN A O 1
ATOM 2833 N N . SER A 1 380 ? 23.733 -10.000 -13.586 1.00 97.00 380 SER A N 1
ATOM 2834 C CA . SER A 1 380 ? 24.086 -11.288 -12.962 1.00 97.00 380 SER A CA 1
ATOM 2835 C C . SER A 1 380 ? 23.156 -11.706 -11.820 1.00 97.00 380 SER A C 1
ATOM 2837 O O . SER A 1 380 ? 23.225 -12.851 -11.380 1.00 97.00 380 SER A O 1
ATOM 2839 N N . HIS A 1 381 ? 22.289 -10.804 -11.360 1.00 98.12 381 HIS A N 1
ATOM 2840 C CA . HIS A 1 381 ? 21.316 -11.018 -10.288 1.00 98.12 381 HIS A CA 1
ATOM 2841 C C . HIS A 1 381 ? 19.911 -11.313 -10.819 1.00 98.12 381 HIS A C 1
ATOM 2843 O O . HIS A 1 381 ? 18.983 -11.493 -10.033 1.00 98.12 381 HIS A O 1
ATOM 2849 N N . ILE A 1 382 ? 19.732 -11.341 -12.144 1.00 98.62 382 ILE A N 1
ATOM 2850 C CA . ILE A 1 382 ? 18.435 -11.539 -12.787 1.00 98.62 382 ILE A CA 1
ATOM 2851 C C . ILE A 1 382 ? 18.356 -12.944 -13.381 1.00 98.62 382 ILE A C 1
ATOM 2853 O O . ILE A 1 382 ? 19.109 -13.310 -14.284 1.00 98.62 382 ILE A O 1
ATOM 2857 N N . VAL A 1 383 ? 17.359 -13.701 -12.933 1.00 98.56 383 VAL A N 1
ATOM 2858 C CA . VAL A 1 383 ? 16.852 -14.892 -13.614 1.00 98.56 383 VAL A CA 1
ATOM 2859 C C . VAL A 1 383 ? 15.608 -14.479 -14.394 1.00 98.56 383 VAL A C 1
ATOM 2861 O O . VAL A 1 383 ? 14.580 -14.153 -13.797 1.00 98.56 383 VAL A O 1
ATOM 2864 N N . SER A 1 384 ? 15.694 -14.473 -15.726 1.00 98.44 384 SER A N 1
ATOM 2865 C CA . SER A 1 384 ? 14.591 -14.060 -16.600 1.00 98.44 384 SER A CA 1
ATOM 2866 C C . SER A 1 384 ? 14.115 -15.161 -17.547 1.00 98.44 384 SER A C 1
ATOM 2868 O O . SER A 1 384 ? 14.893 -16.024 -17.958 1.00 98.44 384 SER A O 1
ATOM 2870 N N . SER A 1 385 ? 12.813 -15.162 -17.855 1.00 98.62 385 SER A N 1
ATOM 2871 C CA . SER A 1 385 ? 12.213 -16.101 -18.813 1.00 98.62 385 SER A CA 1
ATOM 2872 C C . SER A 1 385 ? 10.822 -15.678 -19.290 1.00 98.62 385 SER A C 1
ATOM 2874 O O . SER A 1 385 ? 9.965 -15.351 -18.467 1.00 98.62 385 SER A O 1
ATOM 2876 N N . GLY A 1 386 ? 10.538 -15.827 -20.583 1.00 98.50 386 GLY A N 1
ATOM 2877 C CA . GLY A 1 386 ? 9.188 -15.687 -21.131 1.00 98.50 386 GLY A CA 1
ATOM 2878 C C . GLY A 1 386 ? 8.638 -14.262 -21.084 1.00 98.50 386 GLY A C 1
ATOM 2879 O O . GLY A 1 386 ? 7.422 -14.098 -21.076 1.00 98.50 386 GLY A O 1
ATOM 2880 N N . ASN A 1 387 ? 9.499 -13.248 -21.001 1.00 98.81 387 ASN A N 1
ATOM 2881 C CA . ASN A 1 387 ? 9.080 -11.853 -21.065 1.00 98.81 387 ASN A CA 1
ATOM 2882 C C . ASN A 1 387 ? 8.886 -11.411 -22.523 1.00 98.81 387 ASN A C 1
ATOM 2884 O O . ASN A 1 387 ? 9.693 -11.734 -23.395 1.00 98.81 387 ASN A O 1
ATOM 2888 N N . ASP A 1 388 ? 7.845 -10.625 -22.785 1.00 98.75 388 ASP A N 1
ATOM 2889 C CA . ASP A 1 388 ? 7.645 -9.948 -24.062 1.00 98.75 388 ASP A CA 1
ATOM 2890 C C . ASP A 1 388 ? 8.244 -8.538 -24.006 1.00 98.75 388 ASP A C 1
ATOM 2892 O O . ASP A 1 388 ? 7.700 -7.628 -23.380 1.00 98.75 388 ASP A O 1
ATOM 2896 N N . VAL A 1 389 ? 9.386 -8.373 -24.672 1.00 98.50 389 VAL A N 1
ATOM 2897 C CA . VAL A 1 389 ? 10.094 -7.092 -24.836 1.00 98.50 389 VAL A CA 1
ATOM 2898 C C . VAL A 1 389 ? 9.948 -6.522 -26.251 1.00 98.50 389 VAL A C 1
ATOM 2900 O O . VAL A 1 389 ? 10.662 -5.592 -26.624 1.00 98.50 389 VAL A O 1
ATOM 2903 N N . SER A 1 390 ? 9.039 -7.063 -27.070 1.00 97.81 390 SER A N 1
ATOM 2904 C CA . SER A 1 390 ? 8.827 -6.592 -28.446 1.00 97.81 390 SER A CA 1
ATOM 2905 C C . SER A 1 390 ? 8.260 -5.169 -28.520 1.00 97.81 390 SER A C 1
ATOM 2907 O O . SER A 1 390 ? 8.406 -4.508 -29.547 1.00 97.81 390 SER A O 1
ATOM 2909 N N . GLY A 1 391 ? 7.666 -4.686 -27.423 1.00 97.88 391 GLY A N 1
ATOM 2910 C CA . GLY A 1 391 ? 7.185 -3.316 -27.255 1.00 97.88 391 GLY A CA 1
ATOM 2911 C C . GLY A 1 391 ? 8.258 -2.296 -26.855 1.00 97.88 391 GLY A C 1
ATOM 2912 O O . GLY A 1 391 ? 7.919 -1.131 -26.651 1.00 97.88 391 GLY A O 1
ATOM 2913 N N . ILE A 1 392 ? 9.533 -2.690 -26.736 1.00 98.44 392 ILE A N 1
ATOM 2914 C CA . ILE A 1 392 ? 10.631 -1.758 -26.439 1.00 98.44 392 ILE A CA 1
ATOM 2915 C C . ILE A 1 392 ? 11.070 -1.018 -27.708 1.00 98.44 392 ILE A C 1
ATOM 2917 O O . ILE A 1 392 ? 11.491 -1.633 -28.688 1.00 98.44 392 ILE A O 1
ATOM 2921 N N . THR A 1 393 ? 11.010 0.317 -27.679 1.00 98.00 393 THR A N 1
ATOM 2922 C CA . THR A 1 393 ? 11.293 1.162 -28.859 1.00 98.00 393 THR A CA 1
ATOM 2923 C C . THR A 1 393 ? 12.784 1.239 -29.188 1.00 98.00 393 THR A C 1
ATOM 2925 O O . THR A 1 393 ? 13.156 1.193 -30.362 1.00 98.00 393 THR A O 1
ATOM 2928 N N . TYR A 1 394 ? 13.642 1.331 -28.168 1.00 97.75 394 TYR A N 1
ATOM 2929 C CA . TYR A 1 394 ? 15.096 1.437 -28.313 1.00 97.75 394 TYR A CA 1
ATOM 2930 C C . TYR A 1 394 ? 15.802 0.292 -27.566 1.00 97.75 394 TYR A C 1
ATOM 2932 O O . TYR A 1 394 ? 16.318 0.488 -26.462 1.00 97.75 394 TYR A O 1
ATOM 2940 N N . PRO A 1 395 ? 15.821 -0.931 -28.135 1.00 96.88 395 PRO A N 1
ATOM 2941 C CA . PRO A 1 395 ? 16.462 -2.077 -27.499 1.00 96.88 395 PRO A CA 1
ATOM 2942 C C . PRO A 1 395 ? 17.952 -1.834 -27.231 1.00 96.88 395 PRO A C 1
ATOM 2944 O O . PRO A 1 395 ? 18.667 -1.336 -28.099 1.00 96.88 395 PRO A O 1
ATOM 2947 N N . GLY A 1 396 ? 18.419 -2.227 -26.043 1.00 96.88 396 GLY A N 1
ATOM 2948 C CA . GLY A 1 396 ? 19.820 -2.077 -25.628 1.00 96.88 396 GLY A CA 1
ATOM 2949 C C . GLY A 1 396 ? 20.210 -0.668 -25.177 1.00 96.88 396 GLY A C 1
ATOM 2950 O O . GLY A 1 396 ? 21.382 -0.433 -24.904 1.00 96.88 396 GLY A O 1
ATOM 2951 N N . MET A 1 397 ? 19.251 0.255 -25.077 1.00 98.06 397 MET A N 1
ATOM 2952 C CA . MET A 1 397 ? 19.467 1.609 -24.569 1.00 98.06 397 MET A CA 1
ATOM 2953 C C . MET A 1 397 ? 18.678 1.835 -23.273 1.00 98.06 397 MET A C 1
ATOM 2955 O O . MET A 1 397 ? 17.661 1.175 -23.034 1.00 98.06 397 MET A O 1
ATOM 2959 N N . CYS A 1 398 ? 19.116 2.795 -22.466 1.00 97.44 398 CYS A N 1
ATOM 2960 C CA . CYS A 1 398 ? 18.386 3.329 -21.320 1.00 97.44 398 CYS A CA 1
ATOM 2961 C C . CYS A 1 398 ? 18.541 4.845 -21.204 1.00 97.44 398 CYS A C 1
ATOM 2963 O O . CYS A 1 398 ? 19.371 5.464 -21.870 1.00 97.44 398 CYS A O 1
ATOM 2965 N N . MET A 1 399 ? 17.711 5.440 -20.352 1.00 96.56 399 MET A N 1
ATOM 2966 C CA . MET A 1 399 ? 17.885 6.817 -19.897 1.00 96.56 399 MET A CA 1
ATOM 2967 C C . MET A 1 399 ? 18.309 6.819 -18.438 1.00 96.56 399 MET A C 1
ATOM 2969 O O . MET A 1 399 ? 17.586 6.307 -17.584 1.00 96.56 399 MET A O 1
ATOM 2973 N N . GLU A 1 400 ? 19.450 7.432 -18.162 1.00 94.38 400 GLU A N 1
ATOM 2974 C CA . GLU A 1 400 ? 19.913 7.694 -16.803 1.00 94.38 400 GLU A CA 1
ATOM 2975 C C . GLU A 1 400 ? 19.211 8.920 -16.215 1.00 94.38 400 GLU A C 1
ATOM 2977 O O . GLU A 1 400 ? 18.641 9.756 -16.925 1.00 94.38 400 GLU A O 1
ATOM 2982 N N . LYS A 1 401 ? 19.258 9.042 -14.888 1.00 92.44 401 LYS A N 1
ATOM 2983 C CA . LYS A 1 401 ? 18.646 10.159 -14.170 1.00 92.44 401 LYS A CA 1
ATOM 2984 C C . LYS A 1 401 ? 19.262 11.476 -14.637 1.00 92.44 401 LYS A C 1
ATOM 2986 O O . LYS A 1 401 ? 20.478 11.620 -14.654 1.00 92.44 401 LYS A O 1
ATOM 2991 N N . GLU A 1 402 ? 18.412 12.444 -14.974 1.00 91.38 402 GLU A N 1
ATOM 2992 C CA . GLU A 1 402 ? 18.793 13.781 -15.450 1.00 91.38 402 GLU A CA 1
ATOM 2993 C C . GLU A 1 402 ? 19.564 13.786 -16.785 1.00 91.38 402 GLU A C 1
ATOM 2995 O O . GLU A 1 402 ? 20.021 14.841 -17.236 1.00 91.38 402 GLU A O 1
ATOM 3000 N N . ALA A 1 403 ? 19.675 12.637 -17.461 1.00 92.56 403 ALA A N 1
ATOM 3001 C CA . ALA A 1 403 ? 20.303 12.552 -18.767 1.00 92.56 403 ALA A CA 1
ATOM 3002 C C . ALA A 1 403 ? 19.436 13.213 -19.848 1.00 92.56 403 ALA A C 1
ATOM 3004 O O . ALA A 1 403 ? 18.206 13.211 -19.808 1.00 92.56 403 ALA A O 1
ATOM 3005 N N . THR A 1 404 ? 20.105 13.777 -20.852 1.00 91.62 404 THR A N 1
ATOM 3006 C CA . THR A 1 404 ? 19.461 14.381 -22.035 1.00 91.62 404 THR A CA 1
ATOM 3007 C C . THR A 1 404 ? 19.592 13.509 -23.281 1.00 91.62 404 THR A C 1
ATOM 3009 O O . THR A 1 404 ? 18.912 13.752 -24.277 1.00 91.62 404 THR A O 1
ATOM 3012 N N . GLU A 1 405 ? 20.431 12.478 -23.213 1.00 94.25 405 GLU A N 1
ATOM 3013 C CA . GLU A 1 405 ? 20.688 11.501 -24.265 1.00 94.25 405 GLU A CA 1
ATOM 3014 C C . GLU A 1 405 ? 20.711 10.101 -23.644 1.00 94.25 405 GLU A C 1
ATOM 3016 O O . GLU A 1 405 ? 21.057 9.947 -22.472 1.00 94.25 405 GLU A O 1
ATOM 3021 N N . ALA A 1 406 ? 20.334 9.094 -24.431 1.00 96.88 406 ALA A N 1
ATOM 3022 C CA . ALA A 1 406 ? 20.321 7.707 -23.984 1.00 96.88 406 ALA A CA 1
ATOM 3023 C C . ALA A 1 406 ? 21.737 7.111 -23.945 1.00 96.88 406 ALA A C 1
ATOM 3025 O O . ALA A 1 406 ? 22.569 7.413 -24.805 1.00 96.88 406 ALA A O 1
ATOM 3026 N N . SER A 1 407 ? 21.973 6.210 -22.996 1.00 96.81 407 SER A N 1
ATOM 3027 C CA . SER A 1 407 ? 23.195 5.414 -22.861 1.00 96.81 407 SER A CA 1
ATOM 3028 C C . SER A 1 407 ? 22.913 3.929 -23.116 1.00 96.81 407 SER A C 1
ATOM 3030 O O . SER A 1 407 ? 21.764 3.509 -23.268 1.00 96.81 407 SER A O 1
ATOM 3032 N N . GLU A 1 408 ? 23.970 3.131 -23.264 1.00 97.38 408 GLU A N 1
ATOM 3033 C CA . GLU A 1 408 ? 23.834 1.686 -23.464 1.00 97.38 408 GLU A CA 1
ATOM 3034 C C . GLU A 1 408 ? 23.360 1.006 -22.172 1.00 97.38 408 GLU A C 1
ATOM 3036 O O . GLU A 1 408 ? 23.946 1.198 -21.109 1.00 97.38 408 GLU A O 1
ATOM 3041 N N . SER A 1 409 ? 22.347 0.146 -22.282 1.00 97.50 409 SER A N 1
ATOM 3042 C CA . SER A 1 409 ? 21.900 -0.722 -21.193 1.00 97.50 409 SER A CA 1
ATOM 3043 C C . SER A 1 409 ? 22.444 -2.131 -21.380 1.00 97.50 409 SER A C 1
ATOM 3045 O O . SER A 1 409 ? 22.352 -2.722 -22.458 1.00 97.50 409 SER A O 1
ATOM 3047 N N . THR A 1 410 ? 22.976 -2.703 -20.302 1.00 95.12 410 THR A N 1
ATOM 3048 C CA . THR A 1 410 ? 23.458 -4.094 -20.285 1.00 95.12 410 THR A CA 1
ATOM 3049 C C . THR A 1 410 ? 22.384 -5.095 -19.860 1.00 95.12 410 THR A C 1
ATOM 3051 O O . THR A 1 410 ? 22.626 -6.303 -19.887 1.00 95.12 410 THR A O 1
ATOM 3054 N N . VAL A 1 411 ? 21.195 -4.613 -19.486 1.00 97.75 411 VAL A N 1
ATOM 3055 C CA . VAL A 1 411 ? 20.104 -5.445 -18.983 1.00 97.75 411 VAL A CA 1
ATOM 3056 C C . VAL A 1 411 ? 19.305 -6.042 -20.136 1.00 97.75 411 VAL A C 1
ATOM 3058 O O . VAL A 1 411 ? 18.812 -5.353 -21.028 1.00 97.75 411 VAL A O 1
ATOM 3061 N N . THR A 1 412 ? 19.123 -7.353 -20.077 1.00 97.00 412 THR A N 1
ATOM 3062 C CA . THR A 1 412 ? 18.380 -8.163 -21.034 1.00 97.00 412 THR A CA 1
ATOM 3063 C C . THR A 1 412 ? 17.431 -9.098 -20.294 1.00 97.00 412 THR A C 1
ATOM 3065 O O . THR A 1 412 ? 17.763 -9.659 -19.246 1.00 97.00 412 THR A O 1
ATOM 3068 N N . LEU A 1 413 ? 16.232 -9.273 -20.850 1.00 97.50 413 LEU A N 1
ATOM 3069 C CA . LEU A 1 413 ? 15.224 -10.202 -20.348 1.00 97.50 413 LEU A CA 1
ATOM 3070 C C . LEU A 1 413 ? 14.864 -11.192 -21.456 1.00 97.50 413 LEU A C 1
ATOM 3072 O O . LEU A 1 413 ? 14.615 -10.776 -22.589 1.00 97.50 413 LEU A O 1
ATOM 3076 N N . GLY A 1 414 ? 14.883 -12.485 -21.124 1.00 88.38 414 GLY A N 1
ATOM 3077 C CA . GLY A 1 414 ? 14.465 -13.576 -22.012 1.00 88.38 414 GLY A CA 1
ATOM 3078 C C . GLY A 1 414 ? 13.069 -14.097 -21.726 1.00 88.38 414 GLY A C 1
ATOM 3079 O O . GLY A 1 414 ? 12.398 -13.582 -20.797 1.00 88.38 414 GLY A O 1
#

Organism: NCBI:txid2838503

Radius of gyration: 26.57 Å; chains: 1; bounding box: 73×67×63 Å